Protein AF-0000000084678442 (afdb_homodimer)

Sequence (456 aa):
MLSTGLPQGAVPKLERPGPLRDRVYEALLELITVRALRPGQHLVESELAGHLGVSRQPVREALQRLNTEGWVDLRPAQGAYVHVPTPEEADQLLTVRALLETEAARLAALNAGTAGIHTLQDIVRQGWVAVAEDDVHRAVALNAAFHRKIMEMAGNRVLAGLAAQVERRVRWYYAPVAGQRGGTAWQEHQDLVQALTDHDDQGAARLMREHTELTRQSYHEHSETDGAMLSTGLPQGAVPKLERPGPLRDRVYEALLELITVRALRPGQHLVESELAGHLGVSRQPVREALQRLNTEGWVDLRPAQGAYVHVPTPEEADQLLTVRALLETEAARLAALNAGTAGIHTLQDIVRQGWVAVAEDDVHRAVALNAAFHRKIMEMAGNRVLAGLAAQVERRVRWYYAPVAGQRGGTAWQEHQDLVQALTDHDDQGAARLMREHTELTRQSYHEHSETDGA

Organism: Streptomyces collinus (strain DSM 40733 / Tue 365) (NCBI:txid1214242)

pLDDT: mean 89.52, std 16.56, range [26.98, 98.81]

Radius of gyration: 25.56 Å; Cα contacts (8 Å, |Δi|>4): 552; chains: 2; bounding box: 76×65×95 Å

Solvent-accessible surface area (backbone atoms only — not comparable to full-atom values): 24059 Å² total; per-residue (Å²): 136,84,82,78,70,76,76,81,80,70,65,70,79,69,76,67,79,59,60,67,40,54,53,48,31,51,53,52,49,48,34,42,38,72,48,75,45,40,68,60,36,77,53,54,56,67,61,52,12,60,74,69,71,49,60,51,63,43,45,51,52,22,49,51,50,33,28,75,73,60,52,27,44,76,40,86,99,75,45,36,24,31,38,67,81,49,74,65,56,50,49,37,45,45,52,46,49,28,54,55,47,17,52,20,31,24,37,15,11,75,56,56,47,71,67,59,50,51,53,49,51,50,44,48,55,52,34,53,50,21,50,76,67,67,33,54,69,57,31,49,54,39,52,52,50,49,54,50,49,37,30,58,44,26,70,31,66,56,55,39,53,58,49,59,73,46,44,64,60,47,46,39,59,42,47,83,38,45,67,76,43,36,68,59,52,52,50,52,49,50,54,34,52,50,24,30,75,68,46,31,29,67,56,15,22,50,47,39,35,52,53,41,48,51,51,51,51,48,39,53,54,49,51,55,55,69,76,95,137,84,84,76,70,76,76,82,80,70,64,70,80,69,77,69,79,59,61,67,39,54,52,48,31,51,51,53,50,48,34,42,38,73,49,75,46,41,68,60,37,76,53,53,55,67,59,51,12,62,75,69,71,49,61,50,62,42,45,52,50,23,49,52,52,33,29,77,72,60,52,27,42,75,40,88,98,74,45,38,23,32,39,68,83,47,73,64,58,50,48,36,45,45,52,46,49,29,53,56,49,16,52,21,32,25,37,16,10,74,55,57,45,71,70,60,52,50,51,48,51,50,45,49,54,51,33,54,50,22,50,76,66,67,33,54,68,57,31,50,55,38,50,50,50,49,53,50,50,37,30,58,44,27,69,31,68,55,56,38,52,56,48,59,74,47,44,63,61,50,47,39,60,42,48,83,37,45,66,76,43,36,68,60,51,52,51,52,50,51,54,35,50,51,25,30,74,67,46,32,27,68,56,15,21,50,48,40,35,52,53,41,48,49,50,51,50,49,38,55,54,50,50,54,54,68,76,94

Nearest PDB structures (foldseek):
  7u5q-assembly2_B  TM=9.156E-01  e=1.277E-11  Brucella melitensis ATCC 23457
  4p9f-assembly1_A  TM=8.506E-01  e=1.572E-10  Escherichia coli UMEA 3718-1
  7xp1-assembly1_A-2  TM=7.857E-01  e=6.702E-11  Pseudomonas aeruginosa PA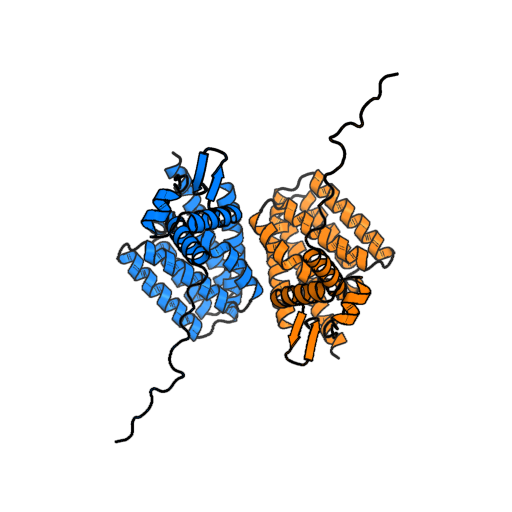O1
  3ihu-assembly2_B  TM=8.641E-01  e=1.936E-09  Cupriavidus pinatubonensis JMP134
  4p9f-assembly1_B  TM=8.529E-01  e=2.572E-09  Escherichia coli UMEA 3718-1

Foldseek 3Di:
DDPPPDDPPPPPPPPPPPDPLVVLLVVVLVCLLLCVQPAFHADDLVVSCVVVVHDSPSSVSSQVVCVVLQQWDQDPPRGIGGHDDDLVNLVVLLVVLLVLLLLLLLLLLQQPDPVLLVVLVVLLVVLLVCLVVVVLVSNLVSVLVNSLSSNVSSVDPVSSVVSVSSSSVVSSLQSVCSNVCRPVLSVLSVQLSVCSVVSVSVSNSVSSSVSSVVSSVSSVVVVVVVVD/DDPPPDDPPPPPPPPPPPDPLVVLLVVVLVCLLLCVQPAFHADDLVVSCVVVVHDSPSSVSSQVVCVVLQQWDQDPPRGIGGHDDDLVNLVVLLVVLLVLLLLLLLLLLQQPDPVLLVVLVVLLVVLLVCLVVVVLVSNLVSVLVNSLSSNVSSVDPVSSVVNVSSSSVVSSLQSVCSNVCRPVLSVLSVQLSVCSVVSVSVSNSVSSSVSSVVSSVSSVVVVVVVVD

InterPro domains:
  IPR000524 Transcription regulator HTH, GntR [PF00392] (21-82)
  IPR000524 Transcription regulator HTH, GntR [PR00035] (42-56)
  IPR000524 Transcription regulator HTH, GntR [PR00035] (56-72)
  IPR000524 Transcription regulator HTH, GntR [PS50949] (18-85)
  IPR000524 Transcription regulator HTH, GntR [SM00345] (24-82)
  IPR000524 Transcription regulator HTH, GntR [cd07377] (19-82)
  IPR008920 Transcription regulator FadR/GntR, C-terminal [G3DSA:1.20.120.530] (85-225)
  IPR008920 Transcription regulator FadR/GntR, C-terminal [SSF48008] (87-221)
  IPR011711 GntR, C-terminal [PF07729] (92-213)
  IPR011711 GntR, C-terminal [SM00895] (92-214)
  IPR036388 Winged helix-like DNA-binding domain superfamily [G3DSA:1.10.10.10] (10-83)
  IPR036390 Winged helix DNA-binding domain superfamily [SSF46785] (14-109)

Structure (mmCIF, N/CA/C/O backbone):
data_AF-0000000084678442-model_v1
#
loop_
_entity.id
_entity.type
_entity.pdbx_description
1 polymer 'GntR family transcriptional regulator'
#
loop_
_atom_site.group_PDB
_atom_site.id
_atom_site.type_symbol
_atom_site.label_atom_id
_atom_site.label_alt_id
_atom_site.label_comp_id
_atom_site.label_asym_id
_atom_site.label_entity_id
_atom_site.label_seq_id
_atom_site.pdbx_PDB_ins_code
_atom_site.Cartn_x
_atom_site.Cartn_y
_atom_site.Cartn_z
_atom_site.occupancy
_atom_site.B_iso_or_equiv
_atom_site.auth_seq_id
_atom_site.auth_comp_id
_atom_site.auth_asym_id
_atom_site.auth_atom_id
_atom_site.pdbx_PDB_model_num
ATOM 1 N N . MET A 1 1 ? 51.344 8.531 34.406 1 26.98 1 MET A N 1
ATOM 2 C CA . MET A 1 1 ? 50.375 9.555 33.969 1 26.98 1 MET A CA 1
ATOM 3 C C . MET A 1 1 ? 49.5 9.023 32.875 1 26.98 1 MET A C 1
ATOM 5 O O . MET A 1 1 ? 49.938 8.844 31.734 1 26.98 1 MET A O 1
ATOM 9 N N . LEU A 1 2 ? 48.438 8.086 33.094 1 30.5 2 LEU A N 1
ATOM 10 C CA . LEU A 1 2 ? 47.75 7.031 32.344 1 30.5 2 LEU A CA 1
ATOM 11 C C . LEU A 1 2 ? 46.75 7.625 31.344 1 30.5 2 LEU A C 1
ATOM 13 O O . LEU A 1 2 ? 45.812 8.328 31.734 1 30.5 2 LEU A O 1
ATOM 17 N N . SER A 1 3 ? 47.156 8.195 30.125 1 34.47 3 SER A N 1
ATOM 18 C CA . SER A 1 3 ? 46.344 8.797 29.062 1 34.47 3 SER A CA 1
ATOM 19 C C . SER A 1 3 ? 45.188 7.887 28.672 1 34.47 3 SER A C 1
ATOM 21 O O . SER A 1 3 ? 45.406 6.801 28.125 1 34.47 3 SER A O 1
ATOM 23 N N . THR A 1 4 ? 44.125 7.719 29.5 1 34.94 4 THR A N 1
ATOM 24 C CA . THR A 1 4 ? 42.938 6.887 29.297 1 34.94 4 THR A CA 1
ATOM 25 C C . THR A 1 4 ? 42.219 7.254 28 1 34.94 4 THR A C 1
ATOM 27 O O . THR A 1 4 ? 41.781 8.383 27.828 1 34.94 4 THR A O 1
ATOM 30 N N . GLY A 1 5 ? 42.656 6.781 26.859 1 34.31 5 GLY A N 1
ATOM 31 C CA . GLY A 1 5 ? 42.188 6.992 25.5 1 34.31 5 GLY A CA 1
ATOM 32 C C . GLY A 1 5 ? 40.688 6.855 25.359 1 34.31 5 GLY A C 1
ATOM 33 O O . GLY A 1 5 ? 40.031 6.25 26.203 1 34.31 5 GLY A O 1
ATOM 34 N N . LEU A 1 6 ? 39.969 7.934 24.828 1 36.69 6 LEU A N 1
ATOM 35 C CA . LEU A 1 6 ? 38.531 8.031 24.594 1 36.69 6 LEU A CA 1
ATOM 36 C C . LEU A 1 6 ? 38 6.77 23.922 1 36.69 6 LEU A C 1
ATOM 38 O O . LEU A 1 6 ? 38.656 6.172 23.078 1 36.69 6 LEU A O 1
ATOM 42 N N . PRO A 1 7 ? 37.219 5.996 24.625 1 36.72 7 PRO A N 1
ATOM 43 C CA . PRO A 1 7 ? 36.75 4.738 24.031 1 36.72 7 PRO A CA 1
ATOM 44 C C . PRO A 1 7 ? 36.094 4.934 22.656 1 36.72 7 PRO A C 1
ATOM 46 O O . PRO A 1 7 ? 35.469 5.957 22.422 1 36.72 7 PRO A O 1
ATOM 49 N N . GLN A 1 8 ? 36.688 4.539 21.5 1 37.66 8 GLN A N 1
ATOM 50 C CA . GLN A 1 8 ? 36.406 4.633 20.078 1 37.66 8 GLN A CA 1
ATOM 51 C C . GLN A 1 8 ? 34.938 4.402 19.781 1 37.66 8 GLN A C 1
ATOM 53 O O . GLN A 1 8 ? 34.438 4.809 18.734 1 37.66 8 GLN A O 1
ATOM 58 N N . GLY A 1 9 ? 34.156 3.574 20.359 1 35.5 9 GLY A N 1
ATOM 59 C CA . GLY A 1 9 ? 32.875 3.045 19.938 1 35.5 9 GLY A CA 1
ATOM 60 C C . GLY A 1 9 ? 31.734 4.039 20.109 1 35.5 9 GLY A C 1
ATOM 61 O O . GLY A 1 9 ? 30.562 3.715 19.844 1 35.5 9 GLY A O 1
ATOM 62 N N . ALA A 1 10 ? 31.781 4.98 20.953 1 36.53 10 ALA A N 1
ATOM 63 C CA . ALA A 1 10 ? 30.594 5.691 21.406 1 36.53 10 ALA A CA 1
ATOM 64 C C . ALA A 1 10 ? 30.109 6.68 20.344 1 36.53 10 ALA A C 1
ATOM 66 O O . ALA A 1 10 ? 29.203 7.477 20.594 1 36.53 10 ALA A O 1
ATOM 67 N N . VAL A 1 11 ? 30.984 7.059 19.422 1 35.34 11 VAL A N 1
ATOM 68 C CA . VAL A 1 11 ? 30.453 8.148 18.609 1 35.34 11 VAL A CA 1
ATOM 69 C C . VAL A 1 11 ? 29.359 7.617 17.688 1 35.34 11 VAL A C 1
ATOM 71 O O . VAL A 1 11 ? 29.578 6.648 16.953 1 35.34 11 VAL A O 1
ATOM 74 N N . PRO A 1 12 ? 28.125 7.836 18.031 1 36.41 12 PRO A N 1
ATOM 75 C CA . PRO A 1 12 ? 27.078 7.387 17.109 1 36.41 12 PRO A CA 1
ATOM 76 C C . PRO A 1 12 ? 27.375 7.75 15.656 1 36.41 12 PRO A C 1
ATOM 78 O O . PRO A 1 12 ? 28.047 8.758 15.391 1 36.41 12 PRO A O 1
ATOM 81 N N . LYS A 1 13 ? 27.688 6.844 14.828 1 35.41 13 LYS A N 1
ATOM 82 C CA . LYS A 1 13 ? 27.844 7.125 13.398 1 35.41 13 LYS A CA 1
ATOM 83 C C . LYS A 1 13 ? 26.859 8.203 12.953 1 35.41 13 LYS A C 1
ATOM 85 O O . LYS A 1 13 ? 25.641 8.062 13.141 1 35.41 13 LYS A O 1
ATOM 90 N N . LEU A 1 14 ? 27.125 9.492 13.07 1 36.88 14 LEU A N 1
ATOM 91 C CA . LEU A 1 14 ? 26.297 10.562 12.516 1 36.88 14 LEU A CA 1
ATOM 92 C C . LEU A 1 14 ? 25.766 10.18 11.133 1 36.88 14 LEU A C 1
ATOM 94 O O . LEU A 1 14 ? 26.469 9.523 10.359 1 36.88 14 LEU A O 1
ATOM 98 N N . GLU A 1 15 ? 24.562 9.953 10.969 1 42.34 15 GLU A N 1
ATOM 99 C CA . GLU A 1 15 ? 23.953 9.75 9.656 1 42.34 15 GLU A CA 1
ATOM 100 C C . GLU A 1 15 ? 24.609 10.656 8.609 1 42.34 15 GLU A C 1
ATOM 102 O O . GLU A 1 15 ? 24.766 11.859 8.836 1 42.34 15 GLU A O 1
ATOM 107 N N . ARG A 1 16 ? 25.578 10.406 7.961 1 45.34 16 ARG A N 1
ATOM 108 C CA . ARG A 1 16 ? 26.188 11.164 6.875 1 45.34 16 ARG A CA 1
ATOM 109 C C . ARG A 1 16 ? 25.141 11.93 6.074 1 45.34 16 ARG A C 1
ATOM 111 O O . ARG A 1 16 ? 24.078 11.391 5.77 1 45.34 16 ARG A O 1
ATOM 118 N N . PRO A 1 17 ? 25.125 13.273 6.238 1 50.22 17 PRO A N 1
ATOM 119 C CA . PRO A 1 17 ? 24.172 14.047 5.43 1 50.22 17 PRO A CA 1
ATOM 120 C C . PRO A 1 17 ? 23.984 13.477 4.027 1 50.22 17 PRO A C 1
ATOM 122 O O . PRO A 1 17 ? 24.953 13.094 3.373 1 50.22 17 PRO A O 1
ATOM 125 N N . GLY A 1 18 ? 23.016 12.711 3.764 1 58.78 18 GLY A N 1
ATOM 126 C CA . GLY A 1 18 ? 22.797 12.305 2.383 1 58.78 18 GLY A CA 1
ATOM 127 C C . GLY A 1 18 ? 23.156 13.375 1.38 1 58.78 18 GLY A C 1
ATOM 128 O O . GLY A 1 18 ? 23.469 14.508 1.759 1 58.78 18 GLY A O 1
ATOM 129 N N . PRO A 1 19 ? 23.25 13.008 0.125 1 75.38 19 PRO A N 1
ATOM 130 C CA . PRO A 1 19 ? 23.516 13.992 -0.923 1 75.38 19 PRO A CA 1
ATOM 131 C C . PRO A 1 19 ? 22.672 15.25 -0.78 1 75.38 19 PRO A C 1
ATOM 133 O O . PRO A 1 19 ? 21.562 15.195 -0.241 1 75.38 19 PRO A O 1
ATOM 136 N N . LEU A 1 20 ? 23.25 16.359 -0.773 1 86 20 LEU A N 1
ATOM 137 C CA . LEU A 1 20 ? 22.625 17.688 -0.681 1 86 20 LEU A CA 1
ATOM 138 C C . LEU A 1 20 ? 21.25 17.672 -1.317 1 86 20 LEU A C 1
ATOM 140 O O . LEU A 1 20 ? 20.312 18.266 -0.785 1 86 20 LEU A O 1
ATOM 144 N N . ARG A 1 21 ? 21.094 16.906 -2.334 1 87.69 21 ARG A N 1
ATOM 145 C CA . ARG A 1 21 ? 19.812 16.812 -3.035 1 87.69 21 ARG A CA 1
ATOM 146 C C . ARG A 1 21 ? 18.75 16.172 -2.145 1 87.69 21 ARG A C 1
ATOM 148 O O . ARG A 1 21 ? 17.578 16.594 -2.172 1 87.69 21 ARG A O 1
ATOM 155 N N . ASP A 1 22 ? 19.141 15.266 -1.312 1 91.62 22 ASP A N 1
ATOM 156 C CA . ASP A 1 22 ? 18.188 14.594 -0.428 1 91.62 22 ASP A CA 1
ATOM 157 C C . ASP A 1 22 ? 17.734 15.523 0.701 1 91.62 22 ASP A C 1
ATOM 159 O O . ASP A 1 22 ? 16.562 15.531 1.066 1 91.62 22 ASP A O 1
ATOM 163 N N . ARG A 1 23 ? 18.656 16.234 1.159 1 93.38 23 ARG A N 1
ATOM 164 C CA . ARG A 1 23 ? 18.328 17.172 2.229 1 93.38 23 ARG A CA 1
ATOM 165 C C . ARG A 1 23 ? 17.406 18.281 1.725 1 93.38 23 ARG A C 1
ATOM 167 O O . ARG A 1 23 ? 16.453 18.672 2.418 1 93.38 23 ARG A O 1
ATOM 174 N N . VAL A 1 24 ? 17.719 18.781 0.54 1 94.81 24 VAL A N 1
ATOM 175 C CA . VAL A 1 24 ? 16.891 19.812 -0.055 1 94.81 24 VAL A CA 1
ATOM 176 C C . VAL A 1 24 ? 15.484 19.266 -0.299 1 94.81 24 VAL A C 1
ATOM 178 O O . VAL A 1 24 ? 14.484 19.922 0.006 1 94.81 24 VAL A O 1
ATOM 181 N N . TYR A 1 25 ? 15.398 18.078 -0.829 1 95.75 25 TYR A N 1
ATOM 182 C CA . TYR A 1 25 ? 14.117 17.422 -1.056 1 95.75 25 TYR A CA 1
ATOM 183 C C . TYR A 1 25 ? 13.312 17.328 0.235 1 95.75 25 TYR A C 1
ATOM 185 O O . TYR A 1 25 ? 12.148 17.719 0.276 1 95.75 25 TYR A O 1
ATOM 193 N N . GLU A 1 26 ? 13.945 16.859 1.283 1 94.5 26 GLU A N 1
ATOM 194 C CA . GLU A 1 26 ? 13.266 16.672 2.559 1 94.5 26 GLU A CA 1
ATOM 195 C C . GLU A 1 26 ? 12.797 18 3.133 1 94.5 26 GLU A C 1
ATOM 197 O O . GLU A 1 26 ? 11.703 18.094 3.701 1 94.5 26 GLU A O 1
ATOM 202 N N . ALA A 1 27 ? 13.617 18.969 3.004 1 94.19 27 ALA A N 1
ATOM 203 C CA . ALA A 1 27 ? 13.258 20.281 3.51 1 94.19 27 ALA A CA 1
ATOM 204 C C . ALA A 1 27 ? 12.039 20.844 2.779 1 94.19 27 ALA A C 1
ATOM 206 O O . ALA A 1 27 ? 11.102 21.344 3.41 1 94.19 27 ALA A O 1
ATOM 207 N N . LEU A 1 28 ? 12.062 20.766 1.47 1 95.44 28 LEU A N 1
ATOM 208 C CA . LEU A 1 28 ? 10.945 21.266 0.678 1 95.44 28 LEU A CA 1
ATOM 209 C C . LEU A 1 28 ? 9.672 20.469 0.961 1 95.44 28 LEU A C 1
ATOM 211 O O . LEU A 1 28 ? 8.586 21.047 1.073 1 95.44 28 LEU A O 1
ATOM 215 N N . LEU A 1 29 ? 9.844 19.188 1.086 1 94 29 LEU A N 1
ATOM 216 C CA . LEU A 1 29 ? 8.703 18.328 1.384 1 94 29 LEU A CA 1
ATOM 217 C C . LEU A 1 29 ? 8.07 18.719 2.719 1 94 29 LEU A C 1
ATOM 219 O O . LEU A 1 29 ? 6.844 18.781 2.834 1 94 29 LEU A O 1
ATOM 223 N N . GLU A 1 30 ? 8.922 18.969 3.645 1 89.75 30 GLU A N 1
ATOM 224 C CA . GLU A 1 30 ? 8.422 19.375 4.953 1 89.75 30 GLU A CA 1
ATOM 225 C C . GLU A 1 30 ? 7.66 20.688 4.859 1 89.75 30 GLU A C 1
ATOM 227 O O . GLU A 1 30 ? 6.574 20.828 5.43 1 89.75 30 GLU A O 1
ATOM 232 N N . LEU A 1 31 ? 8.18 21.641 4.125 1 90.81 31 LEU A N 1
ATOM 233 C CA . LEU A 1 31 ? 7.523 22.938 3.961 1 90.81 31 LEU A CA 1
ATOM 234 C C . LEU A 1 31 ? 6.168 22.781 3.281 1 90.81 31 LEU A C 1
ATOM 236 O O . LEU A 1 31 ? 5.211 23.484 3.617 1 90.81 31 LEU A O 1
ATOM 240 N N . ILE A 1 32 ? 6.066 21.828 2.396 1 92.69 32 ILE A N 1
ATOM 241 C CA . ILE A 1 32 ? 4.812 21.562 1.697 1 92.69 32 ILE A CA 1
ATOM 242 C C . ILE A 1 32 ? 3.828 20.875 2.645 1 92.69 32 ILE A C 1
ATOM 244 O O . ILE A 1 32 ? 2.662 21.281 2.725 1 92.69 32 ILE A O 1
ATOM 248 N N . THR A 1 33 ? 4.262 19.922 3.4 1 88.94 33 THR A N 1
ATOM 249 C CA . THR A 1 33 ? 3.406 19.094 4.246 1 88.94 33 THR A CA 1
ATOM 250 C C . THR A 1 33 ? 2.803 19.922 5.375 1 88.94 33 THR A C 1
ATOM 252 O O . THR A 1 33 ? 1.633 19.75 5.727 1 88.94 33 THR A O 1
ATOM 255 N N . VAL A 1 34 ? 3.621 20.844 5.895 1 82.38 34 VAL A N 1
ATOM 256 C CA . VAL A 1 34 ? 3.115 21.656 7 1 82.38 34 VAL A CA 1
ATOM 257 C C . VAL A 1 34 ? 2.436 22.906 6.453 1 82.38 34 VAL A C 1
ATOM 259 O O . VAL A 1 34 ? 2.057 23.797 7.219 1 82.38 34 VAL A O 1
ATOM 262 N N . ARG A 1 35 ? 2.398 23.094 5.133 1 87.81 35 ARG A N 1
ATOM 263 C CA . ARG A 1 35 ? 1.685 24.125 4.383 1 87.81 35 ARG A CA 1
ATOM 264 C C . ARG A 1 35 ? 2.34 25.484 4.562 1 87.81 35 ARG A C 1
ATOM 266 O O . ARG A 1 35 ? 1.664 26.516 4.523 1 87.81 35 ARG A O 1
ATOM 273 N N . ALA A 1 36 ? 3.625 25.469 4.918 1 87.81 36 ALA A N 1
ATOM 274 C CA . ALA A 1 36 ? 4.391 26.703 4.785 1 87.81 36 ALA A CA 1
ATOM 275 C C . ALA A 1 36 ? 4.512 27.109 3.318 1 87.81 36 ALA A C 1
ATOM 277 O O . ALA A 1 36 ? 4.562 28.312 3.006 1 87.81 36 ALA A O 1
ATOM 278 N N . LEU A 1 37 ? 4.691 26.188 2.447 1 93.62 37 LEU A N 1
ATOM 279 C CA . LEU A 1 37 ? 4.426 26.328 1.021 1 93.62 37 LEU A CA 1
ATOM 280 C C . LEU A 1 37 ? 3.02 25.859 0.679 1 93.62 37 LEU A C 1
ATOM 282 O O . LEU A 1 37 ? 2.727 24.656 0.765 1 93.62 37 LEU A O 1
ATOM 286 N N . ARG A 1 38 ? 2.17 26.734 0.274 1 92.81 38 ARG A N 1
ATOM 287 C CA . ARG A 1 38 ? 0.741 26.469 0.176 1 92.81 38 ARG A CA 1
ATOM 288 C C . ARG A 1 38 ? 0.4 25.797 -1.151 1 92.81 38 ARG A C 1
ATOM 290 O O . ARG A 1 38 ? 1.098 26 -2.148 1 92.81 38 ARG A O 1
ATOM 297 N N . PRO A 1 39 ? -0.726 25.031 -1.162 1 93.19 39 PRO A N 1
ATOM 298 C CA . PRO A 1 39 ? -1.187 24.469 -2.438 1 93.19 39 PRO A CA 1
ATOM 299 C C . PRO A 1 39 ? -1.374 25.547 -3.512 1 93.19 39 PRO A C 1
ATOM 301 O O . PRO A 1 39 ? -1.957 26.594 -3.242 1 93.19 39 PRO A O 1
ATOM 304 N N . GLY A 1 40 ? -0.824 25.312 -4.656 1 95.31 40 GLY A N 1
ATOM 305 C CA . GLY A 1 40 ? -0.961 26.234 -5.777 1 95.31 40 GLY A CA 1
ATOM 306 C C . GLY A 1 40 ? 0.118 27.297 -5.816 1 95.31 40 GLY A C 1
ATOM 307 O O . GLY A 1 40 ? 0.234 28.047 -6.793 1 95.31 40 GLY A O 1
ATOM 308 N N . GLN A 1 41 ? 0.904 27.391 -4.777 1 96.69 41 GLN A N 1
ATOM 309 C CA . GLN A 1 41 ? 1.936 28.406 -4.672 1 96.69 41 GLN A CA 1
ATOM 310 C C . GLN A 1 41 ? 3.033 28.188 -5.707 1 96.69 41 GLN A C 1
ATOM 312 O O . GLN A 1 41 ? 3.479 27.062 -5.922 1 96.69 41 GLN A O 1
ATOM 317 N N . HIS A 1 42 ? 3.43 29.234 -6.344 1 97.81 42 HIS A N 1
ATOM 318 C CA . HIS A 1 42 ? 4.531 29.203 -7.297 1 97.81 42 HIS A CA 1
ATOM 319 C C . HIS A 1 42 ? 5.871 29.047 -6.586 1 97.81 42 HIS A C 1
ATOM 321 O O . HIS A 1 42 ? 6.145 29.734 -5.602 1 97.81 42 HIS A O 1
ATOM 327 N N . LEU A 1 43 ? 6.684 28.125 -7.102 1 97.88 43 LEU A N 1
ATOM 328 C CA . LEU A 1 43 ? 7.996 27.844 -6.527 1 97.88 43 LEU A CA 1
ATOM 329 C C . LEU A 1 43 ? 9.109 28.359 -7.441 1 97.88 43 LEU A C 1
ATOM 331 O O . LEU A 1 43 ? 9.367 27.766 -8.492 1 97.88 43 LEU A O 1
ATOM 335 N N . VAL A 1 44 ? 9.742 29.391 -6.996 1 96.5 44 VAL A N 1
ATOM 336 C CA . VAL A 1 44 ? 10.812 29.969 -7.785 1 96.5 44 VAL A CA 1
ATOM 337 C C . VAL A 1 44 ? 12.156 29.391 -7.336 1 96.5 44 VAL A C 1
ATOM 339 O O . VAL A 1 44 ? 12.562 29.578 -6.188 1 96.5 44 VAL A O 1
ATOM 342 N N . GLU A 1 45 ? 12.844 28.719 -8.25 1 95.31 45 GLU A N 1
ATOM 343 C CA . GLU A 1 45 ? 14.07 27.984 -7.953 1 95.31 45 GLU A CA 1
ATOM 344 C C . GLU A 1 45 ? 15.102 28.891 -7.27 1 95.31 45 GLU A C 1
ATOM 346 O O . GLU A 1 45 ? 15.719 28.484 -6.277 1 95.31 45 GLU A O 1
ATOM 351 N N . SER A 1 46 ? 15.258 30.125 -7.754 1 95.38 46 SER A N 1
ATOM 352 C CA . SER A 1 46 ? 16.266 31.031 -7.223 1 95.38 46 SER A CA 1
ATOM 353 C C . SER A 1 46 ? 15.93 31.453 -5.801 1 95.38 46 SER A C 1
ATOM 355 O O . SER A 1 46 ? 16.812 31.547 -4.945 1 95.38 46 SER A O 1
ATOM 357 N N . GLU A 1 47 ? 14.688 31.703 -5.543 1 96.06 47 GLU A N 1
ATOM 358 C CA . GLU A 1 47 ? 14.242 32.094 -4.207 1 96.06 47 GLU A CA 1
ATOM 359 C C . GLU A 1 47 ? 14.422 30.953 -3.211 1 96.06 47 GLU A C 1
ATOM 361 O O . GLU A 1 47 ? 14.906 31.172 -2.096 1 96.06 47 GLU A O 1
ATOM 366 N N . LEU A 1 48 ? 14.07 29.797 -3.641 1 96.19 48 LEU A N 1
ATOM 367 C CA . LEU A 1 48 ? 14.211 28.625 -2.783 1 96.19 48 LEU A CA 1
ATOM 368 C C . LEU A 1 48 ? 15.68 28.344 -2.484 1 96.19 48 LEU A C 1
ATOM 370 O O . LEU A 1 48 ? 16.031 28.031 -1.348 1 96.19 48 LEU A O 1
ATOM 374 N N . ALA A 1 49 ? 16.516 28.469 -3.473 1 95.19 49 ALA A N 1
ATOM 375 C CA . ALA A 1 49 ? 17.953 28.281 -3.312 1 95.19 49 ALA A CA 1
ATOM 376 C C . ALA A 1 49 ? 18.516 29.266 -2.285 1 95.19 49 ALA A C 1
ATOM 378 O O . ALA A 1 49 ? 19.312 28.875 -1.418 1 95.19 49 ALA A O 1
ATOM 379 N N . GLY A 1 50 ? 18.156 30.484 -2.395 1 94.19 50 GLY A N 1
ATOM 380 C CA . GLY A 1 50 ? 18.594 31.5 -1.443 1 94.19 50 GLY A CA 1
ATOM 381 C C . GLY A 1 50 ? 18.172 31.203 -0.018 1 94.19 50 GLY A C 1
ATOM 382 O O . GLY A 1 50 ? 18.984 31.266 0.905 1 94.19 50 GLY A O 1
ATOM 383 N N . HIS A 1 51 ? 16.922 30.781 0.115 1 93.69 51 HIS A N 1
ATOM 384 C CA . HIS A 1 51 ? 16.375 30.484 1.432 1 93.69 51 HIS A CA 1
ATOM 385 C C . HIS A 1 51 ? 17.062 29.297 2.07 1 93.69 51 HIS A C 1
ATOM 387 O O . HIS A 1 51 ? 17.266 29.266 3.287 1 93.69 51 HIS A O 1
ATOM 393 N N . LEU A 1 52 ? 17.438 28.344 1.246 1 93.56 52 LEU A N 1
ATOM 394 C CA . LEU A 1 52 ? 18 27.094 1.762 1 93.56 52 LEU A CA 1
ATOM 395 C C . LEU A 1 52 ? 19.531 27.172 1.794 1 93.56 52 LEU A C 1
ATOM 397 O O . LEU A 1 52 ? 20.188 26.297 2.348 1 93.56 52 LEU A O 1
ATOM 401 N N . GLY A 1 53 ? 20.094 28.203 1.226 1 94.25 53 GLY A N 1
ATOM 402 C CA . GLY A 1 53 ? 21.531 28.391 1.215 1 94.25 53 GLY A CA 1
ATOM 403 C C . GLY A 1 53 ? 22.266 27.406 0.317 1 94.25 53 GLY A C 1
ATOM 404 O O . GLY A 1 53 ? 23.312 26.891 0.683 1 94.25 53 GLY A O 1
ATOM 405 N N . VAL A 1 54 ? 21.594 27.062 -0.733 1 95.06 54 VAL A N 1
ATOM 406 C CA . VAL A 1 54 ? 22.188 26.125 -1.68 1 95.06 54 VAL A CA 1
ATOM 407 C C . VAL A 1 54 ? 22.141 26.719 -3.09 1 95.06 54 VAL A C 1
ATOM 409 O O . VAL A 1 54 ? 21.562 27.781 -3.303 1 95.06 54 VAL A O 1
ATOM 412 N N . SER A 1 55 ? 22.797 26.016 -3.988 1 93.81 55 SER A N 1
ATOM 413 C CA . SER A 1 55 ? 22.719 26.406 -5.395 1 93.81 55 SER A CA 1
ATOM 414 C C . SER A 1 55 ? 21.391 25.969 -6.008 1 93.81 55 SER A C 1
ATOM 416 O O . SER A 1 55 ? 20.625 25.234 -5.379 1 93.81 55 SER A O 1
ATOM 418 N N . ARG A 1 56 ? 21.141 26.375 -7.238 1 94.62 56 ARG A N 1
ATOM 419 C CA . ARG A 1 56 ? 19.875 26.094 -7.91 1 94.62 56 ARG A CA 1
ATOM 420 C C . ARG A 1 56 ? 19.781 24.641 -8.336 1 94.62 56 ARG A C 1
ATOM 422 O O . ARG A 1 56 ? 18.703 24.062 -8.406 1 94.62 56 ARG A O 1
ATOM 429 N N . GLN A 1 57 ? 20.797 24.078 -8.539 1 94.5 57 GLN A N 1
ATOM 430 C CA . GLN A 1 57 ? 20.797 22.734 -9.117 1 94.5 57 GLN A CA 1
ATOM 431 C C . GLN A 1 57 ? 20.156 21.734 -8.172 1 94.5 57 GLN A C 1
ATOM 433 O O . GLN A 1 57 ? 19.234 21 -8.562 1 94.5 57 GLN A O 1
ATOM 438 N N . PRO A 1 58 ? 20.594 21.656 -6.91 1 95.56 58 PRO A N 1
ATOM 439 C CA . PRO A 1 58 ? 19.938 20.719 -6 1 95.56 58 PRO A CA 1
ATOM 440 C C . PRO A 1 58 ? 18.453 21.016 -5.824 1 95.56 58 PRO A C 1
ATOM 442 O O . PRO A 1 58 ? 17.656 20.094 -5.605 1 95.56 58 PRO A O 1
ATOM 445 N N . VAL A 1 59 ? 18.078 22.266 -5.926 1 96.31 59 VAL A N 1
ATOM 446 C CA . VAL A 1 59 ? 16.672 22.641 -5.836 1 96.31 59 VAL A CA 1
ATOM 447 C C . VAL A 1 59 ? 15.906 22.094 -7.043 1 96.31 59 VAL A C 1
ATOM 449 O O . VAL A 1 59 ? 14.828 21.5 -6.895 1 96.31 59 VAL A O 1
ATOM 452 N N . ARG A 1 60 ? 16.484 22.266 -8.172 1 94.81 60 ARG A N 1
ATOM 453 C CA . ARG A 1 60 ? 15.883 21.75 -9.398 1 94.81 60 ARG A CA 1
ATOM 454 C C . ARG A 1 60 ? 15.688 20.25 -9.336 1 94.81 60 ARG A C 1
ATOM 456 O O . ARG A 1 60 ? 14.633 19.734 -9.711 1 94.81 60 ARG A O 1
ATOM 463 N N . GLU A 1 61 ? 16.578 19.578 -8.828 1 96.12 61 GLU A N 1
ATOM 464 C CA . GLU A 1 61 ? 16.5 18.125 -8.695 1 96.12 61 GLU A CA 1
ATOM 465 C C . GLU A 1 61 ? 15.43 17.734 -7.684 1 96.12 61 GLU A C 1
ATOM 467 O O . GLU A 1 61 ? 14.68 16.766 -7.906 1 96.12 61 GLU A O 1
ATOM 472 N N . ALA A 1 62 ? 15.422 18.422 -6.629 1 96.56 62 ALA A N 1
ATOM 473 C CA . ALA A 1 62 ? 14.414 18.156 -5.609 1 96.56 62 ALA A CA 1
ATOM 474 C C . ALA A 1 62 ? 13.008 18.375 -6.16 1 96.56 62 ALA A C 1
ATOM 476 O O . ALA A 1 62 ? 12.094 17.594 -5.902 1 96.56 62 ALA A O 1
ATOM 477 N N . LEU A 1 63 ? 12.922 19.469 -6.957 1 97.12 63 LEU A N 1
ATOM 478 C CA . LEU A 1 63 ? 11.617 19.781 -7.535 1 97.12 63 LEU A CA 1
ATOM 479 C C . LEU A 1 63 ? 11.195 18.719 -8.539 1 97.12 63 LEU A C 1
ATOM 481 O O . LEU A 1 63 ? 10.016 18.359 -8.625 1 97.12 63 LEU A O 1
ATOM 485 N N . GLN A 1 64 ? 12.086 18.172 -9.219 1 96.31 64 GLN A N 1
ATOM 486 C CA . GLN A 1 64 ? 11.797 17.078 -10.148 1 96.31 64 GLN A CA 1
ATOM 487 C C . GLN A 1 64 ? 11.32 15.836 -9.406 1 96.31 64 GLN A C 1
ATOM 489 O O . GLN A 1 64 ? 10.352 15.195 -9.828 1 96.31 64 GLN A O 1
ATOM 494 N N . ARG A 1 65 ? 11.961 15.562 -8.359 1 95.12 65 ARG A N 1
ATOM 495 C CA . ARG A 1 65 ? 11.547 14.414 -7.555 1 95.12 65 ARG A CA 1
ATOM 496 C C . ARG A 1 65 ? 10.172 14.648 -6.938 1 95.12 65 ARG A C 1
ATOM 498 O O . ARG A 1 65 ? 9.32 13.758 -6.961 1 95.12 65 ARG A O 1
ATOM 505 N N . LEU A 1 66 ? 10 15.789 -6.438 1 96.62 66 LEU A N 1
ATOM 506 C CA . LEU A 1 66 ? 8.719 16.141 -5.84 1 96.62 66 LEU A CA 1
ATOM 507 C C . LEU A 1 66 ? 7.598 16.078 -6.875 1 96.62 66 LEU A C 1
ATOM 509 O O . LEU A 1 66 ? 6.461 15.742 -6.547 1 96.62 66 LEU A O 1
ATOM 513 N N . ASN A 1 67 ? 7.965 16.422 -8.094 1 96.56 67 ASN A N 1
ATOM 514 C CA . ASN A 1 67 ? 7 16.297 -9.18 1 96.56 67 ASN A CA 1
ATOM 515 C C . ASN A 1 67 ? 6.645 14.828 -9.453 1 96.56 67 ASN A C 1
ATOM 517 O O . ASN A 1 67 ? 5.465 14.484 -9.562 1 96.56 67 ASN A O 1
ATOM 521 N N . THR A 1 68 ? 7.617 14.039 -9.508 1 92.94 68 THR A N 1
ATOM 522 C CA . THR A 1 68 ? 7.418 12.617 -9.758 1 92.94 68 THR A CA 1
ATOM 523 C C . THR A 1 68 ? 6.535 12 -8.68 1 92.94 68 THR A C 1
ATOM 525 O O . THR A 1 68 ? 5.711 11.125 -8.969 1 92.94 68 THR A O 1
ATOM 528 N N . GLU A 1 69 ? 6.66 12.57 -7.52 1 90.44 69 GLU A N 1
ATOM 529 C CA . GLU A 1 69 ? 5.938 12 -6.387 1 90.44 69 GLU A CA 1
ATOM 530 C C . GLU A 1 69 ? 4.586 12.68 -6.195 1 90.44 69 GLU A C 1
ATOM 532 O O . GLU A 1 69 ? 3.82 12.312 -5.301 1 90.44 69 GLU A O 1
ATOM 537 N N . GLY A 1 70 ? 4.34 13.711 -6.988 1 92.56 70 GLY A N 1
ATOM 538 C CA . GLY A 1 70 ? 3.006 14.289 -7.043 1 92.56 70 GLY A CA 1
ATOM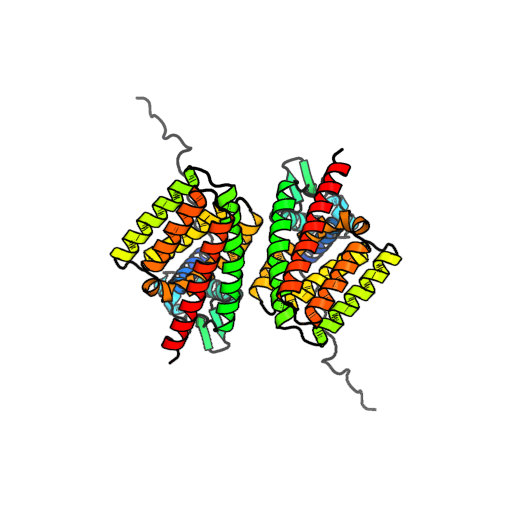 539 C C . GLY A 1 70 ? 2.814 15.453 -6.09 1 92.56 70 GLY A C 1
ATOM 540 O O . GLY A 1 70 ? 1.682 15.852 -5.812 1 92.56 70 GLY A O 1
ATOM 541 N N . TRP A 1 71 ? 3.885 16.031 -5.559 1 95.69 71 TRP A N 1
ATOM 542 C CA . TRP A 1 71 ? 3.816 17.125 -4.602 1 95.69 71 TRP A CA 1
ATOM 543 C C . TRP A 1 71 ? 3.885 18.469 -5.312 1 95.69 71 TRP A C 1
ATOM 545 O O . TRP A 1 71 ? 3.426 19.484 -4.785 1 95.69 71 TRP A O 1
ATOM 555 N N . VAL A 1 72 ? 4.594 18.422 -6.512 1 97.44 72 VAL A N 1
ATOM 556 C CA . VAL A 1 72 ? 4.844 19.641 -7.285 1 97.44 72 VAL A CA 1
ATOM 557 C C . VAL A 1 72 ? 4.418 19.422 -8.734 1 97.44 72 VAL A C 1
ATOM 559 O O . VAL A 1 72 ? 4.641 18.359 -9.305 1 97.44 72 VAL A O 1
ATOM 562 N N . ASP A 1 73 ? 3.777 20.344 -9.297 1 97.56 73 ASP A N 1
ATOM 563 C CA . ASP A 1 73 ? 3.445 20.359 -10.719 1 97.56 73 ASP A CA 1
ATOM 564 C C . ASP A 1 73 ? 4.449 21.203 -11.508 1 97.56 73 ASP A C 1
ATOM 566 O O . ASP A 1 73 ? 4.586 22.406 -11.266 1 97.56 73 ASP A O 1
ATOM 570 N N . LEU A 1 74 ? 5.117 20.562 -12.391 1 97.38 74 LEU A N 1
ATOM 571 C CA . LEU A 1 74 ? 5.98 21.281 -13.312 1 97.38 74 LEU A CA 1
ATOM 572 C C . LEU A 1 74 ? 5.234 21.641 -14.594 1 97.38 74 LEU A C 1
ATOM 574 O O . LEU A 1 74 ? 4.773 20.75 -15.312 1 97.38 74 LEU A O 1
ATOM 578 N N . ARG A 1 75 ? 5.062 22.844 -14.844 1 95.69 75 ARG A N 1
ATOM 579 C CA . ARG A 1 75 ? 4.344 23.312 -16.031 1 95.69 75 ARG A CA 1
ATOM 580 C C . ARG A 1 75 ? 5.301 23.953 -17.031 1 95.69 75 ARG A C 1
ATOM 582 O O . ARG A 1 75 ? 6.066 24.859 -16.672 1 95.69 75 ARG A O 1
ATOM 589 N N . PRO A 1 76 ? 5.199 23.5 -18.219 1 92.19 76 PRO A N 1
ATOM 590 C CA . PRO A 1 76 ? 6.082 24.078 -19.234 1 92.19 76 PRO A CA 1
ATOM 591 C C . PRO A 1 76 ? 5.973 25.594 -19.312 1 92.19 76 PRO A C 1
ATOM 593 O O . PRO A 1 76 ? 4.863 26.141 -19.344 1 92.19 76 PRO A O 1
ATOM 596 N N . ALA A 1 77 ? 7.066 26.234 -19.359 1 92.5 77 ALA A N 1
ATOM 597 C CA . ALA A 1 77 ? 7.223 27.672 -19.547 1 92.5 77 ALA A CA 1
ATOM 598 C C . ALA A 1 77 ? 6.699 28.453 -18.344 1 92.5 77 ALA A C 1
ATOM 600 O O . ALA A 1 77 ? 6.816 29.672 -18.281 1 92.5 77 ALA A O 1
ATOM 601 N N . GLN A 1 78 ? 5.988 27.812 -17.406 1 93.94 78 GLN A N 1
ATOM 602 C CA . GLN A 1 78 ? 5.402 28.516 -16.266 1 93.94 78 GLN A CA 1
ATOM 603 C C . GLN A 1 78 ? 6.168 28.219 -14.977 1 93.94 78 GLN A C 1
ATOM 605 O O . GLN A 1 78 ? 6.078 28.984 -14.008 1 93.94 78 GLN A O 1
ATOM 610 N N . GLY A 1 79 ? 6.824 27.047 -14.938 1 95.44 79 GLY A N 1
ATOM 611 C CA . GLY A 1 79 ? 7.621 26.719 -13.766 1 95.44 79 GLY A CA 1
ATOM 612 C C . GLY A 1 79 ? 6.957 25.703 -12.852 1 95.44 79 GLY A C 1
ATOM 613 O O . GLY A 1 79 ? 6.211 24.844 -13.32 1 95.44 79 GLY A O 1
ATOM 614 N N . ALA A 1 80 ? 7.367 25.734 -11.539 1 97.88 80 ALA A N 1
ATOM 615 C CA . ALA A 1 80 ? 6.945 24.75 -10.555 1 97.88 80 ALA A CA 1
ATOM 616 C C . ALA A 1 80 ? 5.902 25.328 -9.602 1 97.88 80 ALA A C 1
ATOM 618 O O . ALA A 1 80 ? 6.016 26.484 -9.172 1 97.88 80 ALA A O 1
ATOM 619 N N . TYR A 1 81 ? 4.859 24.562 -9.305 1 98.38 81 TYR A N 1
ATOM 620 C CA . TYR A 1 81 ? 3.818 24.938 -8.352 1 98.38 81 TYR A CA 1
ATOM 621 C C . TYR A 1 81 ? 3.57 23.812 -7.348 1 98.38 81 TYR A C 1
ATOM 623 O O . TYR A 1 81 ? 3.65 22.625 -7.695 1 98.38 81 TYR A O 1
ATOM 631 N N . VAL A 1 82 ? 3.299 24.172 -6.152 1 97.62 82 VAL A N 1
ATOM 632 C CA . VAL A 1 82 ? 2.826 23.156 -5.223 1 97.62 82 VAL A CA 1
ATOM 633 C C . VAL A 1 82 ? 1.522 22.547 -5.742 1 97.62 82 VAL A C 1
ATOM 635 O O . VAL A 1 82 ? 0.619 23.266 -6.16 1 97.62 82 VAL A O 1
ATOM 638 N N . HIS A 1 83 ? 1.427 21.25 -5.715 1 96.44 83 HIS A N 1
ATOM 639 C CA . HIS A 1 83 ? 0.24 20.547 -6.195 1 96.44 83 HIS A CA 1
ATOM 640 C C . HIS A 1 83 ? -0.992 20.938 -5.379 1 96.44 83 HIS A C 1
ATOM 642 O O . HIS A 1 83 ? -0.903 21.125 -4.164 1 96.44 83 HIS A O 1
ATOM 648 N N . VAL A 1 84 ? -2.166 21.094 -6.086 1 93.12 84 VAL A N 1
ATOM 649 C CA . VAL A 1 84 ? -3.455 21.281 -5.43 1 93.12 84 VAL A CA 1
ATOM 650 C C . VAL A 1 84 ? -4.281 20 -5.52 1 93.12 84 VAL A C 1
ATOM 652 O O . VAL A 1 84 ? -4.816 19.688 -6.582 1 93.12 84 VAL A O 1
ATOM 655 N N . PRO A 1 85 ? -4.402 19.344 -4.422 1 89.75 85 PRO A N 1
ATOM 656 C CA . PRO A 1 85 ? -5.164 18.094 -4.473 1 89.75 85 PRO A CA 1
ATOM 657 C C . PRO A 1 85 ? -6.637 18.312 -4.812 1 89.75 85 PRO A C 1
ATOM 659 O O . PRO A 1 85 ? -7.25 19.266 -4.324 1 89.75 85 PRO A O 1
ATOM 662 N N . THR A 1 86 ? -7.168 17.484 -5.66 1 91.12 86 THR A N 1
ATOM 663 C CA . THR A 1 86 ? -8.602 17.484 -5.918 1 91.12 86 THR A CA 1
ATOM 664 C C . THR A 1 86 ? -9.344 16.734 -4.809 1 91.12 86 THR A C 1
ATOM 666 O O . THR A 1 86 ? -8.758 15.93 -4.09 1 91.12 86 THR A O 1
ATOM 669 N N . PRO A 1 87 ? -10.625 17.016 -4.688 1 90.94 87 PRO A N 1
ATOM 670 C CA . PRO A 1 87 ? -11.414 16.25 -3.723 1 90.94 87 PRO A CA 1
ATOM 671 C C . PRO A 1 87 ? -11.352 14.742 -3.969 1 90.94 87 PRO A C 1
ATOM 673 O O . PRO A 1 87 ? -11.312 13.953 -3.016 1 90.94 87 PRO A O 1
ATOM 676 N N . GLU A 1 88 ? -11.281 14.398 -5.164 1 93.44 88 GLU A N 1
ATOM 677 C CA . GLU A 1 88 ? -11.219 12.984 -5.52 1 93.44 88 GLU A CA 1
ATOM 678 C C . GLU A 1 88 ? -9.898 12.359 -5.082 1 93.44 88 GLU A C 1
ATOM 680 O O . GLU A 1 88 ? -9.875 11.234 -4.578 1 93.44 88 GLU A O 1
ATOM 685 N N . GLU A 1 89 ? -8.836 13.047 -5.281 1 93.19 89 GLU A N 1
ATOM 686 C CA . GLU A 1 89 ? -7.523 12.562 -4.855 1 93.19 89 GLU A CA 1
ATOM 687 C C . GLU A 1 89 ? -7.477 12.359 -3.344 1 93.19 89 GLU A C 1
ATOM 689 O O . GLU A 1 89 ? -6.969 11.344 -2.861 1 93.19 89 GLU A O 1
ATOM 694 N N . ALA A 1 90 ? -8.023 13.297 -2.67 1 93.38 90 ALA A N 1
ATOM 695 C CA . ALA A 1 90 ? -8.055 13.211 -1.213 1 93.38 90 ALA A CA 1
ATOM 696 C C . ALA A 1 90 ? -8.914 12.031 -0.757 1 93.38 90 ALA A C 1
ATOM 698 O O . ALA A 1 90 ? -8.516 11.273 0.126 1 93.38 90 ALA A O 1
ATOM 699 N N . ASP A 1 91 ? -10.031 11.891 -1.406 1 94.31 91 ASP A N 1
ATOM 700 C CA . ASP A 1 91 ? -10.953 10.805 -1.062 1 94.31 91 ASP A CA 1
ATOM 701 C C . ASP A 1 91 ? -10.297 9.445 -1.275 1 94.31 91 ASP A C 1
ATOM 703 O O . ASP A 1 91 ? -10.391 8.562 -0.419 1 94.31 91 ASP A O 1
ATOM 707 N N . GLN A 1 92 ? -9.688 9.312 -2.363 1 95.81 92 GLN A N 1
ATOM 708 C CA . GLN A 1 92 ? -9.031 8.047 -2.68 1 95.81 92 GLN A CA 1
ATOM 709 C C . GLN A 1 92 ? -7.961 7.711 -1.648 1 95.81 92 GLN A C 1
ATOM 711 O O . GLN A 1 92 ? -7.902 6.582 -1.15 1 95.81 92 GLN A O 1
ATOM 716 N N . LEU A 1 93 ? -7.18 8.672 -1.322 1 96.62 93 LEU A N 1
ATOM 717 C CA . LEU A 1 93 ? -6.09 8.445 -0.379 1 96.62 93 LEU A CA 1
ATOM 718 C C . LEU A 1 93 ? -6.633 8.156 1.017 1 96.62 93 LEU A C 1
ATOM 720 O O . LEU A 1 93 ? -6.18 7.219 1.68 1 96.62 93 LEU A O 1
ATOM 724 N N . LEU A 1 94 ? -7.566 8.953 1.433 1 95.75 94 LEU A N 1
ATOM 725 C CA . LEU A 1 94 ? -8.055 8.836 2.803 1 95.75 94 LEU A CA 1
ATOM 726 C C . LEU A 1 94 ? -8.867 7.562 2.988 1 95.75 94 LEU A C 1
ATOM 728 O O . LEU A 1 94 ? -8.859 6.969 4.066 1 95.75 94 LEU A O 1
ATOM 732 N N . THR A 1 95 ? -9.492 7.07 1.929 1 94.94 95 THR A N 1
ATOM 733 C CA . THR A 1 95 ? -10.148 5.77 1.949 1 94.94 95 THR A CA 1
ATOM 734 C C . THR A 1 95 ? -9.133 4.656 2.189 1 94.94 95 THR A C 1
ATOM 736 O O . THR A 1 95 ? -9.352 3.777 3.025 1 94.94 95 THR A O 1
ATOM 739 N N . VAL A 1 96 ? -8.047 4.68 1.54 1 97.38 96 VAL A N 1
ATOM 740 C CA . VAL A 1 96 ? -7.008 3.664 1.668 1 97.38 96 VAL A CA 1
ATOM 741 C C . VAL A 1 96 ? -6.348 3.77 3.041 1 97.38 96 VAL A C 1
ATOM 743 O O . VAL A 1 96 ? -6.066 2.754 3.68 1 97.38 96 VAL A O 1
ATOM 746 N N . ARG A 1 97 ? -6.105 4.98 3.477 1 97.69 97 ARG A N 1
ATOM 747 C CA . ARG A 1 97 ? -5.613 5.16 4.84 1 97.69 97 ARG A CA 1
ATOM 748 C C . ARG A 1 97 ? -6.496 4.43 5.84 1 97.69 97 ARG A C 1
ATOM 750 O O . ARG A 1 97 ? -6 3.686 6.688 1 97.69 97 ARG A O 1
ATOM 757 N N . ALA A 1 98 ? -7.789 4.73 5.73 1 97 98 ALA A N 1
ATOM 758 C CA . ALA A 1 98 ? -8.734 4.125 6.664 1 97 98 ALA A CA 1
ATOM 759 C C . ALA A 1 98 ? -8.648 2.604 6.621 1 97 98 ALA A C 1
ATOM 761 O O . ALA A 1 98 ? -8.641 1.944 7.664 1 97 98 ALA A O 1
ATOM 762 N N . LEU A 1 99 ? -8.555 2.121 5.461 1 97.62 99 LEU A N 1
ATOM 763 C CA . LEU A 1 99 ? -8.461 0.681 5.254 1 97.62 99 LEU A CA 1
ATOM 764 C C . LEU A 1 99 ? -7.238 0.106 5.961 1 97.62 99 LEU A C 1
ATOM 766 O O . LEU A 1 99 ? -7.355 -0.834 6.75 1 97.62 99 LEU A O 1
ATOM 770 N N . LEU A 1 100 ? -6.074 0.621 5.695 1 98.31 100 LEU A N 1
ATOM 771 C CA . LEU A 1 100 ? -4.812 0.137 6.242 1 98.31 100 LEU A CA 1
ATOM 772 C C . LEU A 1 100 ? -4.777 0.297 7.758 1 98.31 100 LEU A C 1
ATOM 774 O O . LEU A 1 100 ? -4.41 -0.634 8.477 1 98.31 100 LEU A O 1
ATOM 778 N N . GLU A 1 101 ? -5.188 1.43 8.242 1 98.38 101 GLU A N 1
ATOM 779 C CA . GLU A 1 101 ? -5.074 1.73 9.664 1 98.38 101 GLU A CA 1
ATOM 780 C C . GLU A 1 101 ? -6.09 0.938 10.477 1 98.38 101 GLU A C 1
ATOM 782 O O . GLU A 1 101 ? -5.82 0.557 11.617 1 98.38 101 GLU A O 1
ATOM 787 N N . THR A 1 102 ? -7.27 0.709 9.906 1 98.5 102 THR A N 1
ATOM 788 C CA . THR A 1 102 ? -8.25 -0.146 10.562 1 98.5 102 THR A CA 1
ATOM 789 C C . THR A 1 102 ? -7.68 -1.54 10.805 1 98.5 102 THR A C 1
ATOM 791 O O . THR A 1 102 ? -7.77 -2.07 11.914 1 98.5 102 THR A O 1
ATOM 794 N N . GLU A 1 103 ? -7.059 -2.078 9.766 1 98.06 103 GLU A N 1
ATOM 795 C CA . GLU A 1 103 ? -6.453 -3.398 9.914 1 98.06 103 GLU A CA 1
ATOM 796 C C . GLU A 1 103 ? -5.301 -3.367 10.914 1 98.06 103 GLU A C 1
ATOM 798 O O . GLU A 1 103 ? -5.133 -4.301 11.703 1 98.06 103 GLU A O 1
ATOM 803 N N . ALA A 1 104 ? -4.52 -2.34 10.867 1 98.5 104 ALA A N 1
ATOM 804 C CA . ALA A 1 104 ? -3.408 -2.199 11.805 1 98.5 104 ALA A CA 1
ATOM 805 C C . ALA A 1 104 ? -3.904 -2.178 13.242 1 98.5 104 ALA A C 1
ATOM 807 O O . ALA A 1 104 ? -3.312 -2.812 14.125 1 98.5 104 ALA A O 1
ATOM 808 N N . ALA A 1 105 ? -4.965 -1.447 13.477 1 98.75 105 ALA A N 1
ATOM 809 C CA . ALA A 1 105 ? -5.52 -1.365 14.82 1 98.75 105 ALA A CA 1
ATOM 810 C C . ALA A 1 105 ? -6.008 -2.73 15.297 1 98.75 105 ALA A C 1
ATOM 812 O O . ALA A 1 105 ? -5.789 -3.109 16.453 1 98.75 105 ALA A O 1
ATOM 813 N N . ARG A 1 106 ? -6.672 -3.467 14.422 1 98.38 106 ARG A N 1
ATOM 814 C CA . ARG A 1 106 ? -7.125 -4.812 14.758 1 98.38 106 ARG A CA 1
ATOM 815 C C . ARG A 1 106 ? -5.953 -5.695 15.18 1 98.38 106 ARG A C 1
ATOM 817 O O . ARG A 1 106 ? -5.984 -6.309 16.25 1 98.38 106 ARG A O 1
ATOM 824 N N . LEU A 1 107 ? -4.949 -5.719 14.352 1 97.88 107 LEU A N 1
ATOM 825 C CA . LEU A 1 107 ? -3.787 -6.562 14.602 1 97.88 107 LEU A CA 1
ATOM 826 C C . LEU A 1 107 ? -3.045 -6.105 15.859 1 97.88 107 LEU A C 1
ATOM 828 O O . LEU A 1 107 ? -2.566 -6.934 16.641 1 97.88 107 LEU A O 1
ATOM 832 N N . ALA A 1 108 ? -2.93 -4.82 16.016 1 98.5 108 ALA A N 1
ATOM 833 C CA . ALA A 1 108 ? -2.23 -4.27 17.188 1 98.5 108 ALA A CA 1
ATOM 834 C C . ALA A 1 108 ? -2.902 -4.707 18.484 1 98.5 108 ALA A C 1
ATOM 836 O O . ALA A 1 108 ? -2.225 -4.984 19.469 1 98.5 108 ALA A O 1
ATOM 837 N N . ALA A 1 109 ? -4.188 -4.758 18.469 1 98.38 109 ALA A N 1
ATOM 838 C CA . ALA A 1 109 ? -4.922 -5.184 19.656 1 98.38 109 ALA A CA 1
ATOM 839 C C . ALA A 1 109 ? -4.59 -6.629 20.016 1 98.38 109 ALA A C 1
ATOM 841 O O . ALA A 1 109 ? -4.512 -6.98 21.188 1 98.38 109 ALA A O 1
ATOM 842 N N . LEU A 1 110 ? -4.391 -7.434 19.016 1 96.06 110 LEU A N 1
ATOM 843 C CA . LEU A 1 110 ? -4.074 -8.844 19.219 1 96.06 110 LEU A CA 1
ATOM 844 C C . LEU A 1 110 ? -2.652 -9.008 19.75 1 96.06 110 LEU A C 1
ATOM 846 O O . LEU A 1 110 ? -2.357 -9.969 20.469 1 96.06 110 LEU A O 1
ATOM 850 N N . ASN A 1 111 ? -1.796 -8.055 19.422 1 92.56 111 ASN A N 1
ATOM 851 C CA . ASN A 1 111 ? -0.372 -8.18 19.703 1 92.56 111 ASN A CA 1
ATOM 852 C C . ASN A 1 111 ? 0.059 -7.242 20.828 1 92.56 111 ASN A C 1
ATOM 854 O O . ASN A 1 111 ? 1.235 -7.199 21.188 1 92.56 111 ASN A O 1
ATOM 858 N N . ALA A 1 112 ? -0.804 -6.504 21.359 1 88.62 112 ALA A N 1
ATOM 859 C CA . ALA A 1 112 ? -0.469 -5.379 22.219 1 88.62 112 ALA A CA 1
ATOM 860 C C . ALA A 1 112 ? 0.305 -5.844 23.453 1 88.62 112 ALA A C 1
ATOM 862 O O . ALA A 1 112 ? -0.154 -6.719 24.188 1 88.62 112 ALA A O 1
ATOM 863 N N . GLY A 1 113 ? 1.468 -5.309 23.578 1 92.19 113 GLY A N 1
ATOM 864 C CA . GLY A 1 113 ? 2.23 -5.457 24.812 1 92.19 113 GLY A CA 1
ATOM 865 C C . GLY A 1 113 ? 2.277 -4.191 25.641 1 92.19 113 GLY A C 1
ATOM 866 O O . GLY A 1 113 ? 1.887 -3.119 25.172 1 92.19 113 GLY A O 1
ATOM 867 N N . THR A 1 114 ? 2.758 -4.297 26.812 1 94.69 114 THR A N 1
ATOM 868 C CA . THR A 1 114 ? 2.742 -3.197 27.766 1 94.69 114 THR A CA 1
ATOM 869 C C . THR A 1 114 ? 3.598 -2.035 27.266 1 94.69 114 THR A C 1
ATOM 871 O O . THR A 1 114 ? 3.217 -0.872 27.406 1 94.69 114 THR A O 1
ATOM 874 N N . ALA A 1 115 ? 4.668 -2.309 26.641 1 96.5 115 ALA A N 1
ATOM 875 C CA . ALA A 1 115 ? 5.578 -1.256 26.188 1 96.5 115 ALA A CA 1
ATOM 876 C C . ALA A 1 115 ? 4.938 -0.415 25.094 1 96.5 115 ALA A C 1
ATOM 878 O O . ALA A 1 115 ? 5.027 0.815 25.109 1 96.5 115 ALA A O 1
ATOM 879 N N . GLY A 1 116 ? 4.289 -1.077 24.219 1 97.38 116 GLY A N 1
ATOM 880 C CA . GLY A 1 116 ? 3.605 -0.361 23.156 1 97.38 116 GLY A CA 1
ATOM 881 C C . GLY A 1 116 ? 2.465 0.505 23.656 1 97.38 116 GLY A C 1
ATOM 882 O O . GLY A 1 116 ? 2.307 1.646 23.219 1 97.38 116 GLY A O 1
ATOM 883 N N . ILE A 1 117 ? 1.769 -0 24.578 1 98.19 117 ILE A N 1
ATOM 884 C CA . ILE A 1 117 ? 0.636 0.718 25.156 1 98.19 117 ILE A CA 1
ATOM 885 C C . ILE A 1 117 ? 1.133 1.964 25.891 1 98.19 117 ILE A C 1
ATOM 887 O O . ILE A 1 117 ? 0.557 3.045 25.75 1 98.19 117 ILE A O 1
ATOM 891 N N . HIS A 1 118 ? 2.18 1.802 26.594 1 98.25 118 HIS A N 1
ATOM 892 C CA . HIS A 1 118 ? 2.742 2.936 27.312 1 98.25 118 HIS A CA 1
ATOM 893 C C . HIS A 1 118 ? 3.193 4.035 26.359 1 98.25 118 HIS A C 1
ATOM 895 O O . HIS A 1 118 ? 2.984 5.219 26.625 1 98.25 118 HIS A O 1
ATOM 901 N N . THR A 1 119 ? 3.799 3.637 25.281 1 98.5 119 THR A N 1
ATOM 902 C CA . THR A 1 119 ? 4.23 4.605 24.281 1 98.5 119 THR A CA 1
ATOM 903 C C . THR A 1 119 ? 3.033 5.355 23.703 1 98.5 119 THR A C 1
ATOM 905 O O . THR A 1 119 ? 3.074 6.578 23.562 1 98.5 119 THR A O 1
ATOM 908 N N . LEU A 1 120 ? 1.967 4.648 23.438 1 98.75 120 LEU A N 1
ATOM 909 C CA . LEU A 1 120 ? 0.764 5.27 22.906 1 98.75 120 LEU A CA 1
ATOM 910 C C . LEU A 1 120 ? 0.15 6.238 23.906 1 98.75 120 LEU A C 1
ATOM 912 O O . LEU A 1 120 ? -0.281 7.332 23.531 1 98.75 120 LEU A O 1
ATOM 916 N N . GLN A 1 121 ? 0.142 5.836 25.141 1 98.56 121 GLN A N 1
ATOM 917 C CA . GLN A 1 121 ? -0.393 6.695 26.188 1 98.56 121 GLN A CA 1
ATOM 918 C C . GLN A 1 121 ? 0.419 7.98 26.312 1 98.56 121 GLN A C 1
ATOM 920 O O . GLN A 1 121 ? -0.144 9.062 26.516 1 98.56 121 GLN A O 1
ATOM 925 N N . ASP A 1 122 ? 1.652 7.809 26.203 1 98.75 122 ASP A N 1
ATOM 926 C CA . ASP A 1 122 ? 2.521 8.984 26.25 1 98.75 122 ASP A CA 1
ATOM 927 C C . ASP A 1 122 ? 2.256 9.922 25.078 1 98.75 122 ASP A C 1
ATOM 929 O O . ASP A 1 122 ? 2.197 11.141 25.25 1 98.75 122 ASP A O 1
ATOM 933 N N . ILE A 1 123 ? 2.08 9.414 23.938 1 98.75 123 ILE A N 1
ATOM 934 C CA . ILE A 1 123 ? 1.79 10.211 22.75 1 98.75 123 ILE A CA 1
ATOM 935 C C . ILE A 1 123 ? 0.462 10.945 22.938 1 98.75 123 ILE A C 1
ATOM 937 O O . ILE A 1 123 ? 0.356 12.141 22.641 1 98.75 123 ILE A O 1
ATOM 941 N N . VAL A 1 124 ? -0.536 10.227 23.469 1 98.56 124 VAL A N 1
ATOM 942 C CA . VAL A 1 124 ? -1.854 10.812 23.672 1 98.56 124 VAL A CA 1
ATOM 943 C C . VAL A 1 124 ? -1.753 11.953 24.688 1 98.56 124 VAL A C 1
ATOM 945 O O . VAL A 1 124 ? -2.326 13.031 24.484 1 98.56 124 VAL A O 1
ATOM 948 N N . ARG A 1 125 ? -0.99 11.719 25.75 1 98.31 125 ARG A N 1
ATOM 949 C CA . ARG A 1 125 ? -0.785 12.766 26.75 1 98.31 125 ARG A CA 1
ATOM 950 C C . ARG A 1 125 ? -0.156 14.008 26.109 1 98.31 125 ARG A C 1
ATOM 952 O O . ARG A 1 125 ? -0.614 15.125 26.344 1 98.31 125 ARG A O 1
ATOM 959 N N . GLN A 1 126 ? 0.849 13.812 25.328 1 98.5 126 GLN A N 1
ATOM 960 C CA . GLN A 1 126 ? 1.521 14.914 24.641 1 98.5 126 GLN A CA 1
ATOM 961 C C . GLN A 1 126 ? 0.59 15.594 23.641 1 98.5 126 GLN A C 1
ATOM 963 O O . GLN A 1 126 ? 0.658 16.812 23.438 1 98.5 126 GLN A O 1
ATOM 968 N N . GLY A 1 127 ? -0.259 14.766 23.047 1 97.5 127 GLY A N 1
ATOM 969 C CA . GLY A 1 127 ? -1.238 15.32 22.125 1 97.5 127 GLY A CA 1
ATOM 970 C C . GLY A 1 127 ? -2.213 16.281 22.797 1 97.5 127 GLY A C 1
ATOM 971 O O . GLY A 1 127 ? -2.482 17.359 22.281 1 97.5 127 GLY A O 1
ATOM 972 N N . TRP A 1 128 ? -2.666 15.922 23.938 1 97.19 128 TRP A N 1
ATOM 973 C CA . TRP A 1 128 ? -3.564 16.781 24.703 1 97.19 128 TRP A CA 1
ATOM 974 C C . TRP A 1 128 ? -2.879 18.094 25.094 1 97.19 128 TRP A C 1
ATOM 976 O O . TRP A 1 128 ? -3.494 19.156 25.047 1 97.19 128 TRP A O 1
ATOM 986 N N . VAL A 1 129 ? -1.643 18 25.422 1 97.94 129 VAL A N 1
ATOM 987 C CA . VAL A 1 129 ? -0.872 19.188 25.766 1 97.94 129 VAL A CA 1
ATOM 988 C C . VAL A 1 129 ? -0.751 20.094 24.547 1 97.94 129 VAL A C 1
ATOM 990 O O . VAL A 1 129 ? -0.938 21.312 24.656 1 97.94 129 VAL A O 1
ATOM 993 N N . ALA A 1 130 ? -0.428 19.5 23.422 1 96.94 130 ALA A N 1
ATOM 994 C CA . ALA A 1 130 ? -0.288 20.266 22.188 1 96.94 130 ALA A CA 1
ATOM 995 C C . ALA A 1 130 ? -1.587 21 21.844 1 96.94 130 ALA A C 1
ATOM 997 O O . ALA A 1 130 ? -1.566 22.156 21.422 1 96.94 130 ALA A O 1
ATOM 998 N N . VAL A 1 131 ? -2.689 20.328 22.031 1 95.31 131 VAL A N 1
ATOM 999 C CA . VAL A 1 131 ? -3.99 20.922 21.75 1 95.31 131 VAL A CA 1
ATOM 1000 C C . VAL A 1 131 ? -4.25 22.078 22.719 1 95.31 131 VAL A C 1
ATOM 1002 O O . VAL A 1 131 ? -4.684 23.156 22.312 1 95.31 131 VAL A O 1
ATOM 1005 N N . ALA A 1 132 ? -3.949 21.891 23.953 1 95.94 132 ALA A N 1
ATOM 1006 C CA . ALA A 1 132 ? -4.156 22.906 24.984 1 95.94 132 ALA A CA 1
ATOM 1007 C C . ALA A 1 132 ? -3.309 24.141 24.703 1 95.94 132 ALA A C 1
ATOM 1009 O O . ALA A 1 132 ? -3.723 25.266 24.984 1 95.94 132 ALA A O 1
ATOM 1010 N N . GLU A 1 133 ? -2.154 23.938 24.094 1 96.62 133 GLU A N 1
ATOM 1011 C CA . GLU A 1 133 ? -1.228 25.031 23.797 1 96.62 133 GLU A CA 1
ATOM 1012 C C . GLU A 1 133 ? -1.461 25.578 22.391 1 96.62 133 GLU A C 1
ATOM 1014 O O . GLU A 1 133 ? -0.71 26.453 21.922 1 96.62 133 GLU A O 1
ATOM 1019 N N . ASP A 1 134 ? -2.42 25.047 21.703 1 93.81 134 ASP A N 1
ATOM 1020 C CA . ASP A 1 134 ? -2.744 25.438 20.344 1 93.81 134 ASP A CA 1
ATOM 1021 C C . ASP A 1 134 ? -1.531 25.281 19.422 1 93.81 134 ASP A C 1
ATOM 1023 O O . ASP A 1 134 ? -1.281 26.125 18.562 1 93.81 134 ASP A O 1
ATOM 1027 N N . ASP A 1 135 ? -0.779 24.312 19.75 1 93.69 135 ASP A N 1
ATOM 1028 C CA . ASP A 1 135 ? 0.375 23.969 18.938 1 93.69 135 ASP A CA 1
ATOM 1029 C C . ASP A 1 135 ? -0.005 22.953 17.859 1 93.69 135 ASP A C 1
ATOM 1031 O O . ASP A 1 135 ? 0.259 21.766 18 1 93.69 135 ASP A O 1
ATOM 1035 N N . VAL A 1 136 ? -0.518 23.453 16.781 1 90 136 VAL A N 1
ATOM 1036 C CA . VAL A 1 136 ? -1.077 22.609 15.711 1 90 136 VAL A CA 1
ATOM 1037 C C . VAL A 1 136 ? 0.03 21.781 15.07 1 90 136 VAL A C 1
ATOM 1039 O O . VAL A 1 136 ? -0.172 20.609 14.766 1 90 136 VAL A O 1
ATOM 1042 N N . HIS A 1 137 ? 1.149 22.375 14.867 1 88.69 137 HIS A N 1
ATOM 1043 C CA . HIS A 1 137 ? 2.273 21.656 14.266 1 88.69 137 HIS A CA 1
ATOM 1044 C C . HIS A 1 137 ? 2.658 20.438 15.086 1 88.69 137 HIS A C 1
ATOM 1046 O O . HIS A 1 137 ? 2.855 19.359 14.539 1 88.69 137 HIS A O 1
ATOM 1052 N N . ARG A 1 138 ? 2.75 20.656 16.312 1 93.06 138 ARG A N 1
ATOM 1053 C CA . ARG A 1 138 ? 3.086 19.562 17.203 1 93.06 138 ARG A CA 1
ATOM 1054 C C . ARG A 1 138 ? 1.979 18.5 17.219 1 93.06 138 ARG A C 1
ATOM 1056 O O . ARG A 1 138 ? 2.256 17.312 17.234 1 93.06 138 ARG A O 1
ATOM 1063 N N . ALA A 1 139 ? 0.722 18.906 17.219 1 94.19 139 ALA A N 1
ATOM 1064 C CA . ALA A 1 139 ? -0.41 17.984 17.188 1 94.19 139 ALA A CA 1
ATOM 1065 C C . ALA A 1 139 ? -0.383 17.109 15.945 1 94.19 139 ALA A C 1
ATOM 1067 O O . ALA A 1 139 ? -0.638 15.898 16.016 1 94.19 139 ALA A O 1
ATOM 1068 N N . VAL A 1 140 ? -0.039 17.688 14.836 1 92.94 140 VAL A N 1
ATOM 1069 C CA . VAL A 1 140 ? 0.023 16.969 13.57 1 92.94 140 VAL A CA 1
ATOM 1070 C C . VAL A 1 140 ? 1.137 15.922 13.625 1 92.94 140 VAL A C 1
ATOM 1072 O O . VAL A 1 140 ? 0.938 14.773 13.219 1 92.94 140 VAL A O 1
ATOM 1075 N N . ALA A 1 141 ? 2.301 16.312 14.109 1 93.19 141 ALA A N 1
ATOM 1076 C CA . ALA A 1 141 ? 3.428 15.383 14.227 1 93.19 141 ALA A CA 1
ATOM 1077 C C . ALA A 1 141 ? 3.096 14.234 15.172 1 93.19 141 ALA A C 1
ATOM 1079 O O . ALA A 1 141 ? 3.443 13.078 14.898 1 93.19 141 ALA A O 1
ATOM 1080 N N . LEU A 1 142 ? 2.426 14.516 16.25 1 96.56 142 LEU A N 1
ATOM 1081 C CA . LEU A 1 142 ? 2.057 13.508 17.234 1 96.56 142 LEU A CA 1
ATOM 1082 C C . LEU A 1 142 ? 0.998 12.562 16.688 1 96.56 142 LEU A C 1
ATOM 1084 O O . LEU A 1 142 ? 1.022 11.359 16.953 1 96.56 142 LEU A O 1
ATOM 1088 N N . ASN A 1 143 ? 0.056 13.125 15.969 1 96.62 143 ASN A N 1
ATOM 1089 C CA . ASN A 1 143 ? -0.922 12.273 15.289 1 96.62 143 ASN A CA 1
ATOM 1090 C C . ASN A 1 143 ? -0.246 11.258 14.383 1 96.62 143 ASN A C 1
ATOM 1092 O O . ASN A 1 143 ? -0.594 10.07 14.398 1 96.62 143 ASN A O 1
ATOM 1096 N N . ALA A 1 144 ? 0.687 11.703 13.656 1 95.56 144 ALA A N 1
ATOM 1097 C CA . ALA A 1 144 ? 1.437 10.797 12.781 1 95.56 144 ALA A CA 1
ATOM 1098 C C . ALA A 1 144 ? 2.172 9.734 13.602 1 95.56 144 ALA A C 1
ATOM 1100 O O . ALA A 1 144 ? 2.176 8.555 13.234 1 95.56 144 ALA A O 1
ATOM 1101 N N . ALA A 1 145 ? 2.797 10.148 14.633 1 97.31 145 ALA A N 1
ATOM 1102 C CA . ALA A 1 145 ? 3.529 9.227 15.5 1 97.31 145 ALA A CA 1
ATOM 1103 C C . ALA A 1 145 ? 2.596 8.172 16.094 1 97.31 145 ALA A C 1
ATOM 1105 O O . ALA A 1 145 ? 2.971 7 16.219 1 97.31 145 ALA A O 1
ATOM 1106 N N . PHE A 1 146 ? 1.365 8.617 16.5 1 98.56 146 PHE A N 1
ATOM 1107 C CA . PHE A 1 146 ? 0.364 7.727 17.078 1 98.56 146 PHE A CA 1
ATOM 1108 C C . PHE A 1 146 ? 0.009 6.609 16.109 1 98.56 146 PHE A C 1
ATOM 1110 O O . PHE A 1 146 ? 0.078 5.43 16.453 1 98.56 146 PHE A O 1
ATOM 1117 N N . HIS A 1 147 ? -0.292 6.938 14.883 1 98.38 147 HIS A N 1
ATOM 1118 C CA . HIS A 1 147 ? -0.693 5.957 13.883 1 98.38 147 HIS A CA 1
ATOM 1119 C C . HIS A 1 147 ? 0.483 5.082 13.461 1 98.38 147 HIS A C 1
ATOM 1121 O O . HIS A 1 147 ? 0.315 3.885 13.219 1 98.38 147 HIS A O 1
ATOM 1127 N N . ARG A 1 148 ? 1.655 5.68 13.406 1 97.75 148 ARG A N 1
ATOM 1128 C CA . ARG A 1 148 ? 2.854 4.898 13.109 1 97.75 148 ARG A CA 1
ATOM 1129 C C . ARG A 1 148 ? 3.098 3.844 14.188 1 97.75 148 ARG A C 1
ATOM 1131 O O . ARG A 1 148 ? 3.48 2.713 13.875 1 97.75 148 ARG A O 1
ATOM 1138 N N . LYS A 1 149 ? 2.922 4.25 15.391 1 98.19 149 LYS A N 1
ATOM 1139 C CA . LYS A 1 149 ? 3.131 3.312 16.484 1 98.19 149 LYS A CA 1
ATOM 1140 C C . LYS A 1 149 ? 2.137 2.156 16.422 1 98.19 149 LYS A C 1
ATOM 1142 O O . LYS A 1 149 ? 2.498 1.004 16.672 1 98.19 149 LYS A O 1
ATOM 1147 N N . ILE A 1 150 ? 0.911 2.445 16.094 1 98.56 150 ILE A N 1
ATOM 1148 C CA . ILE A 1 150 ? -0.095 1.402 15.938 1 98.56 150 ILE A CA 1
ATOM 1149 C C . ILE A 1 150 ? 0.318 0.46 14.805 1 98.56 150 ILE A C 1
ATOM 1151 O O . ILE A 1 150 ? 0.2 -0.761 14.938 1 98.56 150 ILE A O 1
ATOM 1155 N N . MET A 1 151 ? 0.774 1.035 13.742 1 97.94 151 MET A N 1
ATOM 1156 C CA . MET A 1 151 ? 1.247 0.246 12.609 1 97.94 151 MET A CA 1
ATOM 1157 C C . MET A 1 151 ? 2.381 -0.685 13.031 1 97.94 151 MET A C 1
ATOM 1159 O O . MET A 1 151 ? 2.4 -1.856 12.648 1 97.94 151 MET A O 1
ATOM 1163 N N . GLU A 1 152 ? 3.268 -0.184 13.797 1 97.31 152 GLU A N 1
ATOM 1164 C CA . GLU A 1 152 ? 4.371 -0.985 14.32 1 97.31 152 GLU A CA 1
ATOM 1165 C C . GLU A 1 152 ? 3.861 -2.121 15.203 1 97.31 152 GLU A C 1
ATOM 1167 O O . GLU A 1 152 ? 4.305 -3.264 15.07 1 97.31 152 GLU A O 1
ATOM 1172 N N . MET A 1 153 ? 2.955 -1.811 16.031 1 97.81 153 MET A N 1
ATOM 1173 C CA . MET A 1 153 ? 2.406 -2.777 16.984 1 97.81 153 MET A CA 1
ATOM 1174 C C . MET A 1 153 ? 1.618 -3.863 16.25 1 97.81 153 MET A C 1
ATOM 1176 O O . MET A 1 153 ? 1.413 -4.953 16.797 1 97.81 153 MET A O 1
ATOM 1180 N N . ALA A 1 154 ? 1.103 -3.549 15.109 1 97.81 154 ALA A N 1
ATOM 1181 C CA . ALA A 1 154 ? 0.355 -4.52 14.312 1 97.81 154 ALA A CA 1
ATOM 1182 C C . ALA A 1 154 ? 1.221 -5.727 13.961 1 97.81 154 ALA A C 1
ATOM 1184 O O . ALA A 1 154 ? 0.703 -6.816 13.711 1 97.81 154 ALA A O 1
ATOM 1185 N N . GLY A 1 155 ? 2.537 -5.488 13.812 1 96.94 155 GLY A N 1
ATOM 1186 C CA . GLY A 1 155 ? 3.469 -6.586 13.609 1 96.94 155 GLY A CA 1
ATOM 1187 C C . GLY A 1 155 ? 3.43 -7.145 12.195 1 96.94 155 GLY A C 1
ATOM 1188 O O . GLY A 1 155 ? 3.842 -8.281 11.961 1 96.94 155 GLY A O 1
ATOM 1189 N N . ASN A 1 156 ? 2.896 -6.473 11.289 1 97.62 156 ASN A N 1
ATOM 1190 C CA . ASN A 1 156 ? 2.889 -6.832 9.875 1 97.62 156 ASN A CA 1
ATOM 1191 C C . ASN A 1 156 ? 3.762 -5.891 9.055 1 97.62 156 ASN A C 1
ATOM 1193 O O . ASN A 1 156 ? 3.367 -4.758 8.773 1 97.62 156 ASN A O 1
ATOM 1197 N N . ARG A 1 157 ? 4.844 -6.367 8.586 1 95.44 157 ARG A N 1
ATOM 1198 C CA . ARG A 1 157 ? 5.84 -5.52 7.938 1 95.44 157 ARG A CA 1
ATOM 1199 C C . ARG A 1 157 ? 5.363 -5.059 6.566 1 95.44 157 ARG A C 1
ATOM 1201 O O . ARG A 1 157 ? 5.727 -3.977 6.105 1 95.44 157 ARG A O 1
ATOM 1208 N N . VAL A 1 158 ? 4.578 -5.867 5.922 1 96.38 158 VAL A N 1
ATOM 1209 C CA . VAL A 1 158 ? 4.031 -5.488 4.621 1 96.38 158 VAL A CA 1
ATOM 1210 C C . VAL A 1 158 ? 3.053 -4.328 4.789 1 96.38 158 VAL A C 1
ATOM 1212 O O . VAL A 1 158 ? 3.137 -3.33 4.066 1 96.38 158 VAL A O 1
ATOM 1215 N N . LEU A 1 159 ? 2.191 -4.461 5.758 1 97.69 159 LEU A N 1
ATOM 1216 C CA . LEU A 1 159 ? 1.222 -3.418 6.078 1 97.69 159 LEU A CA 1
ATOM 1217 C C . LEU A 1 159 ? 1.925 -2.111 6.43 1 97.69 159 LEU A C 1
ATOM 1219 O O . LEU A 1 159 ? 1.57 -1.051 5.91 1 97.69 159 LEU A O 1
ATOM 1223 N N . ALA A 1 160 ? 2.943 -2.213 7.262 1 96.94 160 ALA A N 1
ATOM 1224 C CA . ALA A 1 160 ? 3.699 -1.04 7.691 1 96.94 160 ALA A CA 1
ATOM 1225 C C . ALA A 1 160 ? 4.391 -0.369 6.508 1 96.94 160 ALA A C 1
ATOM 1227 O O . ALA A 1 160 ? 4.406 0.86 6.406 1 96.94 160 ALA A O 1
ATOM 1228 N N . GLY A 1 161 ? 4.906 -1.177 5.652 1 95.25 161 GLY A N 1
ATOM 1229 C CA . GLY A 1 161 ? 5.566 -0.649 4.469 1 95.25 161 GLY A CA 1
ATOM 1230 C C . GLY A 1 161 ? 4.629 0.107 3.547 1 95.25 161 GLY A C 1
ATOM 1231 O O . GLY A 1 161 ? 4.961 1.195 3.072 1 95.25 161 GLY A O 1
ATOM 1232 N N . LEU A 1 162 ? 3.471 -0.425 3.293 1 96.56 162 LEU A N 1
ATOM 1233 C CA . LEU A 1 162 ? 2.496 0.237 2.434 1 96.56 162 LEU A CA 1
ATOM 1234 C C . LEU A 1 162 ? 1.969 1.51 3.088 1 96.56 162 LEU A C 1
ATOM 1236 O O . LEU A 1 162 ? 1.836 2.543 2.43 1 96.56 162 LEU A O 1
ATOM 1240 N N . ALA A 1 163 ? 1.736 1.434 4.383 1 96.5 163 ALA A N 1
ATOM 1241 C CA . ALA A 1 163 ? 1.244 2.596 5.121 1 96.5 163 ALA A CA 1
ATOM 1242 C C . ALA A 1 163 ? 2.252 3.74 5.078 1 96.5 163 ALA A C 1
ATOM 1244 O O . ALA A 1 163 ? 1.871 4.91 4.996 1 96.5 163 ALA A O 1
ATOM 1245 N N . ALA A 1 164 ? 3.518 3.414 5.141 1 94.19 164 ALA A N 1
ATOM 1246 C CA . ALA A 1 164 ? 4.582 4.418 5.117 1 94.19 164 ALA A CA 1
ATOM 1247 C C . ALA A 1 164 ? 4.582 5.184 3.799 1 94.19 164 ALA A C 1
ATOM 1249 O O . ALA A 1 164 ? 4.949 6.359 3.76 1 94.19 164 ALA A O 1
ATOM 1250 N N . GLN A 1 165 ? 4.109 4.57 2.805 1 92.81 165 GLN A N 1
ATOM 1251 C CA . GLN A 1 165 ? 4.109 5.203 1.491 1 92.81 165 GLN A CA 1
ATOM 1252 C C . GLN A 1 165 ? 3.039 6.289 1.408 1 92.81 165 GLN A C 1
ATOM 1254 O O . GLN A 1 165 ? 3.154 7.223 0.607 1 92.81 165 GLN A O 1
ATOM 1259 N N . VAL A 1 166 ? 2.021 6.191 2.24 1 93.56 166 VAL A N 1
ATOM 1260 C CA . VAL A 1 166 ? 0.941 7.164 2.119 1 93.56 166 VAL A CA 1
ATOM 1261 C C . VAL A 1 166 ? 0.995 8.141 3.289 1 93.56 166 VAL A C 1
ATOM 1263 O O . VAL A 1 166 ? 0.296 9.164 3.287 1 93.56 166 VAL A O 1
ATOM 1266 N N . GLU A 1 167 ? 1.849 7.898 4.215 1 93.25 167 GLU A N 1
ATOM 1267 C CA . GLU A 1 167 ? 1.854 8.602 5.492 1 93.25 167 GLU A CA 1
ATOM 1268 C C . GLU A 1 167 ? 2.049 10.102 5.297 1 93.25 167 GLU A C 1
ATOM 1270 O O . GLU A 1 167 ? 1.351 10.914 5.914 1 93.25 167 GLU A O 1
ATOM 1275 N N . ARG A 1 168 ? 2.959 10.523 4.477 1 90.06 168 ARG A N 1
ATOM 1276 C CA . ARG A 1 168 ? 3.254 11.938 4.301 1 90.06 168 ARG A CA 1
ATOM 1277 C C . ARG A 1 168 ? 2.08 12.664 3.648 1 90.06 168 ARG A C 1
ATOM 1279 O O . ARG A 1 168 ? 1.758 13.797 4.023 1 90.06 168 ARG A O 1
ATOM 1286 N N . ARG A 1 169 ? 1.457 12.039 2.734 1 92.56 169 ARG A N 1
ATOM 1287 C CA . ARG A 1 169 ? 0.298 12.656 2.098 1 92.56 169 ARG A CA 1
ATOM 1288 C C . ARG A 1 169 ? -0.879 12.734 3.062 1 92.56 169 ARG A C 1
ATOM 1290 O O . ARG A 1 169 ? -1.656 13.695 3.025 1 92.56 169 ARG A O 1
ATOM 1297 N N . VAL A 1 170 ? -0.964 11.773 3.869 1 93.12 170 VAL A N 1
ATOM 1298 C CA . VAL A 1 170 ? -2 11.805 4.898 1 93.12 170 VAL A CA 1
ATOM 1299 C C . VAL A 1 170 ? -1.778 13 5.816 1 93.12 170 VAL A C 1
ATOM 1301 O O . VAL A 1 170 ? -2.723 13.727 6.145 1 93.12 170 VAL A O 1
ATOM 1304 N N . ARG A 1 171 ? -0.563 13.227 6.199 1 91.69 171 ARG A N 1
ATOM 1305 C CA . ARG A 1 171 ? -0.248 14.367 7.047 1 91.69 171 ARG A CA 1
ATOM 1306 C C . ARG A 1 171 ? -0.628 15.68 6.359 1 91.69 171 ARG A C 1
ATOM 1308 O O . ARG A 1 171 ? -1.156 16.594 7 1 91.69 171 ARG A O 1
ATOM 1315 N N . TRP A 1 172 ? -0.397 15.734 5.09 1 90.44 172 TRP A N 1
ATOM 1316 C CA . TRP A 1 172 ? -0.724 16.922 4.297 1 90.44 172 TRP A CA 1
ATOM 1317 C C . TRP A 1 172 ? -2.223 17.203 4.328 1 90.44 172 TRP A C 1
ATOM 1319 O O . TRP A 1 172 ? -2.641 18.344 4.48 1 90.44 172 TRP A O 1
ATOM 1329 N N . TYR A 1 173 ? -3.012 16.188 4.293 1 89.88 173 TYR A N 1
ATOM 1330 C CA . TYR A 1 173 ? -4.461 16.344 4.254 1 89.88 173 TYR A CA 1
ATOM 1331 C C . TYR A 1 173 ? -5.02 16.578 5.652 1 89.88 173 TYR A C 1
ATOM 1333 O O . TYR A 1 173 ? -6.086 17.188 5.809 1 89.88 173 TYR A O 1
ATOM 1341 N N . TYR A 1 174 ? -4.332 16.141 6.633 1 90.44 174 TYR A N 1
ATOM 1342 C CA . TYR A 1 174 ? -4.785 16.266 8.016 1 90.44 174 TYR A CA 1
ATOM 1343 C C . TYR A 1 174 ? -4.488 17.656 8.562 1 90.44 174 TYR A C 1
ATOM 1345 O O . TYR A 1 174 ? -5.273 18.203 9.344 1 90.44 174 TYR A O 1
ATOM 1353 N N . ALA A 1 175 ? -3.471 18.25 8.164 1 88.31 175 ALA A N 1
ATOM 1354 C CA . ALA A 1 175 ? -2.947 19.469 8.758 1 88.31 175 ALA A CA 1
ATOM 1355 C C . ALA A 1 175 ? -4.004 20.578 8.758 1 88.31 175 ALA A C 1
ATOM 1357 O O . ALA A 1 175 ? -4.234 21.219 9.789 1 88.31 175 ALA A O 1
ATOM 1358 N N . PRO A 1 176 ? -4.688 20.766 7.723 1 87.94 176 PRO A N 1
ATOM 1359 C CA . PRO A 1 176 ? -5.637 21.891 7.711 1 87.94 176 PRO A CA 1
ATOM 1360 C C . PRO A 1 176 ? -6.82 21.656 8.648 1 87.94 176 PRO A C 1
ATOM 1362 O O . PRO A 1 176 ? -7.516 22.609 9.008 1 87.94 176 PRO A O 1
ATOM 1365 N N . VAL A 1 177 ? -7.043 20.438 9.047 1 90.75 177 VAL A N 1
ATOM 1366 C CA . VAL A 1 177 ? -8.227 20.172 9.867 1 90.75 177 VAL A CA 1
ATOM 1367 C C . VAL A 1 177 ? -7.805 19.797 11.281 1 90.75 177 VAL A C 1
ATOM 1369 O O . VAL A 1 177 ? -8.648 19.547 12.141 1 90.75 177 VAL A O 1
ATOM 1372 N N . ALA A 1 178 ? -6.57 19.781 11.516 1 90.25 178 ALA A N 1
ATOM 1373 C CA . ALA A 1 178 ? -6.059 19.328 12.805 1 90.25 178 ALA A CA 1
ATOM 1374 C C . ALA A 1 178 ? -6.59 20.203 13.938 1 90.25 178 ALA A C 1
ATOM 1376 O O . ALA A 1 178 ? -6.953 19.703 15.008 1 90.25 178 ALA A O 1
ATOM 1377 N N . GLY A 1 179 ? -6.578 21.469 13.656 1 86.62 179 GLY A N 1
ATOM 1378 C CA . GLY A 1 179 ? -7.094 22.391 14.656 1 86.62 179 GLY A CA 1
ATOM 1379 C C . GLY A 1 179 ? -8.57 22.188 14.953 1 86.62 179 GLY A C 1
ATOM 1380 O O . GLY A 1 179 ? -8.984 22.219 16.109 1 86.62 179 GLY A O 1
ATOM 1381 N N . GLN A 1 180 ? -9.281 21.938 13.945 1 86.31 180 GLN A N 1
ATOM 1382 C CA . GLN A 1 180 ? -10.719 21.719 14.086 1 86.31 180 GLN A CA 1
ATOM 1383 C C . GLN A 1 180 ? -11.008 20.406 14.812 1 86.31 180 GLN A C 1
ATOM 1385 O O . GLN A 1 180 ? -11.906 20.344 15.648 1 86.31 180 GLN A O 1
ATOM 1390 N N . ARG A 1 181 ? -10.344 19.422 14.469 1 90.12 181 ARG A N 1
ATOM 1391 C CA . ARG A 1 181 ? -10.523 18.109 15.102 1 90.12 181 ARG A CA 1
ATOM 1392 C C . ARG A 1 181 ? -10.109 18.156 16.562 1 90.12 181 ARG A C 1
ATOM 1394 O O . ARG A 1 181 ? -10.812 17.641 17.438 1 90.12 181 ARG A O 1
ATOM 1401 N N . GLY A 1 182 ? -8.977 18.859 16.875 1 88.62 182 GLY A N 1
ATOM 1402 C CA . GLY A 1 182 ? -8.523 19.203 18.219 1 88.62 182 GLY A CA 1
ATOM 1403 C C . GLY A 1 182 ? -8.734 18.094 19.234 1 88.62 182 GLY A C 1
ATOM 1404 O O . GLY A 1 182 ? -8.359 16.953 18.984 1 88.62 182 GLY A O 1
ATOM 1405 N N . GLY A 1 183 ? -9.406 18.484 20.281 1 90.81 183 GLY A N 1
ATOM 1406 C CA . GLY A 1 183 ? -9.617 17.609 21.422 1 90.81 183 GLY A CA 1
ATOM 1407 C C . GLY A 1 183 ? -10.43 16.375 21.078 1 90.81 183 GLY A C 1
ATOM 1408 O O . GLY A 1 183 ? -10.203 15.297 21.625 1 90.81 183 GLY A O 1
ATOM 1409 N N . THR A 1 184 ? -11.312 16.453 20.125 1 95.12 184 THR A N 1
ATOM 1410 C CA . THR A 1 184 ? -12.156 15.32 19.734 1 95.12 184 THR A CA 1
ATOM 1411 C C . THR A 1 184 ? -11.305 14.195 19.172 1 95.12 184 THR A C 1
ATOM 1413 O O . THR A 1 184 ? -11.492 13.023 19.516 1 95.12 184 THR A O 1
ATOM 1416 N N . ALA A 1 185 ? -10.422 14.531 18.328 1 96.62 185 ALA A N 1
ATOM 1417 C CA . ALA A 1 185 ? -9.555 13.516 17.734 1 96.62 185 ALA A CA 1
ATOM 1418 C C . ALA A 1 185 ? -8.711 12.828 18.812 1 96.62 185 ALA A C 1
ATOM 1420 O O . ALA A 1 185 ? -8.508 11.617 18.766 1 96.62 185 ALA A O 1
ATOM 1421 N N . TRP A 1 186 ? -8.227 13.547 19.781 1 97.5 186 TRP A N 1
ATOM 1422 C CA . TRP A 1 186 ? -7.348 12.961 20.781 1 97.5 186 TRP A CA 1
ATOM 1423 C C . TRP A 1 186 ? -8.148 12.156 21.797 1 97.5 186 TRP A C 1
ATOM 1425 O O . TRP A 1 186 ? -7.648 11.18 22.375 1 97.5 186 TRP A O 1
ATOM 1435 N N . GLN A 1 187 ? -9.414 12.562 22.016 1 97.94 187 GLN A N 1
ATOM 1436 C CA . GLN A 1 187 ? -10.289 11.68 22.781 1 97.94 187 GLN A CA 1
ATOM 1437 C C . GLN A 1 187 ? -10.5 10.352 22.062 1 97.94 187 GLN A C 1
ATOM 1439 O O . GLN A 1 187 ? -10.469 9.289 22.688 1 97.94 187 GLN A O 1
ATOM 1444 N N . GLU A 1 188 ? -10.734 10.414 20.797 1 98.19 188 GLU A N 1
ATOM 1445 C CA . GLU A 1 188 ? -10.859 9.203 19.984 1 98.19 188 GLU A CA 1
ATOM 1446 C C . GLU A 1 188 ? -9.609 8.328 20.109 1 98.19 188 GLU A C 1
ATOM 1448 O O . GLU A 1 188 ? -9.711 7.105 20.234 1 98.19 188 GLU A O 1
ATOM 1453 N N . HIS A 1 189 ? -8.43 8.969 20.062 1 98.62 189 HIS A N 1
ATOM 1454 C CA . HIS A 1 189 ? -7.184 8.227 20.25 1 98.62 189 HIS A CA 1
ATOM 1455 C C . HIS A 1 189 ? -7.129 7.559 21.609 1 98.62 189 HIS A C 1
ATOM 1457 O O . HIS A 1 189 ? -6.703 6.406 21.734 1 98.62 189 HIS A O 1
ATOM 1463 N N . GLN A 1 190 ? -7.551 8.297 22.578 1 98.38 190 GLN A N 1
ATOM 1464 C CA . GLN A 1 190 ? -7.566 7.746 23.922 1 98.38 190 GLN A CA 1
ATOM 1465 C C . GLN A 1 190 ? -8.477 6.523 24.016 1 98.38 190 GLN A C 1
ATOM 1467 O O . GLN A 1 190 ? -8.117 5.52 24.625 1 98.38 190 GLN A O 1
ATOM 1472 N N . ASP A 1 191 ? -9.641 6.602 23.406 1 98.69 191 ASP A N 1
ATOM 1473 C CA . ASP A 1 191 ? -10.562 5.477 23.359 1 98.69 191 ASP A CA 1
ATOM 1474 C C . ASP A 1 191 ? -9.945 4.285 22.641 1 98.69 191 ASP A C 1
ATOM 1476 O O . ASP A 1 191 ? -10.141 3.135 23.047 1 98.69 191 ASP A O 1
ATOM 1480 N N . LEU A 1 192 ? -9.234 4.562 21.609 1 98.69 192 LEU A N 1
ATOM 1481 C CA . LEU A 1 192 ? -8.562 3.516 20.859 1 98.69 192 LEU A CA 1
ATOM 1482 C C . LEU A 1 192 ? -7.504 2.824 21.719 1 98.69 192 LEU A C 1
ATOM 1484 O O . LEU A 1 192 ? -7.398 1.597 21.719 1 98.69 192 LEU A O 1
ATOM 1488 N N . VAL A 1 193 ? -6.742 3.6 22.469 1 98.69 193 VAL A N 1
ATOM 1489 C CA . VAL A 1 193 ? -5.719 3.031 23.344 1 98.69 193 VAL A CA 1
ATOM 1490 C C . VAL A 1 193 ? -6.367 2.102 24.375 1 98.69 193 VAL A C 1
ATOM 1492 O O . VAL A 1 193 ? -5.828 1.037 24.672 1 98.69 193 VAL A O 1
ATOM 1495 N N . GLN A 1 194 ? -7.48 2.506 24.844 1 98.5 194 GLN A N 1
ATOM 1496 C CA . GLN A 1 194 ? -8.195 1.654 25.781 1 98.5 194 GLN A CA 1
ATOM 1497 C C . GLN A 1 194 ? -8.602 0.333 25.141 1 98.5 194 GLN A C 1
ATOM 1499 O O . GLN A 1 194 ? -8.445 -0.732 25.734 1 98.5 194 GLN A O 1
ATOM 1504 N N . ALA A 1 195 ? -9.125 0.396 23.938 1 98.69 195 ALA A N 1
ATOM 1505 C CA . ALA A 1 195 ? -9.492 -0.82 23.203 1 98.69 195 ALA A CA 1
ATOM 1506 C C . ALA A 1 195 ? -8.273 -1.721 23 1 98.69 195 ALA A C 1
ATOM 1508 O O . ALA A 1 195 ? -8.383 -2.945 23.094 1 98.69 195 ALA A O 1
ATOM 1509 N N . LEU A 1 196 ? -7.129 -1.161 22.719 1 98.69 196 LEU A N 1
ATOM 1510 C CA . LEU A 1 196 ? -5.891 -1.916 22.562 1 98.69 196 LEU A CA 1
ATOM 1511 C C . LEU A 1 196 ? -5.469 -2.559 23.875 1 98.69 196 LEU A C 1
ATOM 1513 O O . LEU A 1 196 ? -5.07 -3.725 23.906 1 98.69 196 LEU A O 1
ATOM 1517 N N . THR A 1 197 ? -5.566 -1.839 24.906 1 97.94 197 THR A N 1
ATOM 1518 C CA . THR A 1 197 ? -5.219 -2.332 26.25 1 97.94 197 THR A CA 1
ATOM 1519 C C . THR A 1 197 ? -6.082 -3.531 26.609 1 97.94 197 THR A C 1
ATOM 1521 O O . THR A 1 197 ? -5.598 -4.488 27.234 1 97.94 197 THR A O 1
ATOM 1524 N N . ASP A 1 198 ? -7.328 -3.479 26.188 1 97.88 198 ASP A N 1
ATOM 1525 C CA . ASP A 1 198 ? -8.305 -4.516 26.516 1 97.88 198 ASP A CA 1
ATOM 1526 C C . ASP A 1 198 ? -8.211 -5.684 25.531 1 97.88 198 ASP A C 1
ATOM 1528 O O . ASP A 1 198 ? -8.984 -6.637 25.625 1 97.88 198 ASP A O 1
ATOM 1532 N N . HIS A 1 199 ? -7.422 -5.566 24.562 1 98.06 199 HIS A N 1
ATOM 1533 C CA . HIS A 1 199 ? -7.273 -6.566 23.5 1 98.06 199 HIS A CA 1
ATOM 1534 C C . HIS A 1 199 ? -8.594 -6.801 22.781 1 98.06 199 HIS A C 1
ATOM 1536 O O . HIS A 1 199 ? -8.938 -7.941 22.469 1 98.06 199 HIS A O 1
ATOM 1542 N N . ASP A 1 200 ? -9.305 -5.75 22.703 1 98.38 200 ASP A N 1
ATOM 1543 C CA . ASP A 1 200 ? -10.547 -5.762 21.938 1 98.38 200 ASP A CA 1
ATOM 1544 C C . ASP A 1 200 ? -10.297 -5.453 20.469 1 98.38 200 ASP A C 1
ATOM 1546 O O . ASP A 1 200 ? -10.453 -4.312 20.031 1 98.38 200 ASP A O 1
ATOM 1550 N N . ASP A 1 201 ? -10 -6.496 19.719 1 98.06 201 ASP A N 1
ATOM 1551 C CA . ASP A 1 201 ? -9.57 -6.297 18.344 1 98.06 201 ASP A CA 1
ATOM 1552 C C . ASP A 1 201 ? -10.703 -5.75 17.484 1 98.06 201 ASP A C 1
ATOM 1554 O O . ASP A 1 201 ? -10.492 -4.852 16.656 1 98.06 201 ASP A O 1
ATOM 1558 N N . GLN A 1 202 ? -11.898 -6.172 17.672 1 98.06 202 GLN A N 1
ATOM 1559 C CA . GLN A 1 202 ? -13.031 -5.668 16.906 1 98.06 202 GLN A CA 1
ATOM 1560 C C . GLN A 1 202 ? -13.344 -4.219 17.266 1 98.06 202 GLN A C 1
ATOM 1562 O O . GLN A 1 202 ? -13.625 -3.4 16.391 1 98.06 202 GLN A O 1
ATOM 1567 N N . GLY A 1 203 ? -13.297 -3.98 18.531 1 98.56 203 GLY A N 1
ATOM 1568 C CA . GLY A 1 203 ? -13.508 -2.615 18.984 1 98.56 203 GLY A CA 1
ATOM 1569 C C . GLY A 1 203 ? -12.453 -1.65 18.469 1 98.56 203 GLY A C 1
ATOM 1570 O O . GLY A 1 203 ? -12.773 -0.533 18.062 1 98.56 203 GLY A O 1
ATOM 1571 N N . ALA A 1 204 ? -11.188 -2.076 18.484 1 98.81 204 ALA A N 1
ATOM 1572 C CA . ALA A 1 204 ? -10.094 -1.243 17.984 1 98.81 204 ALA A CA 1
ATOM 1573 C C . ALA A 1 204 ? -10.266 -0.937 16.5 1 98.81 204 ALA A C 1
ATOM 1575 O O . ALA A 1 204 ? -10.094 0.207 16.078 1 98.81 204 ALA A O 1
ATOM 1576 N N . ALA A 1 205 ? -10.648 -1.941 15.766 1 98.56 205 ALA A N 1
ATOM 1577 C CA . ALA A 1 205 ? -10.891 -1.761 14.336 1 98.56 205 ALA A CA 1
ATOM 1578 C C . ALA A 1 205 ? -12.023 -0.776 14.086 1 98.56 205 ALA A C 1
ATOM 1580 O O . ALA A 1 205 ? -11.898 0.135 13.266 1 98.56 205 ALA A O 1
ATOM 1581 N N . ARG A 1 206 ? -13.062 -0.947 14.789 1 98.5 206 ARG A N 1
ATOM 1582 C CA . ARG A 1 206 ? -14.227 -0.077 14.633 1 98.5 206 ARG A CA 1
ATOM 1583 C C . ARG A 1 206 ? -13.875 1.367 14.984 1 98.5 206 ARG A C 1
ATOM 1585 O O . ARG A 1 206 ? -14.195 2.285 14.227 1 98.5 206 ARG A O 1
ATOM 1592 N N . LEU A 1 207 ? -13.242 1.563 16.094 1 98.69 207 LEU A N 1
ATOM 1593 C CA . LEU A 1 207 ? -12.883 2.902 16.547 1 98.69 207 LEU A CA 1
ATOM 1594 C C . LEU A 1 207 ? -11.938 3.576 15.555 1 98.69 207 LEU A C 1
ATOM 1596 O O . LEU A 1 207 ? -12.094 4.762 15.25 1 98.69 207 LEU A O 1
ATOM 1600 N N . MET A 1 208 ? -10.984 2.836 15.031 1 98.75 208 MET A N 1
ATOM 1601 C CA . MET A 1 208 ? -10.047 3.408 14.07 1 98.75 208 MET A CA 1
ATOM 1602 C C . MET A 1 208 ? -10.758 3.777 12.766 1 98.75 208 MET A C 1
ATOM 1604 O O . MET A 1 208 ? -10.5 4.84 12.195 1 98.75 208 MET A O 1
ATOM 1608 N N . ARG A 1 209 ? -11.602 2.904 12.344 1 98 209 ARG A N 1
ATOM 1609 C CA . ARG A 1 209 ? -12.367 3.184 11.133 1 98 209 ARG A CA 1
ATOM 1610 C C . ARG A 1 209 ? -13.188 4.461 11.289 1 98 209 ARG A C 1
ATOM 1612 O O . ARG A 1 209 ? -13.172 5.324 10.406 1 98 209 ARG A O 1
ATOM 1619 N N . GLU A 1 210 ? -13.883 4.582 12.367 1 98 210 GLU A N 1
ATOM 1620 C CA . GLU A 1 210 ? -14.695 5.766 12.633 1 98 210 GLU A CA 1
ATOM 1621 C C . GLU A 1 210 ? -13.828 7.016 12.734 1 98 210 GLU A C 1
ATOM 1623 O O . GLU A 1 210 ? -14.164 8.062 12.172 1 98 210 GLU A O 1
ATOM 1628 N N . HIS A 1 211 ? -12.719 6.895 13.406 1 97.81 211 HIS A N 1
ATOM 1629 C CA . HIS A 1 211 ? -11.781 8 13.594 1 97.81 211 HIS A CA 1
ATOM 1630 C C . HIS A 1 211 ? -11.266 8.516 12.258 1 97.81 211 HIS A C 1
ATOM 1632 O O . HIS A 1 211 ? -11.281 9.719 12.008 1 97.81 211 HIS A O 1
ATOM 1638 N N . THR A 1 212 ? -10.805 7.602 11.383 1 96.94 212 THR A N 1
ATOM 1639 C CA . THR A 1 212 ? -10.234 7.984 10.094 1 96.94 212 THR A CA 1
ATOM 1640 C C . THR A 1 212 ? -11.312 8.492 9.148 1 96.94 212 THR A C 1
ATOM 1642 O O . THR A 1 212 ? -11.07 9.398 8.344 1 96.94 212 THR A O 1
ATOM 1645 N N . GLU A 1 213 ? -12.5 7.945 9.289 1 94.5 213 GLU A N 1
ATOM 1646 C CA . GLU A 1 213 ? -13.609 8.422 8.461 1 94.5 213 GLU A CA 1
ATOM 1647 C C . GLU A 1 213 ? -14.016 9.836 8.852 1 94.5 213 GLU A C 1
ATOM 1649 O O . GLU A 1 213 ? -14.352 10.656 7.992 1 94.5 213 GLU A O 1
ATOM 1654 N N . LEU A 1 214 ? -14.008 10.141 10.07 1 93.94 214 LEU A N 1
ATOM 1655 C CA . LEU A 1 214 ? -14.328 11.484 10.539 1 93.94 214 LEU A CA 1
ATOM 1656 C C . LEU A 1 214 ? -13.297 12.492 10.031 1 93.94 214 LEU A C 1
ATOM 1658 O O . LEU A 1 214 ? -13.648 13.617 9.68 1 93.94 214 LEU A O 1
ATOM 1662 N N . THR A 1 215 ? -12.07 12.055 10.047 1 92.12 215 THR A N 1
ATOM 1663 C CA . THR A 1 215 ? -11.039 12.914 9.484 1 92.12 215 THR A CA 1
ATOM 1664 C C . THR A 1 215 ? -11.305 13.188 8.008 1 92.12 215 THR A C 1
ATOM 1666 O O . THR A 1 215 ? -11.203 14.328 7.551 1 92.12 215 THR A O 1
ATOM 1669 N N . ARG A 1 216 ? -11.648 12.148 7.254 1 92.31 216 ARG A N 1
ATOM 1670 C CA . ARG A 1 216 ? -11.969 12.289 5.836 1 92.31 216 ARG A CA 1
ATOM 1671 C C . ARG A 1 216 ? -13.117 13.266 5.629 1 92.31 216 ARG A C 1
ATOM 1673 O O . ARG A 1 216 ? -13.039 14.156 4.781 1 92.31 216 ARG A O 1
ATOM 1680 N N . GLN A 1 217 ? -14.094 13.188 6.41 1 92.38 217 GLN A N 1
ATOM 1681 C CA . GLN A 1 217 ? -15.258 14.07 6.316 1 92.38 217 GLN A CA 1
ATOM 1682 C C . GLN A 1 217 ? -14.883 15.516 6.652 1 92.38 217 GLN A C 1
ATOM 1684 O O . GLN A 1 217 ? -15.312 16.453 5.973 1 92.38 217 GLN A O 1
ATOM 1689 N N . SER A 1 218 ? -14.133 15.641 7.688 1 92.19 218 SER A N 1
ATOM 1690 C CA . SER A 1 218 ? -13.695 16.969 8.102 1 92.19 218 SER A CA 1
ATOM 1691 C C . SER A 1 218 ? -12.898 17.656 6.992 1 92.19 218 SER A C 1
ATOM 1693 O O . SER A 1 218 ? -13.039 18.875 6.781 1 92.19 218 SER A O 1
ATOM 1695 N N . TYR A 1 219 ? -12.094 16.922 6.379 1 90.94 219 TYR A N 1
ATOM 1696 C CA . TYR A 1 219 ? -11.312 17.5 5.289 1 90.94 219 TYR A CA 1
ATOM 1697 C C . TYR A 1 219 ? -12.219 18.016 4.176 1 90.94 219 TYR A C 1
ATOM 1699 O O . TYR A 1 219 ? -12.008 19.109 3.646 1 90.94 219 TYR A O 1
ATOM 1707 N N . HIS A 1 220 ? -13.211 17.266 3.814 1 88.94 220 HIS A N 1
ATOM 1708 C CA . HIS A 1 220 ? -14.133 17.672 2.756 1 88.94 220 HIS A CA 1
ATOM 1709 C C . HIS A 1 220 ? -14.906 18.938 3.146 1 88.94 220 HIS A C 1
ATOM 1711 O O . HIS A 1 220 ? -15.133 19.812 2.312 1 88.94 220 HIS A O 1
ATOM 1717 N N . GLU A 1 221 ? -15.234 18.969 4.305 1 87.62 221 GLU A N 1
ATOM 1718 C CA . GLU A 1 221 ? -15.953 20.141 4.793 1 87.62 221 GLU A CA 1
ATOM 1719 C C . GLU A 1 221 ? -15.062 21.375 4.766 1 87.62 221 GLU A C 1
ATOM 1721 O O . GLU A 1 221 ? -15.523 22.469 4.426 1 87.62 221 GLU A O 1
ATOM 1726 N N . HIS A 1 222 ? -13.914 21.156 5.164 1 82.88 222 HIS A N 1
ATOM 1727 C CA . HIS A 1 222 ? -12.961 22.266 5.176 1 82.88 222 HIS A CA 1
ATOM 1728 C C . HIS A 1 222 ? -12.68 22.781 3.768 1 82.88 222 HIS A C 1
ATOM 1730 O O . HIS A 1 222 ? -12.594 23.984 3.545 1 82.88 222 HIS A O 1
ATOM 1736 N N . SER A 1 223 ? -12.484 21.906 2.826 1 78.5 223 SER A N 1
ATOM 1737 C CA . SER A 1 223 ? -12.18 22.266 1.442 1 78.5 223 SER A CA 1
ATOM 1738 C C . SER A 1 223 ? -13.352 22.984 0.783 1 78.5 223 SER A C 1
ATOM 1740 O O . SER A 1 223 ? -13.156 23.844 -0.083 1 78.5 223 SER A O 1
ATOM 1742 N N . GLU A 1 224 ? -14.438 22.609 1.118 1 71.25 224 GLU A N 1
ATOM 1743 C CA . GLU A 1 224 ? -15.617 23.297 0.587 1 71.25 224 GLU A CA 1
ATOM 1744 C C . GLU A 1 224 ? -15.703 24.734 1.106 1 71.25 224 GLU A C 1
ATOM 1746 O O . GLU A 1 224 ? -16.172 25.625 0.397 1 71.25 224 GLU A O 1
ATOM 1751 N N . THR A 1 225 ? -15.242 24.891 2.252 1 66.81 225 THR A N 1
ATOM 1752 C CA . THR A 1 225 ? -15.289 26.219 2.846 1 66.81 225 THR A CA 1
ATOM 1753 C C . THR A 1 225 ? -14.188 27.109 2.271 1 66.81 225 THR A C 1
ATOM 1755 O O . THR A 1 225 ? -14.391 28.297 2.062 1 66.81 225 THR A O 1
ATOM 1758 N N . ASP A 1 226 ? -13.062 26.516 2.051 1 62.84 226 ASP A N 1
ATOM 1759 C CA . ASP A 1 226 ? -11.969 27.312 1.495 1 62.84 226 ASP A CA 1
ATOM 1760 C C . ASP A 1 226 ? -12.203 27.609 0.013 1 62.84 226 ASP A C 1
ATOM 1762 O O . ASP A 1 226 ? -11.703 28.594 -0.517 1 62.84 226 ASP A O 1
ATOM 1766 N N . GLY A 1 227 ? -12.773 26.625 -0.797 1 49.44 227 GLY A N 1
ATOM 1767 C CA . GLY A 1 227 ? -13.109 26.891 -2.188 1 49.44 227 GLY A CA 1
ATOM 1768 C C . GLY A 1 227 ? -14.305 27.812 -2.348 1 49.44 227 GLY A C 1
ATOM 1769 O O . GLY A 1 227 ? -14.633 28.219 -3.463 1 49.44 227 GLY A O 1
ATOM 1770 N N . ALA A 1 228 ? -15.133 28.125 -1.359 1 40.31 228 ALA A N 1
ATOM 1771 C CA . ALA A 1 228 ? -16.188 29.141 -1.431 1 40.31 228 ALA A CA 1
ATOM 1772 C C . ALA A 1 228 ? -15.656 30.516 -1.03 1 40.31 228 ALA A C 1
ATOM 1774 O O . ALA A 1 228 ? -14.719 30.609 -0.236 1 40.31 228 ALA A O 1
ATOM 1775 N N . MET B 1 1 ? 4.809 8.891 -61.5 1 28 1 MET B N 1
ATOM 1776 C CA . MET B 1 1 ? 4.91 7.645 -60.719 1 28 1 MET B CA 1
ATOM 1777 C C . MET B 1 1 ? 5.129 7.926 -59.25 1 28 1 MET B C 1
ATOM 1779 O O . MET B 1 1 ? 6.203 8.375 -58.844 1 28 1 MET B O 1
ATOM 1783 N N . LEU B 1 2 ? 4.07 8.289 -58.344 1 30.8 2 LEU B N 1
ATOM 1784 C CA . LEU B 1 2 ? 3.936 9.039 -57.125 1 30.8 2 LEU B CA 1
ATOM 1785 C C . LEU B 1 2 ? 4.453 8.234 -55.938 1 30.8 2 LEU B C 1
ATOM 1787 O O . LEU B 1 2 ? 4 7.105 -55.688 1 30.8 2 LEU B O 1
ATOM 1791 N N . SER B 1 3 ? 5.812 8.242 -55.562 1 34.88 3 SER B N 1
ATOM 1792 C CA . SER B 1 3 ? 6.492 7.629 -54.438 1 34.88 3 SER B CA 1
ATOM 1793 C C . SER B 1 3 ? 5.734 7.883 -53.125 1 34.88 3 SER B C 1
ATOM 1795 O O . SER B 1 3 ? 5.652 9.023 -52.656 1 34.88 3 SER B O 1
ATOM 1797 N N . THR B 1 4 ? 4.531 7.281 -52.906 1 35.44 4 THR B N 1
ATOM 1798 C CA . THR B 1 4 ? 3.68 7.41 -51.719 1 35.44 4 THR B CA 1
ATOM 1799 C C . THR B 1 4 ? 4.453 7.066 -50.469 1 35.44 4 THR B C 1
ATOM 1801 O O . THR B 1 4 ? 4.934 5.941 -50.312 1 35.44 4 THR B O 1
ATOM 1804 N N . GLY B 1 5 ? 5.211 7.965 -49.906 1 34.88 5 GLY B N 1
ATOM 1805 C CA . GLY B 1 5 ? 6.035 7.898 -48.719 1 34.88 5 GLY B CA 1
ATOM 1806 C C . GLY B 1 5 ? 5.324 7.262 -47.531 1 34.88 5 GLY B C 1
ATOM 1807 O O . GLY B 1 5 ? 4.094 7.184 -47.531 1 34.88 5 GLY B O 1
ATOM 1808 N N . LEU B 1 6 ? 5.945 6.184 -46.938 1 37.47 6 LEU B N 1
ATOM 1809 C CA . LEU B 1 6 ? 5.465 5.418 -45.781 1 37.47 6 LEU B CA 1
ATOM 1810 C C . LEU B 1 6 ? 4.941 6.344 -44.688 1 37.47 6 LEU B C 1
ATOM 1812 O O . LEU B 1 6 ? 5.504 7.418 -44.469 1 37.47 6 LEU B O 1
ATOM 1816 N N . PRO B 1 7 ? 3.67 6.383 -44.469 1 37.28 7 PRO B N 1
ATOM 1817 C CA . PRO B 1 7 ? 3.158 7.309 -43.469 1 37.28 7 PRO B CA 1
ATOM 1818 C C . PRO B 1 7 ? 3.893 7.188 -42.125 1 37.28 7 PRO B C 1
ATOM 1820 O O . PRO B 1 7 ? 4.312 6.094 -41.75 1 37.28 7 PRO B O 1
ATOM 1823 N N . GLN B 1 8 ? 4.742 8.133 -41.688 1 38.47 8 GLN B N 1
ATOM 1824 C CA . GLN B 1 8 ? 5.633 8.305 -40.531 1 38.47 8 GLN B CA 1
ATOM 1825 C C . GLN B 1 8 ? 4.984 7.801 -39.25 1 38.47 8 GLN B C 1
ATOM 1827 O O . GLN B 1 8 ? 5.68 7.473 -38.281 1 38.47 8 GLN B O 1
ATOM 1832 N N . GLY B 1 9 ? 3.758 7.91 -38.938 1 35.69 9 GLY B N 1
ATOM 1833 C CA . GLY B 1 9 ? 3.129 7.773 -37.625 1 35.69 9 GLY B CA 1
ATOM 1834 C C . GLY B 1 9 ? 2.969 6.332 -37.188 1 35.69 9 GLY B C 1
ATOM 1835 O O . GLY B 1 9 ? 2.4 6.055 -36.156 1 35.69 9 GLY B O 1
ATOM 1836 N N . ALA B 1 10 ? 2.896 5.395 -38.062 1 38.38 10 ALA B N 1
ATOM 1837 C CA . ALA B 1 10 ? 2.375 4.078 -37.719 1 38.38 10 ALA B CA 1
ATOM 1838 C C . ALA B 1 10 ? 3.398 3.279 -36.906 1 38.38 10 ALA B C 1
ATOM 1840 O O . ALA B 1 10 ? 3.223 2.078 -36.688 1 38.38 10 ALA B O 1
ATOM 1841 N N . VAL B 1 11 ? 4.672 3.65 -37 1 35.59 11 VAL B N 1
ATOM 1842 C CA . VAL B 1 11 ? 5.543 2.684 -36.344 1 35.59 11 VAL B CA 1
ATOM 1843 C C . VAL B 1 11 ? 5.402 2.814 -34.844 1 35.59 11 VAL B C 1
ATOM 1845 O O . VAL B 1 11 ? 5.523 3.912 -34.281 1 35.59 11 VAL B O 1
ATOM 1848 N N . PRO B 1 12 ? 4.672 1.957 -34.219 1 36.62 12 PRO B N 1
ATOM 1849 C CA . PRO B 1 12 ? 4.59 2.037 -32.75 1 36.62 12 PRO B CA 1
ATOM 1850 C C . PRO B 1 12 ? 5.953 2.252 -32.094 1 36.62 12 PRO B C 1
ATOM 1852 O O . PRO B 1 12 ? 6.973 1.809 -32.625 1 36.62 12 PRO B O 1
ATOM 1855 N N . LYS B 1 13 ? 6.207 3.355 -31.578 1 35.66 13 LYS B N 1
ATOM 1856 C CA . LYS B 1 13 ? 7.43 3.551 -30.797 1 35.66 13 LYS B CA 1
ATOM 1857 C C . LYS B 1 13 ? 7.809 2.283 -30.047 1 35.66 13 LYS B C 1
ATOM 1859 O O . LYS B 1 13 ? 7.012 1.759 -29.266 1 35.66 13 LYS B O 1
ATOM 1864 N N . LEU B 1 14 ? 8.5 1.304 -30.625 1 36.81 14 LEU B N 1
ATOM 1865 C CA . LEU B 1 14 ? 9.016 0.146 -29.906 1 36.81 14 LEU B CA 1
ATOM 1866 C C . LEU B 1 14 ? 9.523 0.55 -28.531 1 36.81 14 LEU B C 1
ATOM 1868 O O . LEU B 1 14 ? 10.094 1.631 -28.359 1 36.81 14 LEU B O 1
ATOM 1872 N N . GLU B 1 15 ? 8.914 0.186 -27.5 1 42.12 15 GLU B N 1
ATOM 1873 C CA . GLU B 1 15 ? 9.445 0.4 -26.156 1 42.12 15 GLU B CA 1
ATOM 1874 C C . GLU B 1 15 ? 10.961 0.231 -26.125 1 42.12 15 GLU B C 1
ATOM 1876 O O . GLU B 1 15 ? 11.492 -0.755 -26.641 1 42.12 15 GLU B O 1
ATOM 1881 N N . ARG B 1 16 ? 11.758 1.087 -26.312 1 45.41 16 ARG B N 1
ATOM 1882 C CA . ARG B 1 16 ? 13.211 1.04 -26.203 1 45.41 16 ARG B CA 1
ATOM 1883 C C . ARG B 1 16 ? 13.648 0.09 -25.094 1 45.41 16 ARG B C 1
ATOM 1885 O O . ARG B 1 16 ? 13.086 0.109 -24 1 45.41 16 ARG B O 1
ATOM 1892 N N . PRO B 1 17 ? 14.172 -1.105 -25.484 1 50.19 17 PRO B N 1
ATOM 1893 C CA . PRO B 1 17 ? 14.672 -2.012 -24.453 1 50.19 17 PRO B CA 1
ATOM 1894 C C . PRO B 1 17 ? 15.312 -1.272 -23.281 1 50.19 17 PRO B C 1
ATOM 1896 O O . PRO B 1 17 ? 16.078 -0.327 -23.484 1 50.19 17 PRO B O 1
ATOM 1899 N N . GLY B 1 18 ? 14.656 -1.054 -22.219 1 58.72 18 GLY B N 1
ATOM 1900 C CA . GLY B 1 18 ? 15.352 -0.476 -21.078 1 58.72 18 GLY B CA 1
ATOM 1901 C C . GLY B 1 18 ? 16.781 -0.941 -20.969 1 58.72 18 GLY B C 1
ATOM 1902 O O . GLY B 1 18 ? 17.219 -1.833 -21.688 1 58.72 18 GLY B O 1
ATOM 1903 N N . PRO B 1 19 ? 17.562 -0.272 -20.141 1 75.5 19 PRO B N 1
ATOM 1904 C CA . PRO B 1 19 ? 18.938 -0.706 -19.906 1 75.5 19 PRO B CA 1
ATOM 1905 C C . PRO B 1 19 ? 19.047 -2.211 -19.672 1 75.5 19 PRO B C 1
ATOM 1907 O O . PRO B 1 19 ? 18.094 -2.836 -19.188 1 75.5 19 PRO B O 1
ATOM 1910 N N . LEU B 1 20 ? 19.859 -2.865 -20.359 1 85.62 20 LEU B N 1
ATOM 1911 C CA . LEU B 1 20 ? 20.141 -4.293 -20.281 1 85.62 20 LEU B CA 1
ATOM 1912 C C . LEU B 1 20 ? 19.938 -4.805 -18.859 1 85.62 20 LEU B C 1
ATOM 1914 O O . LEU B 1 20 ? 19.406 -5.895 -18.656 1 85.62 20 LEU B O 1
ATOM 1918 N N . ARG B 1 21 ? 20.234 -3.979 -17.906 1 87.62 21 ARG B N 1
ATOM 1919 C CA . ARG B 1 21 ? 20.078 -4.352 -16.5 1 87.62 21 ARG B CA 1
ATOM 1920 C C . ARG B 1 21 ? 18.609 -4.566 -16.141 1 87.62 21 ARG B C 1
ATOM 1922 O O . ARG B 1 21 ? 18.281 -5.477 -15.383 1 87.62 21 ARG B O 1
ATOM 1929 N N . ASP B 1 22 ? 17.766 -3.816 -16.75 1 91.38 22 ASP B N 1
ATOM 1930 C CA . ASP B 1 22 ? 16.328 -3.932 -16.469 1 91.38 22 ASP B CA 1
ATOM 1931 C C . ASP B 1 22 ? 15.758 -5.203 -17.094 1 91.38 22 ASP B C 1
ATOM 1933 O O . ASP B 1 22 ? 14.93 -5.879 -16.469 1 91.38 22 ASP B O 1
ATOM 1937 N N . ARG B 1 23 ? 16.219 -5.465 -18.219 1 93.12 23 ARG B N 1
ATOM 1938 C CA . ARG B 1 23 ? 15.742 -6.676 -18.891 1 93.12 23 ARG B CA 1
ATOM 1939 C C . ARG B 1 23 ? 16.203 -7.926 -18.141 1 93.12 23 ARG B C 1
ATOM 1941 O O . ARG B 1 23 ? 15.438 -8.883 -18 1 93.12 23 ARG B O 1
ATOM 1948 N N . VAL B 1 24 ? 17.469 -7.895 -17.75 1 94.62 24 VAL B N 1
ATOM 1949 C CA . VAL B 1 24 ? 18 -9.031 -17 1 94.62 24 VAL B CA 1
ATOM 1950 C C . VAL B 1 24 ? 17.234 -9.188 -15.688 1 94.62 24 VAL B C 1
ATOM 1952 O O . VAL B 1 24 ? 16.859 -10.305 -15.312 1 94.62 24 VAL B O 1
ATOM 1955 N N . TYR B 1 25 ? 17 -8.109 -15.008 1 95.56 25 TYR B N 1
ATOM 1956 C CA . TYR B 1 25 ? 16.234 -8.117 -13.766 1 95.56 25 TYR B CA 1
ATOM 1957 C C . TYR B 1 25 ? 14.859 -8.75 -13.984 1 95.56 25 TYR B C 1
ATOM 1959 O O . TYR B 1 25 ? 14.461 -9.656 -13.258 1 95.56 25 TYR B O 1
ATOM 1967 N N . GLU B 1 26 ? 14.172 -8.32 -15.008 1 94.19 26 GLU B N 1
ATOM 1968 C CA . GLU B 1 26 ? 12.828 -8.812 -15.281 1 94.19 26 GLU B CA 1
ATOM 1969 C C . GLU B 1 26 ? 12.836 -10.297 -15.625 1 94.19 26 GLU B C 1
ATOM 1971 O O . GLU B 1 26 ? 11.945 -11.039 -15.211 1 94.19 26 GLU B O 1
ATOM 1976 N N . ALA B 1 27 ? 13.797 -10.664 -16.359 1 93.94 27 ALA B N 1
ATOM 1977 C CA . ALA B 1 27 ? 13.914 -12.07 -16.75 1 93.94 27 ALA B CA 1
ATOM 1978 C C . ALA B 1 27 ? 14.125 -12.953 -15.516 1 93.94 27 ALA B C 1
ATOM 1980 O O . ALA B 1 27 ? 13.461 -13.977 -15.352 1 93.94 27 ALA B O 1
ATOM 1981 N N . LEU B 1 28 ? 15.047 -12.547 -14.672 1 95.31 28 LEU B N 1
ATOM 1982 C CA . LEU B 1 28 ? 15.328 -13.32 -13.469 1 95.31 28 LEU B CA 1
ATOM 1983 C C . LEU B 1 28 ? 14.125 -13.336 -12.531 1 95.31 28 LEU B C 1
ATOM 1985 O O . LEU B 1 28 ? 13.805 -14.375 -11.945 1 95.31 28 LEU B O 1
ATOM 1989 N N . LEU B 1 29 ? 13.492 -12.211 -12.445 1 93.75 29 LEU B N 1
ATOM 1990 C CA . LEU B 1 29 ? 12.305 -12.125 -11.602 1 93.75 29 LEU B CA 1
ATOM 1991 C C . LEU B 1 29 ? 11.219 -13.078 -12.094 1 93.75 29 LEU B C 1
ATOM 1993 O O . LEU B 1 29 ? 10.578 -13.758 -11.289 1 93.75 29 LEU B O 1
ATOM 1997 N N . GLU B 1 30 ? 11.078 -13.109 -13.359 1 89.25 30 GLU B N 1
ATOM 1998 C CA . GLU B 1 30 ? 10.094 -14.023 -13.938 1 89.25 30 GLU B CA 1
ATOM 1999 C C . GLU B 1 30 ? 10.438 -15.477 -13.625 1 89.25 30 GLU B C 1
ATOM 2001 O O . GLU B 1 30 ? 9.57 -16.25 -13.227 1 89.25 30 GLU B O 1
ATOM 2006 N N . LEU B 1 31 ? 11.688 -15.836 -13.758 1 90.5 31 LEU B N 1
ATOM 2007 C CA . LEU B 1 31 ? 12.125 -17.203 -13.477 1 90.5 31 LEU B CA 1
ATOM 2008 C C . LEU B 1 31 ? 11.891 -17.562 -12.016 1 90.5 31 LEU B C 1
ATOM 2010 O O . LEU B 1 31 ? 11.531 -18.703 -11.703 1 90.5 31 LEU B O 1
ATOM 2014 N N . ILE B 1 32 ? 12.016 -16.594 -11.148 1 92.31 32 ILE B N 1
ATOM 2015 C CA . ILE B 1 32 ? 11.789 -16.812 -9.719 1 92.31 32 ILE B CA 1
ATOM 2016 C C . ILE B 1 32 ? 10.297 -16.953 -9.445 1 92.31 32 ILE B C 1
ATOM 2018 O O . ILE B 1 32 ? 9.867 -17.875 -8.742 1 92.31 32 ILE B O 1
ATOM 2022 N N . THR B 1 33 ? 9.484 -16.125 -10.023 1 88.38 33 THR B N 1
ATOM 2023 C CA . THR B 1 33 ? 8.055 -16.047 -9.75 1 88.38 33 THR B CA 1
ATOM 2024 C C . THR B 1 33 ? 7.34 -17.312 -10.234 1 88.38 33 THR B C 1
ATOM 2026 O O . THR B 1 33 ? 6.434 -17.812 -9.57 1 88.38 33 THR B O 1
ATOM 2029 N N . VAL B 1 34 ? 7.82 -17.812 -11.375 1 81.75 34 VAL B N 1
ATOM 2030 C CA . VAL B 1 34 ? 7.172 -19 -11.906 1 81.75 34 VAL B CA 1
ATOM 2031 C C . VAL B 1 34 ? 7.855 -20.25 -11.352 1 81.75 34 VAL B C 1
ATOM 2033 O O . VAL B 1 34 ? 7.559 -21.375 -11.781 1 81.75 34 VAL B O 1
ATOM 2036 N N . ARG B 1 35 ? 8.891 -20.125 -10.516 1 87.31 35 ARG B N 1
ATOM 2037 C CA . ARG B 1 35 ? 9.602 -21.141 -9.758 1 87.31 35 ARG B CA 1
ATOM 2038 C C . ARG B 1 35 ? 10.453 -22.016 -10.672 1 87.31 35 ARG B C 1
ATOM 2040 O O . ARG B 1 35 ? 10.656 -23.203 -10.398 1 87.31 35 ARG B O 1
ATOM 2047 N N . ALA B 1 36 ? 10.797 -21.453 -11.836 1 87.5 36 ALA B N 1
ATOM 2048 C CA . ALA B 1 36 ? 11.867 -22.078 -12.594 1 87.5 36 ALA B CA 1
ATOM 2049 C C . ALA B 1 36 ? 13.195 -22.016 -11.844 1 87.5 36 ALA B C 1
ATOM 2051 O O . ALA B 1 36 ? 14.023 -22.906 -11.953 1 87.5 36 ALA B O 1
ATOM 2052 N N . LEU B 1 37 ? 13.453 -20.922 -11.203 1 93.38 37 LEU B N 1
ATOM 2053 C CA . LEU B 1 37 ? 14.43 -20.828 -10.125 1 93.38 37 LEU B CA 1
ATOM 2054 C C . LEU B 1 37 ? 13.766 -21.031 -8.766 1 93.38 37 LEU B C 1
ATOM 2056 O O . LEU B 1 37 ? 12.977 -20.188 -8.336 1 93.38 37 LEU B O 1
ATOM 2060 N N . ARG B 1 38 ? 14.094 -22.094 -8.102 1 92.44 38 ARG B N 1
ATOM 2061 C CA . ARG B 1 38 ? 13.344 -22.531 -6.93 1 92.44 38 ARG B CA 1
ATOM 2062 C C . ARG B 1 38 ? 13.82 -21.812 -5.668 1 92.44 38 ARG B C 1
ATOM 2064 O O . ARG B 1 38 ? 14.977 -21.391 -5.586 1 92.44 38 ARG B O 1
ATOM 2071 N N . PRO B 1 39 ? 12.906 -21.719 -4.66 1 92.81 39 PRO B N 1
ATOM 2072 C CA . PRO B 1 39 ? 13.344 -21.172 -3.373 1 92.81 39 PRO B CA 1
ATOM 2073 C C . PRO B 1 39 ? 14.562 -21.891 -2.803 1 92.81 39 PRO B C 1
ATOM 2075 O O . PRO B 1 39 ? 14.602 -23.125 -2.805 1 92.81 39 PRO B O 1
ATOM 2078 N N . GLY B 1 40 ? 15.555 -21.156 -2.41 1 95.19 40 GLY B N 1
ATOM 2079 C CA . GLY B 1 40 ? 16.75 -21.719 -1.81 1 95.19 40 GLY B CA 1
ATOM 2080 C C . GLY B 1 40 ? 17.812 -22.078 -2.828 1 95.19 40 GLY B C 1
ATOM 2081 O O . GLY B 1 40 ? 18.953 -22.406 -2.461 1 95.19 40 GLY B O 1
ATOM 2082 N N . GLN B 1 41 ? 17.484 -22.031 -4.09 1 96.56 41 GLN B N 1
ATOM 2083 C CA . GLN B 1 41 ? 18.406 -22.406 -5.156 1 96.56 41 GLN B CA 1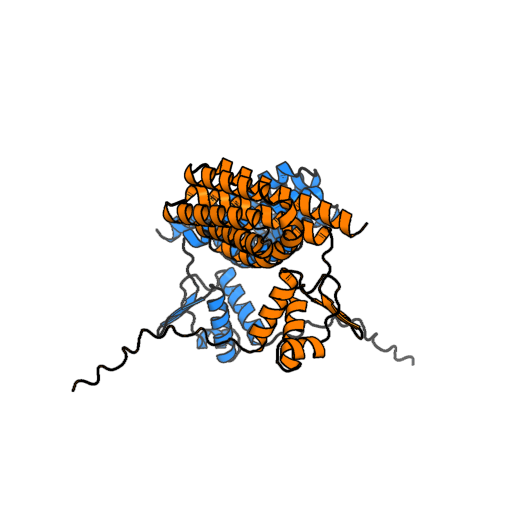
ATOM 2084 C C . GLN B 1 41 ? 19.578 -21.438 -5.242 1 96.56 41 GLN B C 1
ATOM 2086 O O . GLN B 1 41 ? 19.391 -20.219 -5.16 1 96.56 41 GLN B O 1
ATOM 2091 N N . HIS B 1 42 ? 20.734 -21.953 -5.371 1 97.75 42 HIS B N 1
ATOM 2092 C CA . HIS B 1 42 ? 21.938 -21.156 -5.555 1 97.75 42 HIS B CA 1
ATOM 2093 C C . HIS B 1 42 ? 21.984 -20.531 -6.953 1 97.75 42 HIS B C 1
ATOM 2095 O O . HIS B 1 42 ? 21.75 -21.219 -7.945 1 97.75 42 HIS B O 1
ATOM 2101 N N . LEU B 1 43 ? 22.297 -19.25 -6.996 1 97.81 43 LEU B N 1
ATOM 2102 C CA . LEU B 1 43 ? 22.375 -18.531 -8.258 1 97.81 43 LEU B CA 1
ATOM 2103 C C . LEU B 1 43 ? 23.812 -18.188 -8.602 1 97.81 43 LEU B C 1
ATOM 2105 O O . LEU B 1 43 ? 24.406 -17.297 -7.984 1 97.81 43 LEU B O 1
ATOM 2109 N N . VAL B 1 44 ? 24.312 -18.844 -9.586 1 96.44 44 VAL B N 1
ATOM 2110 C CA . VAL B 1 44 ? 25.688 -18.625 -10 1 96.44 44 VAL B CA 1
ATOM 2111 C C . VAL B 1 44 ? 25.734 -17.594 -11.133 1 96.44 44 VAL B C 1
ATOM 2113 O O . VAL B 1 44 ? 25.172 -17.828 -12.211 1 96.44 44 VAL B O 1
ATOM 2116 N N . GLU B 1 45 ? 26.406 -16.484 -10.891 1 95.25 45 GLU B N 1
ATOM 2117 C CA . GLU B 1 45 ? 26.406 -15.344 -11.805 1 95.25 45 GLU B CA 1
ATOM 2118 C C . GLU B 1 45 ? 26.844 -15.758 -13.203 1 95.25 45 GLU B C 1
ATOM 2120 O O . GLU B 1 45 ? 26.234 -15.367 -14.195 1 95.25 45 GLU B O 1
ATOM 2125 N N . SER B 1 46 ? 27.875 -16.594 -13.305 1 95.31 46 SER B N 1
ATOM 2126 C CA . SER B 1 46 ? 28.422 -17 -14.602 1 95.31 46 SER B CA 1
ATOM 2127 C C . SER B 1 46 ? 27.422 -17.875 -15.367 1 95.31 46 SER B C 1
ATOM 2129 O O . SER B 1 46 ? 27.281 -17.734 -16.578 1 95.31 46 SER B O 1
ATOM 2131 N N . GLU B 1 47 ? 26.781 -18.75 -14.68 1 96 47 GLU B N 1
ATOM 2132 C CA . GLU B 1 47 ? 25.781 -19.609 -15.305 1 96 47 GLU B CA 1
ATOM 2133 C C . GLU B 1 47 ? 24.578 -18.812 -15.805 1 96 47 GLU B C 1
ATOM 2135 O O . GLU B 1 47 ? 24.109 -19.031 -16.922 1 96 47 GLU B O 1
ATOM 2140 N N . LEU B 1 48 ? 24.156 -17.906 -14.984 1 96.06 48 LEU B N 1
ATOM 2141 C CA . LEU B 1 48 ? 23.016 -17.062 -15.359 1 96.06 48 LEU B CA 1
ATOM 2142 C C . LEU B 1 48 ? 23.375 -16.188 -16.562 1 96.06 48 LEU B C 1
ATOM 2144 O O . LEU B 1 48 ? 22.562 -16.016 -17.469 1 96.06 48 LEU B O 1
ATOM 2148 N N . ALA B 1 49 ? 24.547 -15.641 -16.562 1 95.12 49 ALA B N 1
ATOM 2149 C CA . ALA B 1 49 ? 25.031 -14.828 -17.672 1 95.12 49 ALA B CA 1
ATOM 2150 C C . ALA B 1 49 ? 25.047 -15.617 -18.984 1 95.12 49 ALA B C 1
ATOM 2152 O O . ALA B 1 49 ? 24.594 -15.117 -20.016 1 95.12 49 ALA B O 1
ATOM 2153 N N . GLY B 1 50 ? 25.547 -16.797 -18.922 1 94.19 50 GLY B N 1
ATOM 2154 C CA . GLY B 1 50 ? 25.562 -17.672 -20.094 1 94.19 50 GLY B CA 1
ATOM 2155 C C . GLY B 1 50 ? 24.172 -17.969 -20.625 1 94.19 50 GLY B C 1
ATOM 2156 O O . GLY B 1 50 ? 23.922 -17.859 -21.828 1 94.19 50 GLY B O 1
ATOM 2157 N N . HIS B 1 51 ? 23.281 -18.25 -19.719 1 93.56 51 HIS B N 1
ATOM 2158 C CA . HIS B 1 51 ? 21.906 -18.594 -20.078 1 93.56 51 HIS B CA 1
ATOM 2159 C C . HIS B 1 51 ? 21.188 -17.422 -20.719 1 93.56 51 HIS B C 1
ATOM 2161 O O . HIS B 1 51 ? 20.391 -17.594 -21.641 1 93.56 51 HIS B O 1
ATOM 2167 N N . LEU B 1 52 ? 21.5 -16.234 -20.219 1 93.44 52 LEU B N 1
ATOM 2168 C CA . LEU B 1 52 ? 20.797 -15.047 -20.672 1 93.44 52 LEU B CA 1
ATOM 2169 C C . LEU B 1 52 ? 21.547 -14.375 -21.828 1 93.44 52 LEU B C 1
ATOM 2171 O O . LEU B 1 52 ? 21.016 -13.445 -22.453 1 93.44 52 LEU B O 1
ATOM 2175 N N . GLY B 1 53 ? 22.734 -14.828 -22.125 1 94.12 53 GLY B N 1
ATOM 2176 C CA . GLY B 1 53 ? 23.516 -14.281 -23.203 1 94.12 53 GLY B CA 1
ATOM 2177 C C . GLY B 1 53 ? 24.031 -12.883 -22.938 1 94.12 53 GLY B C 1
ATOM 2178 O O . GLY B 1 53 ? 24.031 -12.023 -23.812 1 94.12 53 GLY B O 1
ATOM 2179 N N . VAL B 1 54 ? 24.312 -12.664 -21.688 1 94.94 54 VAL B N 1
ATOM 2180 C CA . VAL B 1 54 ? 24.828 -11.352 -21.297 1 94.94 54 VAL B CA 1
ATOM 2181 C C . VAL B 1 54 ? 26.109 -11.523 -20.484 1 94.94 54 VAL B C 1
ATOM 2183 O O . VAL B 1 54 ? 26.531 -12.648 -20.188 1 94.94 54 VAL B O 1
ATOM 2186 N N . SER B 1 55 ? 26.734 -10.391 -20.234 1 93.69 55 SER B N 1
ATOM 2187 C CA . SER B 1 55 ? 27.906 -10.414 -19.359 1 93.69 55 SER B CA 1
ATOM 2188 C C . SER B 1 55 ? 27.5 -10.539 -17.891 1 93.69 55 SER B C 1
ATOM 2190 O O . SER B 1 55 ? 26.328 -10.453 -17.562 1 93.69 55 SER B O 1
ATOM 2192 N N . ARG B 1 56 ? 28.484 -10.734 -17.031 1 94.5 56 ARG B N 1
ATOM 2193 C CA . ARG B 1 56 ? 28.234 -10.945 -15.602 1 94.5 56 ARG B CA 1
ATOM 2194 C C . ARG B 1 56 ? 27.781 -9.656 -14.93 1 94.5 56 ARG B C 1
ATOM 2196 O O . ARG B 1 56 ? 27.031 -9.688 -13.945 1 94.5 56 ARG B O 1
ATOM 2203 N N . GLN B 1 57 ? 28.156 -8.641 -15.406 1 94.44 57 GLN B N 1
ATOM 2204 C CA . GLN B 1 57 ? 27.922 -7.375 -14.719 1 94.44 57 GLN B CA 1
ATOM 2205 C C . GLN B 1 57 ? 26.422 -7.074 -14.617 1 94.44 57 GLN B C 1
ATOM 2207 O O . GLN B 1 57 ? 25.922 -6.812 -13.523 1 94.44 57 GLN B O 1
ATOM 2212 N N . PRO B 1 58 ? 25.672 -7.102 -15.719 1 95.5 58 PRO B N 1
ATOM 2213 C CA . PRO B 1 58 ? 24.234 -6.859 -15.602 1 95.5 58 PRO B CA 1
ATOM 2214 C C . PRO B 1 58 ? 23.547 -7.875 -14.703 1 95.5 58 PRO B C 1
ATOM 2216 O O . PRO B 1 58 ? 22.547 -7.551 -14.047 1 95.5 58 PRO B O 1
ATOM 2219 N N . VAL B 1 59 ? 24.047 -9.078 -14.656 1 96.19 59 VAL B N 1
ATOM 2220 C CA . VAL B 1 59 ? 23.484 -10.102 -13.781 1 96.19 59 VAL B CA 1
ATOM 2221 C C . VAL B 1 59 ? 23.734 -9.719 -12.32 1 96.19 59 VAL B C 1
ATOM 2223 O O . VAL B 1 59 ? 22.812 -9.789 -11.492 1 96.19 59 VAL B O 1
ATOM 2226 N N . ARG B 1 60 ? 24.922 -9.305 -12.062 1 94.69 60 ARG B N 1
ATOM 2227 C CA . ARG B 1 60 ? 25.266 -8.875 -10.711 1 94.69 60 ARG B CA 1
ATOM 2228 C C . ARG B 1 60 ? 24.391 -7.719 -10.258 1 94.69 60 ARG B C 1
ATOM 2230 O O . ARG B 1 60 ? 23.906 -7.711 -9.125 1 94.69 60 ARG B O 1
ATOM 2237 N N . GLU B 1 61 ? 24.125 -6.848 -11.078 1 96.06 61 GLU B N 1
ATOM 2238 C CA . GLU B 1 61 ? 23.266 -5.703 -10.758 1 96.06 61 GLU B CA 1
ATOM 2239 C C . GLU B 1 61 ? 21.828 -6.133 -10.531 1 96.06 61 GLU B C 1
ATOM 2241 O O . GLU B 1 61 ? 21.156 -5.645 -9.617 1 96.06 61 GLU B O 1
ATOM 2246 N N . ALA B 1 62 ? 21.391 -6.969 -11.367 1 96.44 62 ALA B N 1
ATOM 2247 C CA . ALA B 1 62 ? 20.047 -7.488 -11.219 1 96.44 62 ALA B CA 1
ATOM 2248 C C . ALA B 1 62 ? 19.875 -8.227 -9.898 1 96.44 62 ALA B C 1
ATOM 2250 O O . ALA B 1 62 ? 18.859 -8.07 -9.211 1 96.44 62 ALA B O 1
ATOM 2251 N N . LEU B 1 63 ? 20.953 -8.992 -9.586 1 97.06 63 LEU B N 1
ATOM 2252 C CA . LEU B 1 63 ? 20.906 -9.75 -8.336 1 97.06 63 LEU B CA 1
ATOM 2253 C C . LEU B 1 63 ? 20.906 -8.812 -7.133 1 97.06 63 LEU B C 1
ATOM 2255 O O . LEU B 1 63 ? 20.219 -9.078 -6.133 1 97.06 63 LEU B O 1
ATOM 2259 N N . GLN B 1 64 ? 21.562 -7.758 -7.211 1 96.19 64 GLN B N 1
ATOM 2260 C CA . GLN B 1 64 ? 21.562 -6.758 -6.148 1 96.19 64 GLN B CA 1
ATOM 2261 C C . GLN B 1 64 ? 20.188 -6.133 -5.977 1 96.19 64 GLN B C 1
ATOM 2263 O O . GLN B 1 64 ? 19.703 -5.961 -4.852 1 96.19 64 GLN B O 1
ATOM 2268 N N . ARG B 1 65 ? 19.594 -5.84 -7.055 1 94.94 65 ARG B N 1
ATOM 2269 C CA . ARG B 1 65 ? 18.25 -5.273 -7.004 1 94.94 65 ARG B CA 1
ATOM 2270 C C . ARG B 1 65 ? 17.25 -6.285 -6.449 1 94.94 65 ARG B C 1
ATOM 2272 O O . ARG B 1 65 ? 16.422 -5.949 -5.605 1 94.94 65 ARG B O 1
ATOM 2279 N N . LEU B 1 66 ? 17.359 -7.457 -6.918 1 96.5 66 LEU B N 1
ATOM 2280 C CA . LEU B 1 66 ? 16.484 -8.531 -6.449 1 96.5 66 LEU B CA 1
ATOM 2281 C C . LEU B 1 66 ? 16.672 -8.766 -4.953 1 96.5 66 LEU B C 1
ATOM 2283 O O . LEU B 1 66 ? 15.719 -9.117 -4.254 1 96.5 66 LEU B O 1
ATOM 2287 N N . ASN B 1 67 ? 17.891 -8.562 -4.516 1 96.38 67 ASN B N 1
ATOM 2288 C CA . ASN B 1 6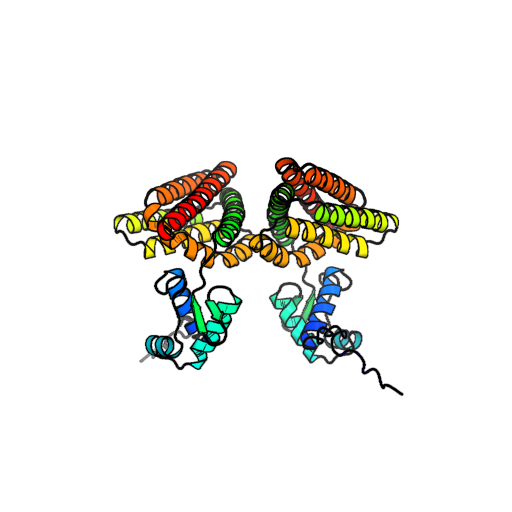7 ? 18.156 -8.664 -3.084 1 96.38 67 ASN B CA 1
ATOM 2289 C C . ASN B 1 67 ? 17.469 -7.551 -2.303 1 96.38 67 ASN B C 1
ATOM 2291 O O . ASN B 1 67 ? 16.812 -7.812 -1.295 1 96.38 67 ASN B O 1
ATOM 2295 N N . THR B 1 68 ? 17.578 -6.402 -2.787 1 92.62 68 THR B N 1
ATOM 2296 C CA . THR B 1 68 ? 16.969 -5.246 -2.148 1 92.62 68 THR B CA 1
ATOM 2297 C C . THR B 1 68 ? 15.453 -5.422 -2.051 1 92.62 68 THR B C 1
ATOM 2299 O O . THR B 1 68 ? 14.836 -5.016 -1.062 1 92.62 68 THR B O 1
ATOM 2302 N N . GLU B 1 69 ? 14.969 -6.125 -3.025 1 90 69 GLU B N 1
ATOM 2303 C CA . GLU B 1 69 ? 13.516 -6.273 -3.09 1 90 69 GLU B CA 1
ATOM 2304 C C . GLU B 1 69 ? 13.055 -7.551 -2.387 1 90 69 GLU B C 1
ATOM 2306 O O . GLU B 1 69 ? 11.859 -7.832 -2.316 1 90 69 GLU B O 1
ATOM 2311 N N . GLY B 1 70 ? 14.031 -8.344 -1.943 1 92.19 70 GLY B N 1
ATOM 2312 C CA . GLY B 1 70 ? 13.711 -9.461 -1.067 1 92.19 70 GLY B CA 1
ATOM 2313 C C . GLY B 1 70 ? 13.508 -10.766 -1.814 1 92.19 70 GLY B C 1
ATOM 2314 O O . GLY B 1 70 ? 12.969 -11.719 -1.26 1 92.19 70 GLY B O 1
ATOM 2315 N N . TRP B 1 71 ? 13.906 -10.852 -3.072 1 95.44 71 TRP B N 1
ATOM 2316 C CA . TRP B 1 71 ? 13.719 -12.039 -3.895 1 95.44 71 TRP B CA 1
ATOM 2317 C C . TRP B 1 71 ? 14.938 -12.961 -3.807 1 95.44 71 TRP B C 1
ATOM 2319 O O . TRP B 1 71 ? 14.828 -14.164 -4.051 1 95.44 71 TRP B O 1
ATOM 2329 N N . VAL B 1 72 ? 16.125 -12.281 -3.545 1 97.31 72 VAL B N 1
ATOM 2330 C CA . VAL B 1 72 ? 17.406 -12.992 -3.521 1 97.31 72 VAL B CA 1
ATOM 2331 C C . VAL B 1 72 ? 18.141 -12.664 -2.227 1 97.31 72 VAL B C 1
ATOM 2333 O O . VAL B 1 72 ? 18.141 -11.523 -1.77 1 97.31 72 VAL B O 1
ATOM 2336 N N . ASP B 1 73 ? 18.703 -13.625 -1.62 1 97.56 73 ASP B N 1
ATOM 2337 C CA . ASP B 1 73 ? 19.594 -13.453 -0.47 1 97.56 73 ASP B CA 1
ATOM 2338 C C . ASP B 1 73 ? 21.047 -13.469 -0.896 1 97.56 73 ASP B C 1
ATOM 2340 O O . ASP B 1 73 ? 21.531 -14.469 -1.442 1 97.56 73 ASP B O 1
ATOM 2344 N N . LEU B 1 74 ? 21.703 -12.398 -0.659 1 97.31 74 LEU B N 1
ATOM 2345 C CA . LEU B 1 74 ? 23.141 -12.352 -0.87 1 97.31 74 LEU B CA 1
ATOM 2346 C C . LEU B 1 74 ? 23.891 -12.703 0.413 1 97.31 74 LEU B C 1
ATOM 2348 O O . LEU B 1 74 ? 23.75 -12.008 1.422 1 97.31 74 LEU B O 1
ATOM 2352 N N . ARG B 1 75 ? 24.578 -13.727 0.412 1 95.56 75 ARG B N 1
ATOM 2353 C CA . ARG B 1 75 ? 25.328 -14.18 1.576 1 95.56 75 ARG B CA 1
ATOM 2354 C C . ARG B 1 75 ? 26.828 -14.008 1.362 1 95.56 75 ARG B C 1
ATOM 2356 O O . ARG B 1 75 ? 27.375 -14.477 0.361 1 95.56 75 ARG B O 1
ATOM 2363 N N . PRO B 1 76 ? 27.422 -13.391 2.32 1 92.12 76 PRO B N 1
ATOM 2364 C CA . PRO B 1 76 ? 28.875 -13.195 2.186 1 92.12 76 PRO B CA 1
ATOM 2365 C C . PRO B 1 76 ? 29.625 -14.5 1.951 1 92.12 76 PRO B C 1
ATOM 2367 O O . PRO B 1 76 ? 29.375 -15.492 2.648 1 92.12 76 PRO B O 1
ATOM 2370 N N . ALA B 1 77 ? 30.484 -14.5 1.024 1 92.44 77 ALA B N 1
ATOM 2371 C CA . ALA B 1 77 ? 31.406 -15.578 0.692 1 92.44 77 ALA B CA 1
ATOM 2372 C C . ALA B 1 77 ? 30.656 -16.781 0.117 1 92.44 77 ALA B C 1
ATOM 2374 O O . ALA B 1 77 ? 31.281 -17.766 -0.29 1 92.44 77 ALA B O 1
ATOM 2375 N N . GLN B 1 78 ? 29.328 -16.828 0.184 1 93.81 78 GLN B N 1
ATOM 2376 C CA . GLN B 1 78 ? 28.562 -17.984 -0.284 1 93.81 78 GLN B CA 1
ATOM 2377 C C . GLN B 1 78 ? 27.844 -17.672 -1.598 1 93.81 78 GLN B C 1
ATOM 2379 O O . GLN B 1 78 ? 27.484 -18.578 -2.338 1 93.81 78 GLN B O 1
ATOM 2384 N N . GLY B 1 79 ? 27.562 -16.375 -1.821 1 95.44 79 GLY B N 1
ATOM 2385 C CA . GLY B 1 79 ? 26.938 -16 -3.08 1 95.44 79 GLY B CA 1
ATOM 2386 C C . GLY B 1 79 ? 25.453 -15.695 -2.939 1 95.44 79 GLY B C 1
ATOM 2387 O O . GLY B 1 79 ? 25 -15.219 -1.893 1 95.44 79 GLY B O 1
ATOM 2388 N N . ALA B 1 80 ? 24.703 -15.844 -4.09 1 97.88 80 ALA B N 1
ATOM 2389 C CA . ALA B 1 80 ? 23.297 -15.453 -4.176 1 97.88 80 ALA B CA 1
ATOM 2390 C C . ALA B 1 80 ? 22.375 -16.688 -4.164 1 97.88 80 ALA B C 1
ATOM 2392 O O . ALA B 1 80 ? 22.688 -17.688 -4.801 1 97.88 80 ALA B O 1
ATOM 2393 N N . TYR B 1 81 ? 21.281 -16.625 -3.412 1 98.31 81 TYR B N 1
ATOM 2394 C CA . TYR B 1 81 ? 20.281 -17.672 -3.352 1 98.31 81 TYR B CA 1
ATOM 2395 C C . TYR B 1 81 ? 18.875 -17.094 -3.545 1 98.31 81 TYR B C 1
ATOM 2397 O O . TYR B 1 81 ? 18.594 -15.984 -3.1 1 98.31 81 TYR B O 1
ATOM 2405 N N . VAL B 1 82 ? 18.047 -17.828 -4.191 1 97.5 82 VAL B N 1
ATOM 2406 C CA . VAL B 1 82 ? 16.641 -17.422 -4.203 1 97.5 82 VAL B C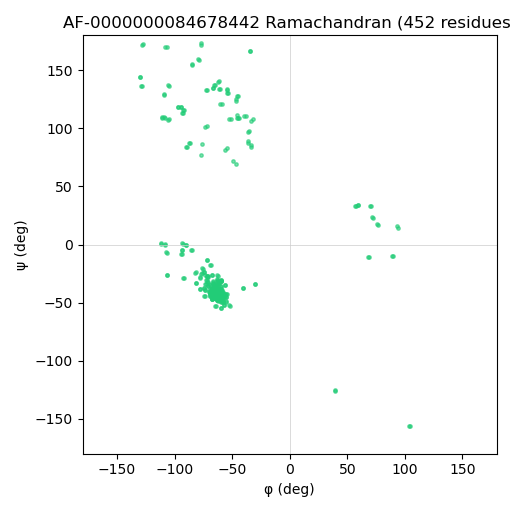A 1
ATOM 2407 C C . VAL B 1 82 ? 16.094 -17.422 -2.775 1 97.5 82 VAL B C 1
ATOM 2409 O O . VAL B 1 82 ? 16.328 -18.375 -2.02 1 97.5 82 VAL B O 1
ATOM 2412 N N . HIS B 1 83 ? 15.391 -16.391 -2.416 1 96.31 83 HIS B N 1
ATOM 2413 C CA . HIS B 1 83 ? 14.828 -16.266 -1.076 1 96.31 83 HIS B CA 1
ATOM 2414 C C . HIS B 1 83 ? 13.836 -17.375 -0.791 1 96.31 83 HIS B C 1
ATOM 2416 O O . HIS B 1 83 ? 13.094 -17.797 -1.682 1 96.31 83 HIS B O 1
ATOM 2422 N N . VAL B 1 84 ? 13.867 -17.922 0.484 1 92.81 84 VAL B N 1
ATOM 2423 C CA . VAL B 1 84 ? 12.867 -18.875 0.958 1 92.81 84 VAL B CA 1
ATOM 2424 C C . VAL B 1 84 ? 11.906 -18.172 1.925 1 92.81 84 VAL B C 1
ATOM 2426 O O . VAL B 1 84 ? 12.266 -17.906 3.076 1 92.81 84 VAL B O 1
ATOM 2429 N N . PRO B 1 85 ? 10.727 -17.953 1.468 1 89.31 85 PRO B N 1
ATOM 2430 C CA . PRO B 1 85 ? 9.789 -17.25 2.355 1 89.31 85 PRO B CA 1
ATOM 2431 C C . PRO B 1 85 ? 9.43 -18.078 3.594 1 89.31 85 PRO B C 1
ATOM 2433 O O . PRO B 1 85 ? 9.258 -19.297 3.502 1 89.31 85 PRO B O 1
ATOM 2436 N N . THR B 1 86 ? 9.391 -17.422 4.723 1 90.81 86 THR B N 1
ATOM 2437 C CA . THR B 1 86 ? 8.883 -18.047 5.938 1 90.81 86 THR B CA 1
ATOM 2438 C C . THR B 1 86 ? 7.355 -18.062 5.945 1 90.81 86 THR B C 1
ATOM 2440 O O . THR B 1 86 ? 6.723 -17.266 5.25 1 90.81 86 THR B O 1
ATOM 2443 N N . PRO B 1 87 ? 6.793 -18.953 6.738 1 90.75 87 PRO B N 1
ATOM 2444 C CA . PRO B 1 87 ? 5.336 -18.922 6.883 1 90.75 87 PRO B CA 1
ATOM 2445 C C . PRO B 1 87 ? 4.812 -17.562 7.355 1 90.75 87 PRO B C 1
ATOM 2447 O O . PRO B 1 87 ? 3.756 -17.125 6.91 1 90.75 87 PRO B O 1
ATOM 2450 N N . GLU B 1 88 ? 5.555 -16.953 8.156 1 93.31 88 GLU B N 1
ATOM 2451 C CA . GLU B 1 88 ? 5.156 -15.656 8.68 1 93.31 88 GLU B CA 1
ATOM 2452 C C . GLU B 1 88 ? 5.168 -14.594 7.582 1 93.31 88 GLU B C 1
ATOM 2454 O O . GLU B 1 88 ? 4.266 -13.758 7.512 1 93.31 88 GLU B O 1
ATOM 2459 N N . GLU B 1 89 ? 6.16 -14.602 6.766 1 93.06 89 GLU B N 1
ATOM 2460 C CA . GLU B 1 89 ? 6.242 -13.664 5.652 1 93.06 89 GLU B CA 1
ATOM 2461 C C . GLU B 1 89 ? 5.062 -13.836 4.699 1 93.06 89 GLU B C 1
ATOM 2463 O O . GLU B 1 89 ? 4.461 -12.852 4.266 1 93.06 89 GLU B O 1
ATOM 2468 N N . ALA B 1 90 ? 4.766 -15.047 4.441 1 93.25 90 ALA B N 1
ATOM 2469 C CA . ALA B 1 90 ? 3.645 -15.336 3.555 1 93.25 90 ALA B CA 1
ATOM 2470 C C . ALA B 1 90 ? 2.326 -14.875 4.168 1 93.25 90 ALA B C 1
ATOM 2472 O O . ALA B 1 90 ? 1.502 -14.258 3.492 1 93.25 90 ALA B O 1
ATOM 2473 N N . ASP B 1 91 ? 2.191 -15.148 5.434 1 94.25 91 ASP B N 1
ATOM 2474 C CA . ASP B 1 91 ? 0.972 -14.766 6.141 1 94.25 91 ASP B CA 1
ATOM 2475 C C . ASP B 1 91 ? 0.781 -13.25 6.125 1 94.25 91 ASP B C 1
ATOM 2477 O O . ASP B 1 91 ? -0.317 -12.758 5.852 1 94.25 91 ASP B O 1
ATOM 2481 N N . GLN B 1 92 ? 1.806 -12.578 6.41 1 95.75 92 GLN B N 1
ATOM 2482 C CA . GLN B 1 92 ? 1.741 -11.125 6.438 1 95.75 92 GLN B CA 1
ATOM 2483 C C . GLN B 1 92 ? 1.342 -10.562 5.074 1 95.75 92 GLN B C 1
ATOM 2485 O O . GLN B 1 92 ? 0.458 -9.711 4.984 1 95.75 92 GLN B O 1
ATOM 2490 N N . LEU B 1 93 ? 1.943 -11.07 4.066 1 96.56 93 LEU B N 1
ATOM 2491 C CA . LEU B 1 93 ? 1.671 -10.578 2.721 1 96.56 93 LEU B CA 1
ATOM 2492 C C . LEU B 1 93 ? 0.251 -10.93 2.287 1 96.56 93 LEU B C 1
ATOM 2494 O O . LEU B 1 93 ? -0.469 -10.078 1.758 1 96.56 93 LEU B O 1
ATOM 2498 N N . LEU B 1 94 ? -0.11 -12.148 2.51 1 95.69 94 LEU B N 1
ATOM 2499 C CA . LEU B 1 94 ? -1.397 -12.617 2.012 1 95.69 94 LEU B CA 1
ATOM 2500 C C . LEU B 1 94 ? -2.547 -11.992 2.793 1 95.69 94 LEU B C 1
ATOM 2502 O O . LEU B 1 94 ? -3.621 -11.75 2.236 1 95.69 94 LEU B O 1
ATOM 2506 N N . THR B 1 95 ? -2.314 -11.625 4.043 1 95 95 THR B N 1
ATOM 2507 C CA . THR B 1 95 ? -3.279 -10.852 4.82 1 95 95 THR B CA 1
ATOM 2508 C C . THR B 1 95 ? -3.502 -9.477 4.195 1 95 95 THR B C 1
ATOM 2510 O O . THR B 1 95 ? -4.645 -9.047 4.027 1 95 95 THR B O 1
ATOM 2513 N N . VAL B 1 96 ? -2.5 -8.82 3.814 1 97.38 96 VAL B N 1
ATOM 2514 C CA . VAL B 1 96 ? -2.582 -7.492 3.215 1 97.38 96 VAL B CA 1
ATOM 2515 C C . VAL B 1 96 ? -3.213 -7.59 1.828 1 97.38 96 VAL B C 1
ATOM 2517 O O . VAL B 1 96 ? -4.035 -6.75 1.453 1 97.38 96 VAL B O 1
ATOM 2520 N N . ARG B 1 97 ? -2.832 -8.594 1.092 1 97.69 97 ARG B N 1
ATOM 2521 C CA . ARG B 1 97 ? -3.498 -8.828 -0.185 1 97.69 97 ARG B CA 1
ATOM 2522 C C . ARG B 1 97 ? -5.012 -8.891 -0.01 1 97.69 97 ARG B C 1
ATOM 2524 O O . ARG B 1 97 ? -5.754 -8.227 -0.74 1 97.69 97 ARG B O 1
ATOM 2531 N N . ALA B 1 98 ? -5.398 -9.742 0.927 1 97 98 ALA B N 1
ATOM 2532 C CA . ALA B 1 98 ? -6.828 -9.922 1.161 1 97 98 ALA B CA 1
ATOM 2533 C C . ALA B 1 98 ? -7.496 -8.586 1.492 1 97 98 ALA B C 1
ATOM 2535 O O . ALA B 1 98 ? -8.578 -8.281 0.978 1 97 98 ALA B O 1
ATOM 2536 N N . LEU B 1 99 ? -6.848 -7.852 2.279 1 97.69 99 LEU B N 1
ATOM 2537 C CA . LEU B 1 99 ? -7.352 -6.547 2.691 1 97.69 99 LEU B CA 1
ATOM 2538 C C . LEU B 1 99 ? -7.555 -5.641 1.484 1 97.69 99 LEU B C 1
ATOM 2540 O O . LEU B 1 99 ? -8.648 -5.098 1.289 1 97.69 99 LEU B O 1
ATOM 2544 N N . LEU B 1 100 ? -6.555 -5.449 0.679 1 98.31 100 LEU B N 1
ATOM 2545 C CA . LEU B 1 100 ? -6.578 -4.559 -0.478 1 98.31 100 LEU B CA 1
ATOM 2546 C C . LEU B 1 100 ? -7.594 -5.043 -1.511 1 98.31 100 LEU B C 1
ATOM 2548 O O . LEU B 1 100 ? -8.391 -4.25 -2.02 1 98.31 100 LEU B O 1
ATOM 2552 N N . GLU B 1 101 ? -7.598 -6.297 -1.786 1 98.38 101 GLU B N 1
ATOM 2553 C CA . GLU B 1 101 ? -8.438 -6.84 -2.852 1 98.38 101 GLU B CA 1
ATOM 2554 C C . GLU B 1 101 ? -9.906 -6.863 -2.441 1 98.38 101 GLU B C 1
ATOM 2556 O O . GLU B 1 101 ? -10.789 -6.684 -3.277 1 98.38 101 GLU B O 1
ATOM 2561 N N . THR B 1 102 ? -10.156 -7.105 -1.153 1 98.5 102 THR B N 1
ATOM 2562 C CA . THR B 1 102 ? -11.523 -7.023 -0.655 1 98.5 102 THR B CA 1
ATOM 2563 C C . THR B 1 102 ? -1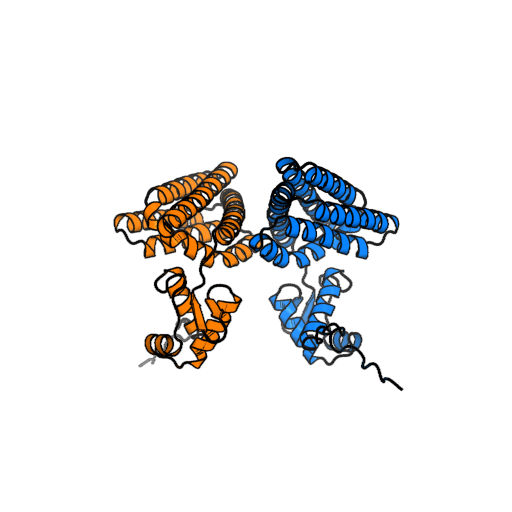2.102 -5.629 -0.893 1 98.5 102 THR B C 1
ATOM 2565 O O . THR B 1 102 ? -13.219 -5.492 -1.411 1 98.5 102 THR B O 1
ATOM 2568 N N . GLU B 1 103 ? -11.305 -4.629 -0.563 1 98.06 103 GLU B N 1
ATOM 2569 C CA . GLU B 1 103 ? -11.766 -3.26 -0.784 1 98.06 103 GLU B CA 1
ATOM 2570 C C . GLU B 1 103 ? -11.922 -2.965 -2.273 1 98.06 103 GLU B C 1
ATOM 2572 O O . GLU B 1 103 ? -12.875 -2.287 -2.68 1 98.06 103 GLU B O 1
ATOM 2577 N N . ALA B 1 104 ? -11.016 -3.434 -3.053 1 98.5 104 ALA B N 1
ATOM 2578 C CA . ALA B 1 104 ? -11.094 -3.236 -4.5 1 98.5 104 ALA B CA 1
ATOM 2579 C C . ALA B 1 104 ? -12.375 -3.84 -5.066 1 98.5 104 ALA B C 1
ATOM 2581 O O . ALA B 1 104 ? -13.031 -3.23 -5.91 1 98.5 104 ALA B O 1
ATOM 2582 N N . ALA B 1 105 ? -12.703 -5.02 -4.609 1 98.75 105 ALA B N 1
ATOM 2583 C CA . ALA B 1 105 ? -13.914 -5.68 -5.086 1 98.75 105 ALA B CA 1
ATOM 2584 C C . ALA B 1 105 ? -15.156 -4.883 -4.707 1 98.75 105 ALA B C 1
ATOM 2586 O O . ALA B 1 105 ? -16.078 -4.734 -5.52 1 98.75 105 ALA B O 1
ATOM 2587 N N . ARG B 1 106 ? -15.195 -4.379 -3.494 1 98.38 106 ARG B N 1
ATOM 2588 C CA . ARG B 1 106 ? -16.312 -3.543 -3.053 1 98.38 106 ARG B CA 1
ATOM 2589 C C . ARG B 1 106 ? -16.484 -2.334 -3.965 1 98.38 106 ARG B C 1
ATOM 2591 O O . ARG B 1 106 ? -17.562 -2.088 -4.48 1 98.38 106 ARG B O 1
ATOM 2598 N N . LEU B 1 107 ? -15.406 -1.63 -4.168 1 97.88 107 LEU B N 1
ATOM 2599 C CA . LEU B 1 107 ? -15.445 -0.415 -4.977 1 97.88 107 LEU B CA 1
ATOM 2600 C C . LEU B 1 107 ? -15.773 -0.736 -6.426 1 97.88 107 LEU B C 1
ATOM 2602 O O . LEU B 1 107 ? -16.516 0.005 -7.078 1 97.88 107 LEU B O 1
ATOM 2606 N N . ALA B 1 108 ? -15.219 -1.807 -6.922 1 98.5 108 ALA B N 1
ATOM 2607 C CA . ALA B 1 108 ? -15.469 -2.205 -8.305 1 98.5 108 ALA B CA 1
ATOM 2608 C C . ALA B 1 108 ? -16.953 -2.477 -8.539 1 98.5 108 ALA B C 1
ATOM 2610 O O . ALA B 1 108 ? -17.484 -2.158 -9.609 1 98.5 108 ALA B O 1
ATOM 2611 N N . ALA B 1 109 ? -17.578 -3.051 -7.59 1 98.38 109 ALA B N 1
ATOM 2612 C CA . ALA B 1 109 ? -19.016 -3.334 -7.711 1 98.38 109 ALA B CA 1
ATOM 2613 C C . ALA B 1 109 ? -19.812 -2.045 -7.84 1 98.38 109 ALA B C 1
ATOM 2615 O O . ALA B 1 109 ? -20.812 -1.994 -8.57 1 98.38 109 ALA B O 1
ATOM 2616 N N . LEU B 1 110 ? -19.375 -1.031 -7.148 1 96.12 110 LEU B N 1
ATOM 2617 C CA . LEU B 1 110 ? -20.062 0.259 -7.172 1 96.12 110 LEU B CA 1
ATOM 2618 C C . LEU B 1 110 ? -19.844 0.961 -8.508 1 96.12 110 LEU B C 1
ATOM 2620 O O . LEU B 1 110 ? -20.688 1.738 -8.953 1 96.12 110 LEU B O 1
ATOM 2624 N N . ASN B 1 111 ? -18.719 0.656 -9.148 1 92.56 111 ASN B N 1
ATOM 2625 C CA . ASN B 1 111 ? -18.312 1.386 -10.344 1 92.56 111 ASN B CA 1
ATOM 2626 C C . ASN B 1 111 ? -18.469 0.534 -11.602 1 92.56 111 ASN B C 1
ATOM 2628 O O . ASN B 1 111 ? -18.141 0.977 -12.703 1 92.56 111 ASN B O 1
ATOM 2632 N N . ALA B 1 112 ? -18.906 -0.631 -11.477 1 88.69 112 ALA B N 1
ATOM 2633 C CA . ALA B 1 112 ? -18.844 -1.626 -12.547 1 88.69 112 ALA B CA 1
ATOM 2634 C C . ALA B 1 112 ? -19.578 -1.151 -13.789 1 88.69 112 ALA B C 1
ATOM 2636 O O . ALA B 1 112 ? -20.766 -0.807 -13.719 1 88.69 112 ALA B O 1
ATOM 2637 N N . GLY B 1 113 ? -18.859 -1.078 -14.852 1 92.12 113 GLY B N 1
ATOM 2638 C CA . GLY B 1 113 ? -19.469 -0.871 -16.156 1 92.12 113 GLY B CA 1
ATOM 2639 C C . GLY B 1 113 ? -19.422 -2.111 -17.031 1 92.12 113 GLY B C 1
ATOM 2640 O O . GLY B 1 113 ? -18.75 -3.09 -16.703 1 92.12 113 GLY B O 1
ATOM 2641 N N . THR B 1 114 ? -20.109 -2.059 -18.094 1 94.62 114 THR B N 1
ATOM 2642 C CA . THR B 1 114 ? -20.281 -3.219 -18.969 1 94.62 114 THR B CA 1
ATOM 2643 C C . THR B 1 114 ? -18.938 -3.66 -19.547 1 94.62 114 THR B C 1
ATOM 2645 O O . THR B 1 114 ? -18.656 -4.859 -19.641 1 94.62 114 THR B O 1
ATOM 2648 N N . ALA B 1 115 ? -18.109 -2.758 -19.875 1 96.5 115 ALA B N 1
ATOM 2649 C CA . ALA B 1 115 ? -16.828 -3.092 -20.5 1 96.5 115 ALA B CA 1
ATOM 2650 C C . ALA B 1 115 ? -15.922 -3.85 -19.531 1 96.5 115 ALA B C 1
ATOM 2652 O O . ALA B 1 115 ? -15.297 -4.844 -19.906 1 96.5 115 ALA B O 1
ATOM 2653 N N . GLY B 1 116 ? -15.914 -3.398 -18.328 1 97.38 116 GLY B N 1
ATOM 2654 C CA . GLY B 1 116 ? -15.117 -4.078 -17.328 1 97.38 116 GLY B CA 1
ATOM 2655 C C . GLY B 1 116 ? -15.609 -5.48 -17.016 1 97.38 116 GLY B C 1
ATOM 2656 O O . GLY B 1 116 ? -14.812 -6.41 -16.906 1 97.38 116 GLY B O 1
ATOM 2657 N N . ILE B 1 117 ? -16.875 -5.617 -16.984 1 98.19 117 ILE B N 1
ATOM 2658 C CA . ILE B 1 117 ? -17.484 -6.906 -16.703 1 98.19 117 ILE B CA 1
ATOM 2659 C C . ILE B 1 117 ? -17.172 -7.891 -17.828 1 98.19 117 ILE B C 1
ATOM 2661 O O . ILE B 1 117 ? -16.828 -9.047 -17.578 1 98.19 117 ILE B O 1
ATOM 2665 N N . HIS B 1 118 ? -17.266 -7.406 -19 1 98.25 118 HIS B N 1
ATOM 2666 C CA . HIS B 1 118 ? -16.984 -8.258 -20.156 1 98.25 118 HIS B CA 1
ATOM 2667 C C . HIS B 1 118 ? -15.531 -8.734 -20.141 1 98.25 118 HIS B C 1
ATOM 2669 O O . HIS B 1 118 ? -15.25 -9.898 -20.438 1 98.25 118 HIS B O 1
ATOM 2675 N N . THR B 1 119 ? -14.648 -7.852 -19.797 1 98.5 119 THR B N 1
ATOM 2676 C CA . THR B 1 119 ? -13.242 -8.219 -19.703 1 98.5 119 THR B CA 1
ATOM 2677 C C . THR B 1 119 ? -13.031 -9.297 -18.641 1 98.5 119 THR B C 1
ATOM 2679 O O . THR B 1 119 ? -12.305 -10.266 -18.859 1 98.5 119 THR B O 1
ATOM 2682 N N . LEU B 1 120 ? -13.695 -9.164 -17.516 1 98.69 120 LEU B N 1
ATOM 2683 C CA . LEU B 1 120 ? -13.57 -10.141 -16.438 1 98.69 120 LEU B CA 1
ATOM 2684 C C . LEU B 1 120 ? -14.133 -11.492 -16.859 1 98.69 120 LEU B C 1
ATOM 2686 O O . LEU B 1 120 ? -13.539 -12.531 -16.578 1 98.69 120 LEU B O 1
ATOM 2690 N N . GLN B 1 121 ? -15.227 -11.461 -17.562 1 98.56 121 GLN B N 1
ATOM 2691 C CA . GLN B 1 121 ? -15.836 -12.695 -18.047 1 98.56 121 GLN B CA 1
ATOM 2692 C C . GLN B 1 121 ? -14.914 -13.406 -19.031 1 98.56 121 GLN B C 1
ATOM 2694 O O . GLN B 1 121 ? -14.797 -14.633 -19 1 98.56 121 GLN B O 1
ATOM 2699 N N . ASP B 1 122 ? -14.32 -12.633 -19.812 1 98.75 122 ASP B N 1
ATOM 2700 C CA . ASP B 1 122 ? -13.375 -13.211 -20.766 1 98.75 122 ASP B CA 1
ATOM 2701 C C . ASP B 1 122 ? -12.188 -13.844 -20.031 1 98.75 122 ASP B C 1
ATOM 2703 O O . ASP B 1 122 ? -11.758 -14.945 -20.391 1 98.75 122 ASP B O 1
ATOM 2707 N N . ILE B 1 123 ? -11.68 -13.234 -19.047 1 98.75 123 ILE B N 1
ATOM 2708 C CA . ILE B 1 123 ? -10.562 -13.766 -18.281 1 98.75 123 ILE B CA 1
ATOM 2709 C C . ILE B 1 123 ? -10.984 -15.062 -17.594 1 98.75 123 ILE B C 1
ATOM 2711 O O . ILE B 1 123 ? -10.242 -16.047 -17.609 1 98.75 123 ILE B O 1
ATOM 2715 N N . VAL B 1 124 ? -12.203 -15.078 -17.031 1 98.56 124 VAL B N 1
ATOM 2716 C CA . VAL B 1 124 ? -12.695 -16.266 -16.344 1 98.56 124 VAL B CA 1
ATOM 2717 C C . VAL B 1 124 ? -12.836 -17.422 -17.344 1 98.56 124 VAL B C 1
ATOM 2719 O O . VAL B 1 124 ? -12.438 -18.547 -17.047 1 98.56 124 VAL B O 1
ATOM 2722 N N . ARG B 1 125 ? -13.359 -17.094 -18.531 1 98.31 125 ARG B N 1
ATOM 2723 C CA . ARG B 1 125 ? -13.477 -18.109 -19.562 1 98.31 125 ARG B CA 1
ATOM 2724 C C . ARG B 1 125 ? -12.117 -18.703 -19.922 1 98.31 125 ARG B C 1
ATOM 2726 O O . ARG B 1 125 ? -11.961 -19.922 -20 1 98.31 125 ARG B O 1
ATOM 2733 N N . GLN B 1 126 ? -11.156 -17.875 -20.109 1 98.44 126 GLN B N 1
ATOM 2734 C CA . GLN B 1 126 ? -9.805 -18.312 -20.422 1 98.44 126 GLN B CA 1
ATOM 2735 C C . GLN B 1 126 ? -9.188 -19.078 -19.266 1 98.44 126 GLN B C 1
ATOM 2737 O O . GLN B 1 126 ? -8.422 -20.031 -19.469 1 98.44 126 GLN B O 1
ATOM 2742 N N . GLY B 1 127 ? -9.547 -18.656 -18.062 1 97.44 127 GLY B N 1
ATOM 2743 C CA . GLY B 1 127 ? -9.078 -19.391 -16.891 1 97.44 127 GLY B CA 1
ATOM 2744 C C . GLY B 1 127 ? -9.57 -20.812 -16.828 1 97.44 127 GLY B C 1
ATOM 2745 O O . GLY B 1 127 ? -8.797 -21.734 -16.562 1 97.44 127 GLY B O 1
ATOM 2746 N N . TRP B 1 128 ? -10.797 -21.016 -17.156 1 97.19 128 TRP B N 1
ATOM 2747 C CA . TRP B 1 128 ? -11.367 -22.359 -17.188 1 97.19 128 TRP B CA 1
ATOM 2748 C C . TRP B 1 128 ? -10.68 -23.219 -18.25 1 97.19 128 TRP B C 1
ATOM 2750 O O . TRP B 1 128 ? -10.422 -24.406 -18.031 1 97.19 128 TRP B O 1
ATOM 2760 N N . VAL B 1 129 ? -10.383 -22.625 -19.344 1 97.94 129 VAL B N 1
ATOM 2761 C CA . VAL B 1 129 ? -9.688 -23.328 -20.406 1 97.94 129 VAL B CA 1
ATOM 2762 C C . VAL B 1 129 ? -8.297 -23.75 -19.938 1 97.94 129 VAL B C 1
ATOM 2764 O O . VAL B 1 129 ? -7.875 -24.875 -20.156 1 97.94 129 VAL B O 1
ATOM 2767 N N . ALA B 1 130 ? -7.605 -22.812 -19.312 1 96.94 130 ALA B N 1
ATOM 2768 C CA . ALA B 1 130 ? -6.266 -23.094 -18.812 1 96.94 130 ALA B CA 1
ATOM 2769 C C . ALA B 1 130 ? -6.285 -24.25 -17.828 1 96.94 130 ALA B C 1
ATOM 2771 O O . ALA B 1 130 ? -5.406 -25.125 -17.844 1 96.94 130 ALA B O 1
ATOM 2772 N N . VAL B 1 131 ? -7.266 -24.281 -16.969 1 95.25 131 VAL B N 1
ATOM 2773 C CA . VAL B 1 131 ? -7.398 -25.344 -15.984 1 95.25 131 VAL B CA 1
ATOM 2774 C C . VAL B 1 131 ? -7.672 -26.672 -16.688 1 95.25 131 VAL B C 1
ATOM 2776 O O . VAL B 1 131 ? -7.059 -27.688 -16.375 1 95.25 131 VAL B O 1
ATOM 2779 N N . ALA B 1 132 ? -8.531 -26.656 -17.656 1 95.81 132 ALA B N 1
ATOM 2780 C CA . ALA B 1 132 ? -8.883 -27.859 -18.406 1 95.81 132 ALA B CA 1
ATOM 2781 C C . ALA B 1 132 ? -7.664 -28.422 -19.141 1 95.81 132 ALA B C 1
ATOM 2783 O O . ALA B 1 132 ? -7.531 -29.641 -19.281 1 95.81 132 ALA B O 1
ATOM 2784 N N . GLU B 1 133 ? -6.766 -27.547 -19.547 1 96.56 133 GLU B N 1
ATOM 2785 C CA . GLU B 1 133 ? -5.578 -27.938 -20.297 1 96.56 133 GLU B CA 1
ATOM 2786 C C . GLU B 1 133 ? -4.395 -28.188 -19.359 1 96.56 133 GLU B C 1
ATOM 2788 O O . GLU B 1 133 ? -3.275 -28.422 -19.812 1 96.56 133 GLU B O 1
ATOM 2793 N N . ASP B 1 134 ? -4.617 -28.031 -18.094 1 93.75 134 ASP B N 1
ATOM 2794 C CA . ASP B 1 134 ? -3.584 -28.188 -17.078 1 93.75 134 ASP B CA 1
ATOM 2795 C C . ASP B 1 134 ? -2.406 -27.25 -17.344 1 93.75 134 ASP B C 1
ATOM 2797 O O . ASP B 1 134 ? -1.249 -27.656 -17.188 1 93.75 134 ASP B O 1
ATOM 2801 N N . ASP B 1 135 ? -2.752 -26.156 -17.875 1 93.56 135 ASP B N 1
ATOM 2802 C CA . ASP B 1 135 ? -1.763 -25.094 -18.094 1 93.56 135 ASP B CA 1
ATOM 2803 C C . ASP B 1 135 ? -1.652 -24.172 -16.891 1 93.56 135 ASP B C 1
ATOM 2805 O O . ASP B 1 135 ? -2.213 -23.078 -16.891 1 93.56 135 ASP B O 1
ATOM 2809 N N . VAL B 1 136 ? -0.873 -24.578 -15.938 1 89.81 136 VAL B N 1
ATOM 2810 C CA . VAL B 1 136 ? -0.771 -23.891 -14.648 1 89.81 136 VAL B CA 1
ATOM 2811 C C . VAL B 1 136 ? -0.175 -22.5 -14.852 1 89.81 136 VAL B C 1
ATOM 2813 O O . VAL B 1 136 ? -0.616 -21.531 -14.219 1 89.81 136 VAL B O 1
ATOM 2816 N N . HIS B 1 137 ? 0.796 -22.406 -15.688 1 88.5 137 HIS B N 1
ATOM 2817 C CA . HIS B 1 137 ? 1.434 -21.125 -15.953 1 88.5 137 HIS B CA 1
ATOM 2818 C C . HIS B 1 137 ? 0.424 -20.094 -16.469 1 88.5 137 HIS B C 1
ATOM 2820 O O . HIS B 1 137 ? 0.393 -18.953 -15.992 1 88.5 137 HIS B O 1
ATOM 2826 N N . ARG B 1 138 ? -0.332 -20.531 -17.359 1 93 138 ARG B N 1
ATOM 2827 C CA . ARG B 1 138 ? -1.36 -19.656 -17.922 1 93 138 ARG B CA 1
ATOM 2828 C C . ARG B 1 138 ? -2.41 -19.312 -16.859 1 93 138 ARG B C 1
ATOM 2830 O O . ARG B 1 138 ? -2.879 -18.172 -16.797 1 93 138 ARG B O 1
ATOM 2837 N N . ALA B 1 139 ? -2.812 -20.266 -16.047 1 94.12 139 ALA B N 1
ATOM 2838 C CA . ALA B 1 139 ? -3.789 -20.031 -14.977 1 94.12 139 ALA B CA 1
ATOM 2839 C C . ALA B 1 139 ? -3.291 -18.984 -13.992 1 94.12 139 ALA B C 1
ATOM 2841 O O . ALA B 1 139 ? -4.051 -18.109 -13.562 1 94.12 139 ALA B O 1
ATOM 2842 N N . VAL B 1 140 ? -2.033 -19.047 -13.672 1 92.81 140 VAL B N 1
ATOM 2843 C CA . VAL B 1 140 ? -1.43 -18.109 -12.734 1 92.81 140 VAL B CA 1
ATOM 2844 C C . VAL B 1 140 ? -1.438 -16.703 -13.328 1 92.81 140 VAL B C 1
ATOM 2846 O O . VAL B 1 140 ? -1.797 -15.734 -12.648 1 92.81 140 VAL B O 1
ATOM 2849 N N . ALA B 1 141 ? -1.057 -16.562 -14.594 1 93.06 141 ALA B N 1
ATOM 2850 C CA . ALA B 1 141 ? -1.049 -15.273 -15.266 1 93.06 141 ALA B CA 1
ATOM 2851 C C . ALA B 1 141 ? -2.457 -14.688 -15.352 1 93.06 141 ALA B C 1
ATOM 2853 O O . ALA B 1 141 ? -2.65 -13.484 -15.156 1 93.06 141 ALA B O 1
ATOM 2854 N N . LEU B 1 142 ? -3.426 -15.516 -15.617 1 96.5 142 LEU B N 1
ATOM 2855 C CA . LEU B 1 142 ? -4.812 -15.086 -15.742 1 96.5 142 LEU B CA 1
ATOM 2856 C C . LEU B 1 142 ? -5.371 -14.672 -14.383 1 96.5 142 LEU B C 1
ATOM 2858 O O . LEU B 1 142 ? -6.148 -13.719 -14.289 1 96.5 142 LEU B O 1
ATOM 2862 N N . ASN B 1 143 ? -5.031 -15.43 -13.367 1 96.56 143 ASN B N 1
ATOM 2863 C CA . ASN B 1 143 ? -5.418 -15.031 -12.023 1 96.56 143 ASN B CA 1
ATOM 2864 C C . ASN B 1 143 ? -4.926 -13.625 -11.688 1 96.56 143 ASN B C 1
ATOM 2866 O O . ASN B 1 143 ? -5.684 -12.805 -11.164 1 96.56 143 ASN B O 1
ATOM 2870 N N . ALA B 1 144 ? -3.73 -13.375 -12.008 1 95.5 144 ALA B N 1
ATOM 2871 C CA . ALA B 1 144 ? -3.172 -12.039 -11.781 1 95.5 144 ALA B CA 1
ATOM 2872 C C . ALA B 1 144 ? -3.926 -10.984 -12.586 1 95.5 144 ALA B C 1
ATOM 2874 O O . ALA B 1 144 ? -4.227 -9.906 -12.07 1 95.5 144 ALA B O 1
ATOM 2875 N N . ALA B 1 145 ? -4.188 -11.266 -13.805 1 97.31 145 ALA B N 1
ATOM 2876 C CA . ALA B 1 145 ? -4.91 -10.344 -14.672 1 97.31 145 ALA B CA 1
ATOM 2877 C C . ALA B 1 145 ? -6.305 -10.047 -14.117 1 97.31 145 ALA B C 1
ATOM 2879 O O . ALA B 1 145 ? -6.781 -8.914 -14.195 1 97.31 145 ALA B O 1
ATOM 2880 N N . PHE B 1 146 ? -6.977 -11.125 -13.594 1 98.5 146 PHE B N 1
ATOM 2881 C CA . PHE B 1 146 ? -8.312 -11 -13.016 1 98.5 146 PHE B CA 1
ATOM 2882 C C . PHE B 1 146 ? -8.312 -10 -11.867 1 98.5 146 PHE B C 1
ATOM 2884 O O . PHE B 1 146 ? -9.109 -9.055 -11.859 1 98.5 146 PHE B O 1
ATOM 2891 N N . HIS B 1 147 ? -7.402 -10.125 -10.945 1 98.31 147 HIS B N 1
ATOM 2892 C CA . HIS B 1 147 ? -7.336 -9.266 -9.773 1 98.31 147 HIS B CA 1
ATOM 2893 C C . HIS B 1 147 ? -6.891 -7.855 -10.148 1 98.31 147 HIS B C 1
ATOM 2895 O O . HIS B 1 147 ? -7.375 -6.871 -9.586 1 98.31 147 HIS B O 1
ATOM 2901 N N . ARG B 1 148 ? -6.008 -7.773 -11.117 1 97.75 148 ARG B N 1
ATOM 2902 C CA . ARG B 1 148 ? -5.59 -6.465 -11.617 1 97.75 148 ARG B CA 1
ATOM 2903 C C . ARG B 1 148 ? -6.766 -5.715 -12.227 1 97.75 148 ARG B C 1
ATOM 2905 O O . ARG B 1 148 ? -6.906 -4.504 -12.031 1 97.75 148 ARG B O 1
ATOM 2912 N N . LYS B 1 149 ? -7.539 -6.426 -12.961 1 98.12 149 LYS B N 1
ATOM 2913 C CA . LYS B 1 149 ? -8.695 -5.797 -13.594 1 98.12 149 LYS B CA 1
ATOM 2914 C C . LYS B 1 149 ? -9.688 -5.293 -12.547 1 98.12 149 LYS B C 1
ATOM 2916 O O . LYS B 1 149 ? -10.25 -4.207 -12.695 1 98.12 149 LYS B O 1
ATOM 2921 N N . ILE B 1 150 ? -9.891 -6.059 -11.516 1 98.56 150 ILE B N 1
ATOM 2922 C CA . ILE B 1 150 ? -10.766 -5.633 -10.43 1 98.56 150 ILE B CA 1
ATOM 2923 C C . ILE B 1 150 ? -10.203 -4.371 -9.781 1 98.56 150 ILE B C 1
ATOM 2925 O O . ILE B 1 150 ? -10.945 -3.434 -9.484 1 98.56 150 ILE B O 1
ATOM 2929 N N . MET B 1 151 ? -8.922 -4.379 -9.578 1 98 151 MET B N 1
ATOM 2930 C CA . MET B 1 151 ? -8.25 -3.215 -9 1 98 151 MET B CA 1
ATOM 2931 C C . MET B 1 151 ? -8.469 -1.981 -9.875 1 98 151 MET B C 1
ATOM 2933 O O . MET B 1 151 ? -8.742 -0.896 -9.359 1 98 151 MET B O 1
ATOM 2937 N N . GLU B 1 152 ? -8.359 -2.148 -11.133 1 97.38 152 GLU B N 1
ATOM 2938 C CA . GLU B 1 152 ? -8.594 -1.062 -12.078 1 97.38 152 GLU B CA 1
ATOM 2939 C C . GLU B 1 152 ? -10.039 -0.567 -12 1 97.38 152 GLU B C 1
ATOM 2941 O O . GLU B 1 152 ? -10.281 0.64 -11.961 1 97.38 152 GLU B O 1
ATOM 2946 N N . MET B 1 153 ? -10.93 -1.47 -11.938 1 97.81 153 MET B N 1
ATOM 2947 C CA . MET B 1 153 ? -12.359 -1.15 -11.914 1 97.81 153 MET B CA 1
ATOM 2948 C C . MET B 1 153 ? -12.734 -0.447 -10.617 1 97.81 153 MET B C 1
ATOM 2950 O O . MET B 1 153 ? -13.75 0.244 -10.555 1 97.81 153 MET B O 1
ATOM 2954 N N . ALA B 1 154 ? -11.984 -0.685 -9.586 1 97.81 154 ALA B N 1
ATOM 2955 C CA . ALA B 1 154 ? -12.234 -0.044 -8.297 1 97.81 154 ALA B CA 1
ATOM 2956 C C . ALA B 1 154 ? -12.148 1.475 -8.414 1 97.81 154 ALA B C 1
ATOM 2958 O O . ALA B 1 154 ? -12.742 2.199 -7.613 1 97.81 154 ALA B O 1
ATOM 2959 N N . GLY B 1 155 ? -11.297 1.951 -9.336 1 96.94 155 GLY B N 1
ATOM 2960 C CA . GLY B 1 155 ? -11.227 3.377 -9.617 1 96.94 155 GLY B CA 1
ATOM 2961 C C . GLY B 1 155 ? -10.492 4.16 -8.547 1 96.94 155 GLY B C 1
ATOM 2962 O O . GLY B 1 155 ? -10.68 5.371 -8.414 1 96.94 155 GLY B O 1
ATOM 2963 N N . ASN B 1 156 ? -9.75 3.555 -7.738 1 97.69 156 ASN B N 1
ATOM 2964 C CA . ASN B 1 156 ? -8.898 4.188 -6.738 1 97.69 156 ASN B CA 1
ATOM 2965 C C . ASN B 1 156 ? -7.422 4.016 -7.07 1 97.69 156 ASN B C 1
ATOM 2967 O O . ASN B 1 156 ? -6.859 2.938 -6.871 1 97.69 156 ASN B O 1
ATOM 2971 N N . ARG B 1 157 ? -6.793 5.059 -7.457 1 95.56 157 ARG B N 1
ATOM 2972 C CA . ARG B 1 157 ? -5.43 4.984 -7.973 1 95.56 157 ARG B CA 1
ATOM 2973 C C . ARG B 1 157 ? -4.438 4.695 -6.852 1 95.56 157 ARG B C 1
ATOM 2975 O O . ARG B 1 157 ? -3.4 4.07 -7.082 1 95.56 157 ARG B O 1
ATOM 2982 N N . VAL B 1 158 ? -4.738 5.145 -5.676 1 96.44 158 VAL B N 1
ATOM 2983 C CA . VAL B 1 158 ? -3.869 4.871 -4.535 1 96.44 158 VAL B CA 1
ATOM 2984 C C . VAL B 1 158 ? -3.898 3.381 -4.207 1 96.44 158 VAL B C 1
ATOM 2986 O O . VAL B 1 158 ? -2.85 2.752 -4.043 1 96.44 158 VAL B O 1
ATOM 2989 N N . LEU B 1 159 ? -5.09 2.84 -4.164 1 97.69 159 LEU B N 1
ATOM 2990 C CA . LEU B 1 159 ? -5.281 1.416 -3.912 1 97.69 159 LEU B CA 1
ATOM 2991 C C . LEU B 1 159 ? -4.566 0.575 -4.961 1 97.69 159 LEU B C 1
ATOM 2993 O O . LEU B 1 159 ? -3.838 -0.362 -4.625 1 97.69 159 LEU B O 1
ATOM 2997 N N . ALA B 1 160 ? -4.734 0.955 -6.211 1 97 160 ALA B N 1
ATOM 2998 C CA . ALA B 1 160 ? -4.113 0.233 -7.316 1 97 160 ALA B CA 1
ATOM 2999 C C . ALA B 1 160 ? -2.59 0.286 -7.223 1 97 160 ALA B C 1
ATOM 3001 O O . ALA B 1 160 ? -1.91 -0.714 -7.465 1 97 160 ALA B O 1
ATOM 3002 N N . GLY B 1 161 ? -2.111 1.416 -6.855 1 95.31 161 GLY B N 1
ATOM 3003 C CA . GLY B 1 161 ? -0.673 1.577 -6.707 1 95.31 161 GLY B CA 1
ATOM 3004 C C . GLY B 1 161 ? -0.086 0.706 -5.613 1 95.31 161 GLY B C 1
ATOM 3005 O O . GLY B 1 161 ? 0.95 0.067 -5.809 1 95.31 161 GLY B O 1
ATOM 3006 N N . LEU B 1 162 ? -0.71 0.659 -4.48 1 96.62 162 LEU B N 1
ATOM 3007 C CA . LEU B 1 162 ? -0.23 -0.169 -3.379 1 96.62 162 LEU B CA 1
ATOM 3008 C C . LEU B 1 162 ? -0.345 -1.65 -3.723 1 96.62 162 LEU B C 1
ATOM 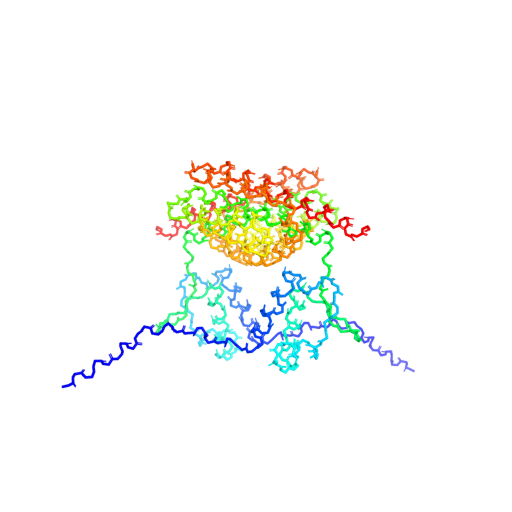3010 O O . LEU B 1 162 ? 0.572 -2.428 -3.449 1 96.62 162 LEU B O 1
ATOM 3014 N N . ALA B 1 163 ? -1.439 -2.004 -4.359 1 96.5 163 ALA B N 1
ATOM 3015 C CA . ALA B 1 163 ? -1.648 -3.396 -4.75 1 96.5 163 ALA B CA 1
ATOM 3016 C C . ALA B 1 163 ? -0.575 -3.857 -5.73 1 96.5 163 ALA B C 1
ATOM 3018 O O . ALA B 1 163 ? -0.128 -5.004 -5.68 1 96.5 163 ALA B O 1
ATOM 3019 N N . ALA B 1 164 ? -0.174 -2.992 -6.621 1 94.19 164 ALA B N 1
ATOM 3020 C CA . ALA B 1 164 ? 0.84 -3.314 -7.625 1 94.19 164 ALA B CA 1
ATOM 3021 C C . ALA B 1 164 ? 2.176 -3.646 -6.965 1 94.19 164 ALA B C 1
ATOM 3023 O O . ALA B 1 164 ? 2.949 -4.453 -7.488 1 94.19 164 ALA B O 1
ATOM 3024 N N . GLN B 1 165 ? 2.381 -3.119 -5.836 1 92.75 165 GLN B N 1
ATOM 3025 C CA . GLN B 1 165 ? 3.645 -3.344 -5.145 1 92.75 165 GLN B CA 1
ATOM 3026 C C . GLN B 1 165 ? 3.715 -4.754 -4.566 1 92.75 165 GLN B C 1
ATOM 3028 O O . GLN B 1 165 ? 4.805 -5.293 -4.359 1 92.75 165 GLN B O 1
ATOM 3033 N N . VAL B 1 166 ? 2.564 -5.355 -4.332 1 93.44 166 VAL B N 1
ATOM 3034 C CA . VAL B 1 166 ? 2.602 -6.668 -3.699 1 93.44 166 VAL B CA 1
ATOM 3035 C C . VAL B 1 166 ? 2.254 -7.746 -4.723 1 93.44 166 VAL B C 1
ATOM 3037 O O . VAL B 1 166 ? 2.416 -8.938 -4.457 1 93.44 166 VAL B O 1
ATOM 3040 N N . GLU B 1 167 ? 1.864 -7.359 -5.879 1 93.19 167 GLU B N 1
ATOM 3041 C CA . GLU B 1 167 ? 1.276 -8.258 -6.871 1 93.19 167 GLU B CA 1
ATOM 3042 C C . GLU B 1 167 ? 2.244 -9.375 -7.246 1 93.19 167 GLU B C 1
ATOM 3044 O O . GLU B 1 167 ? 1.854 -10.539 -7.328 1 93.19 167 GLU B O 1
ATOM 3049 N N . ARG B 1 168 ? 3.475 -9.078 -7.5 1 89.88 168 ARG B N 1
ATOM 3050 C CA . ARG B 1 168 ? 4.438 -10.078 -7.949 1 89.88 168 ARG B CA 1
ATOM 3051 C C . ARG B 1 168 ? 4.703 -11.109 -6.855 1 89.88 168 ARG B C 1
ATOM 3053 O O . ARG B 1 168 ? 4.824 -12.305 -7.137 1 89.88 168 ARG B O 1
ATOM 3060 N N . ARG B 1 169 ? 4.777 -10.672 -5.66 1 92.31 169 ARG B N 1
ATOM 3061 C CA . ARG B 1 169 ? 4.988 -11.609 -4.559 1 92.31 169 ARG B CA 1
ATOM 3062 C C . ARG B 1 169 ? 3.756 -12.477 -4.336 1 92.31 169 ARG B C 1
ATOM 3064 O O . ARG B 1 169 ? 3.875 -13.656 -3.982 1 92.31 169 ARG B O 1
ATOM 3071 N N . VAL B 1 170 ? 2.654 -11.898 -4.547 1 93 170 VAL B N 1
ATOM 3072 C CA . VAL B 1 170 ? 1.423 -12.68 -4.457 1 93 170 VAL B CA 1
ATOM 3073 C C . VAL B 1 170 ? 1.439 -13.797 -5.5 1 93 170 VAL B C 1
ATOM 3075 O O . VAL B 1 170 ? 1.097 -14.945 -5.195 1 93 170 VAL B O 1
ATOM 3078 N N . ARG B 1 171 ? 1.851 -13.477 -6.688 1 91.44 171 ARG B N 1
ATOM 3079 C CA . ARG B 1 171 ? 1.938 -14.492 -7.738 1 91.44 171 ARG B CA 1
ATOM 3080 C C . ARG B 1 171 ? 2.891 -15.609 -7.34 1 91.44 171 ARG B C 1
ATOM 3082 O O . ARG B 1 171 ? 2.611 -16.781 -7.586 1 91.44 171 ARG B O 1
ATOM 3089 N N . TRP B 1 172 ? 3.955 -15.25 -6.715 1 90.12 172 TRP B N 1
ATOM 3090 C CA . TRP B 1 172 ? 4.949 -16.219 -6.254 1 90.12 172 TRP B CA 1
ATOM 3091 C C . TRP B 1 172 ? 4.34 -17.188 -5.25 1 90.12 172 TRP B C 1
ATOM 3093 O O . TRP B 1 172 ? 4.578 -18.391 -5.324 1 90.12 172 TRP B O 1
ATOM 3103 N N . TYR B 1 173 ? 3.502 -16.703 -4.398 1 89.56 173 TYR B N 1
ATOM 3104 C CA . TYR B 1 173 ? 2.914 -17.547 -3.357 1 89.56 173 TYR B CA 1
ATOM 3105 C C . TYR B 1 173 ? 1.738 -18.344 -3.9 1 89.56 173 TYR B C 1
ATOM 3107 O O . TYR B 1 173 ? 1.404 -19.406 -3.369 1 89.56 173 TYR B O 1
ATOM 3115 N N . TYR B 1 174 ? 1.131 -17.891 -4.918 1 90.31 174 TYR B N 1
ATOM 3116 C CA . TYR B 1 174 ? -0.037 -18.531 -5.5 1 90.31 174 TYR B CA 1
ATOM 3117 C C . TYR B 1 174 ? 0.377 -19.688 -6.402 1 90.31 174 TYR B C 1
ATOM 3119 O O . TYR B 1 174 ? -0.307 -20.719 -6.465 1 90.31 174 TYR B O 1
ATOM 3127 N N . ALA B 1 175 ? 1.453 -19.594 -7.027 1 88.12 175 ALA B N 1
ATOM 3128 C CA . ALA B 1 175 ? 1.865 -20.516 -8.086 1 88.12 175 ALA B CA 1
ATOM 3129 C C . ALA B 1 175 ? 1.89 -21.953 -7.578 1 88.12 175 ALA B C 1
ATOM 3131 O O . ALA B 1 175 ? 1.344 -22.859 -8.219 1 88.12 175 ALA B O 1
ATOM 3132 N N . PRO B 1 176 ? 2.414 -22.188 -6.457 1 87.69 176 PRO B N 1
ATOM 3133 C CA . PRO B 1 176 ? 2.506 -23.594 -6.023 1 87.69 176 PRO B CA 1
ATOM 3134 C C . PRO B 1 176 ? 1.142 -24.203 -5.711 1 87.69 176 PRO B C 1
ATOM 3136 O O . PRO B 1 176 ? 1.008 -25.422 -5.656 1 87.69 176 PRO B O 1
ATOM 3139 N N . VAL B 1 177 ? 0.154 -23.375 -5.512 1 90.44 177 VAL B N 1
ATOM 3140 C CA . VAL B 1 177 ? -1.137 -23.922 -5.105 1 90.44 177 VAL B CA 1
ATOM 3141 C C . VAL B 1 177 ? -2.154 -23.734 -6.23 1 90.44 177 VAL B C 1
ATOM 3143 O O . VAL B 1 177 ? -3.311 -24.141 -6.105 1 90.44 177 VAL B O 1
ATOM 3146 N N . ALA B 1 178 ? -1.738 -23.188 -7.281 1 90.12 178 ALA B N 1
ATOM 3147 C CA . ALA B 1 178 ? -2.654 -22.875 -8.375 1 90.12 178 ALA B CA 1
ATOM 3148 C C . ALA B 1 178 ? -3.312 -24.141 -8.922 1 90.12 178 ALA B C 1
ATOM 3150 O O . ALA B 1 178 ? -4.508 -24.141 -9.227 1 90.12 178 ALA B O 1
ATOM 3151 N N . GLY B 1 179 ? -2.48 -25.125 -9.055 1 86.44 179 GLY B N 1
ATOM 3152 C CA . GLY B 1 179 ? -3.016 -26.391 -9.539 1 86.44 179 GLY B CA 1
ATOM 3153 C C . GLY B 1 179 ? -4.043 -27 -8.602 1 86.44 179 GLY B C 1
ATOM 3154 O O . GLY B 1 179 ? -5.07 -27.516 -9.047 1 86.44 179 GLY B O 1
ATOM 3155 N N . GLN B 1 180 ? -3.764 -26.891 -7.375 1 86.44 180 GLN B N 1
ATOM 3156 C CA . GLN B 1 180 ? -4.66 -27.438 -6.355 1 86.44 180 GLN B CA 1
ATOM 3157 C C . GLN B 1 180 ? -5.965 -26.641 -6.297 1 86.44 180 GLN B C 1
ATOM 3159 O O . GLN B 1 180 ? -7.043 -27.234 -6.16 1 86.44 180 GLN B O 1
ATOM 3164 N N . ARG B 1 181 ? -5.879 -25.406 -6.324 1 90.06 181 ARG B N 1
ATOM 3165 C CA . ARG B 1 181 ? -7.062 -24.562 -6.281 1 90.06 181 ARG B CA 1
ATOM 3166 C C . ARG B 1 181 ? -7.91 -24.75 -7.535 1 90.06 181 ARG B C 1
ATOM 3168 O O . ARG B 1 181 ? -9.133 -24.859 -7.453 1 90.06 181 ARG B O 1
ATOM 3175 N N . GLY B 1 182 ? -7.254 -24.859 -8.734 1 88.38 182 GLY B N 1
ATOM 3176 C CA . GLY B 1 182 ? -7.836 -25.25 -10.008 1 88.38 182 GLY B CA 1
ATOM 3177 C C . GLY B 1 182 ? -9.211 -24.672 -10.242 1 88.38 182 GLY B C 1
ATOM 3178 O O . GLY B 1 182 ? -9.414 -23.453 -10.094 1 88.38 182 GLY B O 1
ATOM 3179 N N . GLY B 1 183 ? -10.133 -25.562 -10.516 1 90.69 183 GLY B N 1
ATOM 3180 C CA . GLY B 1 183 ? -11.492 -25.203 -10.883 1 90.69 183 GLY B CA 1
ATOM 3181 C C . GLY B 1 183 ? -12.234 -24.469 -9.773 1 90.69 183 GLY B C 1
ATOM 3182 O O . GLY B 1 183 ? -13.055 -23.594 -10.039 1 90.69 183 GLY B O 1
ATOM 3183 N N . THR B 1 184 ? -11.914 -24.75 -8.539 1 95.06 184 THR B N 1
ATOM 3184 C CA . THR B 1 184 ? -12.594 -24.125 -7.418 1 95.06 184 THR B CA 1
ATOM 3185 C C . THR B 1 184 ? -12.312 -22.625 -7.391 1 95.06 184 THR B C 1
ATOM 3187 O O . THR B 1 184 ? -13.219 -21.812 -7.191 1 95.06 184 THR B O 1
ATOM 3190 N N . ALA B 1 185 ? -11.117 -22.266 -7.578 1 96.62 185 ALA B N 1
ATOM 3191 C CA . ALA B 1 185 ? -10.75 -20.859 -7.59 1 96.62 185 ALA B CA 1
ATOM 3192 C C . ALA B 1 185 ? -11.461 -20.125 -8.727 1 96.62 185 ALA B C 1
ATOM 3194 O O . ALA B 1 185 ? -11.914 -18.984 -8.547 1 96.62 185 ALA B O 1
ATOM 3195 N N . TRP B 1 186 ? -11.594 -20.719 -9.867 1 97.44 186 TRP B N 1
ATOM 3196 C CA . TRP B 1 186 ? -12.195 -20.031 -11.008 1 97.44 186 TRP B CA 1
ATOM 3197 C C . TRP B 1 186 ? -13.711 -20 -10.883 1 97.44 186 TRP B C 1
ATOM 3199 O O . TRP B 1 186 ? -14.359 -19.062 -11.375 1 97.44 186 TRP B O 1
ATOM 3209 N N . GLN B 1 187 ? -14.281 -21 -10.188 1 97.94 187 GLN B N 1
ATOM 3210 C CA . GLN B 1 187 ? -15.688 -20.875 -9.828 1 97.94 187 GLN B CA 1
ATOM 3211 C C . GLN B 1 187 ? -15.906 -19.688 -8.898 1 97.94 187 GLN B C 1
ATOM 3213 O O . GLN B 1 187 ? -16.859 -18.922 -9.062 1 97.94 187 GLN B O 1
ATOM 3218 N N . GLU B 1 188 ? -15.062 -19.547 -7.934 1 98.25 188 GLU B N 1
ATOM 3219 C CA . GLU B 1 188 ? -15.125 -18.406 -7.035 1 98.25 188 GLU B CA 1
ATOM 3220 C C . GLU B 1 188 ? -15.039 -17.094 -7.812 1 98.25 188 GLU B C 1
ATOM 3222 O O . GLU B 1 188 ? -15.766 -16.141 -7.52 1 98.25 188 GLU B O 1
ATOM 3227 N N . HIS B 1 189 ? -14.125 -17.031 -8.797 1 98.62 189 HIS B N 1
ATOM 3228 C CA . HIS B 1 189 ? -14.016 -15.852 -9.648 1 98.62 189 HIS B CA 1
ATOM 3229 C C . HIS B 1 189 ? -15.312 -15.594 -10.398 1 98.62 189 HIS B C 1
ATOM 3231 O O . HIS B 1 189 ? -15.75 -14.445 -10.508 1 98.62 189 HIS B O 1
ATOM 3237 N N . GLN B 1 190 ? -15.859 -16.641 -10.891 1 98.31 190 GLN B N 1
ATOM 3238 C CA . GLN B 1 190 ? -17.125 -16.516 -11.609 1 98.31 190 GLN B CA 1
ATOM 3239 C C . GLN B 1 190 ? -18.219 -15.945 -10.711 1 98.31 190 GLN B C 1
ATOM 3241 O O . GLN B 1 190 ? -18.984 -15.07 -11.125 1 98.31 190 GLN B O 1
ATOM 3246 N N . ASP B 1 191 ? -18.297 -16.438 -9.5 1 98.69 191 ASP B N 1
ATOM 3247 C CA . ASP B 1 191 ? -19.25 -15.922 -8.523 1 98.69 191 ASP B CA 1
ATOM 3248 C C . ASP B 1 191 ? -19 -14.445 -8.227 1 98.69 191 ASP B C 1
ATOM 3250 O O . ASP B 1 191 ? -19.953 -13.672 -8.062 1 98.69 191 ASP B O 1
ATOM 3254 N N . LEU B 1 192 ? -17.781 -14.102 -8.148 1 98.75 192 LEU B N 1
ATOM 3255 C CA . LEU B 1 192 ? -17.406 -12.711 -7.91 1 98.75 192 LEU B CA 1
ATOM 3256 C C . LEU B 1 192 ? -17.859 -11.82 -9.062 1 98.75 192 LEU B C 1
ATOM 3258 O O . LEU B 1 192 ? -18.406 -10.734 -8.844 1 98.75 192 LEU B O 1
ATOM 3262 N N . VAL B 1 193 ? -17.672 -12.273 -10.289 1 98.75 193 VAL B N 1
ATOM 3263 C CA . VAL B 1 193 ? -18.094 -11.508 -11.461 1 98.75 193 VAL B CA 1
ATOM 3264 C C . VAL B 1 193 ? -19.609 -11.289 -11.422 1 98.75 193 VAL B C 1
ATOM 3266 O O . VAL B 1 193 ? -20.094 -10.203 -11.758 1 98.75 193 VAL B O 1
ATOM 3269 N N . GLN B 1 194 ? -20.281 -12.281 -11.008 1 98.5 194 GLN B N 1
ATOM 3270 C CA . GLN B 1 194 ? -21.734 -12.141 -10.883 1 98.5 194 GLN B CA 1
ATOM 3271 C C . GLN B 1 194 ? -22.094 -11.07 -9.852 1 98.5 194 GLN B C 1
ATOM 3273 O O . GLN B 1 194 ? -22.969 -10.242 -10.102 1 98.5 194 GLN B O 1
ATOM 3278 N N . ALA B 1 195 ? -21.422 -11.094 -8.719 1 98.69 195 ALA B N 1
ATOM 3279 C CA . ALA B 1 195 ? -21.672 -10.078 -7.695 1 98.69 195 ALA B CA 1
ATOM 3280 C C . ALA B 1 195 ? -21.375 -8.68 -8.227 1 98.69 195 ALA B C 1
ATOM 3282 O O . ALA B 1 195 ? -22.094 -7.723 -7.918 1 98.69 195 ALA B O 1
ATOM 3283 N N . LEU B 1 196 ? -20.344 -8.531 -9.023 1 98.69 196 LEU B N 1
ATOM 3284 C CA . LEU B 1 196 ? -20 -7.258 -9.641 1 98.69 196 LEU B CA 1
ATOM 3285 C C . LEU B 1 196 ? -21.078 -6.824 -10.641 1 98.69 196 LEU B C 1
ATOM 3287 O O . LEU B 1 196 ? -21.469 -5.656 -10.664 1 98.69 196 LEU B O 1
ATOM 3291 N N . THR B 1 197 ? -21.531 -7.719 -11.406 1 98 197 THR B N 1
ATOM 3292 C CA . THR B 1 197 ? -22.578 -7.457 -12.391 1 98 197 THR B CA 1
ATOM 3293 C C . THR B 1 197 ? -23.844 -6.957 -11.719 1 98 197 THR B C 1
ATOM 3295 O O . THR B 1 197 ? -24.516 -6.066 -12.234 1 98 197 THR B O 1
ATOM 3298 N N . ASP B 1 198 ? -24.094 -7.504 -10.547 1 97.88 198 ASP B N 1
ATOM 3299 C CA . ASP B 1 198 ? -25.312 -7.184 -9.805 1 97.88 198 ASP B CA 1
ATOM 3300 C C . ASP B 1 198 ? -25.109 -5.926 -8.961 1 97.88 198 ASP B C 1
ATOM 3302 O O . ASP B 1 198 ? -26.016 -5.52 -8.219 1 97.88 198 ASP B O 1
ATOM 3306 N N . HIS B 1 199 ? -23.969 -5.406 -8.938 1 98.12 199 HIS B N 1
ATOM 3307 C CA . HIS B 1 199 ? -23.609 -4.242 -8.133 1 98.12 199 HIS B CA 1
ATOM 3308 C C . HIS B 1 199 ? -23.828 -4.512 -6.648 1 98.12 199 HIS B C 1
ATOM 3310 O O . HIS B 1 199 ? -24.312 -3.643 -5.922 1 98.12 199 HIS B O 1
ATOM 3316 N N . ASP B 1 200 ? -23.594 -5.719 -6.328 1 98.38 200 ASP B N 1
ATOM 3317 C CA . ASP B 1 200 ? -23.656 -6.133 -4.93 1 98.38 200 ASP B CA 1
ATOM 3318 C C . ASP B 1 200 ? -22.297 -5.914 -4.242 1 98.38 200 ASP B C 1
ATOM 3320 O O . ASP B 1 200 ? -21.5 -6.844 -4.125 1 98.38 200 ASP B O 1
ATOM 3324 N N . ASP B 1 201 ? -22.125 -4.719 -3.723 1 98.12 201 ASP B N 1
ATOM 3325 C CA . ASP B 1 201 ? -20.812 -4.344 -3.205 1 98.12 201 ASP B CA 1
ATOM 3326 C C . ASP B 1 2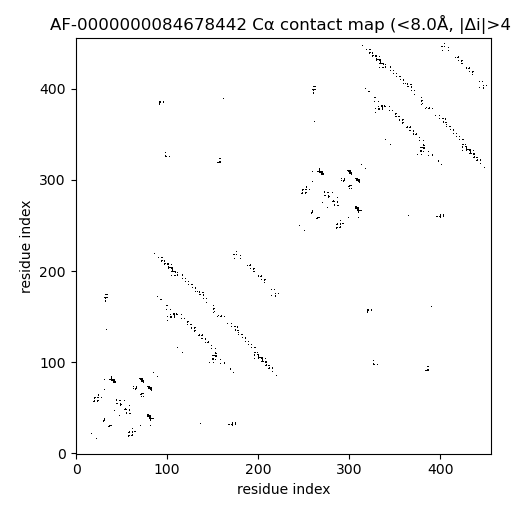01 ? -20.469 -5.156 -1.959 1 98.12 201 ASP B C 1
ATOM 3328 O O . ASP B 1 201 ? -19.328 -5.609 -1.807 1 98.12 201 ASP B O 1
ATOM 3332 N N . GLN B 1 202 ? -21.391 -5.426 -1.108 1 98.12 202 GLN B N 1
ATOM 3333 C CA . GLN B 1 202 ? -21.125 -6.219 0.088 1 98.12 202 GLN B CA 1
ATOM 3334 C C . GLN B 1 202 ? -20.844 -7.676 -0.27 1 98.12 202 GLN B C 1
ATOM 3336 O O . GLN B 1 202 ? -19.938 -8.297 0.3 1 98.12 202 GLN B O 1
ATOM 3341 N N . GLY B 1 203 ? -21.625 -8.164 -1.17 1 98.56 203 GLY B N 1
ATOM 3342 C CA . GLY B 1 203 ? -21.391 -9.523 -1.638 1 98.56 203 GLY B CA 1
ATOM 3343 C C . GLY B 1 203 ? -20.047 -9.695 -2.312 1 98.56 203 GLY B C 1
ATOM 3344 O O . GLY B 1 203 ? -19.359 -10.695 -2.086 1 98.56 203 GLY B O 1
ATOM 3345 N N . ALA B 1 204 ? -19.656 -8.727 -3.133 1 98.81 204 ALA B N 1
ATOM 3346 C CA . ALA B 1 204 ? -18.359 -8.773 -3.812 1 98.81 204 ALA B CA 1
ATOM 3347 C C . ALA B 1 204 ? -17.203 -8.758 -2.809 1 98.81 204 ALA B C 1
ATOM 3349 O O . ALA B 1 204 ? -16.266 -9.539 -2.934 1 98.81 204 ALA B O 1
ATOM 3350 N N . ALA B 1 205 ? -17.344 -7.926 -1.817 1 98.56 205 ALA B N 1
ATOM 3351 C CA . ALA B 1 205 ? -16.328 -7.852 -0.772 1 98.56 205 ALA B CA 1
ATOM 3352 C C . ALA B 1 205 ? -16.219 -9.172 -0.019 1 98.56 205 ALA B C 1
ATOM 3354 O O . ALA B 1 205 ? -15.117 -9.68 0.199 1 98.56 205 ALA B O 1
ATOM 3355 N N . ARG B 1 206 ? -17.312 -9.703 0.322 1 98.5 206 ARG B N 1
ATOM 3356 C CA . ARG B 1 206 ? -17.328 -10.961 1.061 1 98.5 206 ARG B CA 1
ATOM 3357 C C . ARG B 1 206 ? -16.719 -12.086 0.239 1 98.5 206 ARG B C 1
ATOM 3359 O O . ARG B 1 206 ? -15.867 -12.836 0.737 1 98.5 206 ARG B O 1
ATOM 3366 N N . LEU B 1 207 ? -17.125 -12.211 -0.973 1 98.69 207 LEU B N 1
ATOM 3367 C CA . LEU B 1 207 ? -16.625 -13.266 -1.848 1 98.69 207 LEU B CA 1
ATOM 3368 C C . LEU B 1 207 ? -15.133 -13.141 -2.068 1 98.69 207 LEU B C 1
ATOM 3370 O O . LEU B 1 207 ? -14.406 -14.141 -2.045 1 98.69 207 LEU B O 1
ATOM 3374 N N . MET B 1 208 ? -14.641 -11.922 -2.26 1 98.75 208 MET B N 1
ATOM 3375 C CA . MET B 1 208 ? -13.211 -11.719 -2.461 1 98.75 208 MET B CA 1
ATOM 3376 C C . MET B 1 208 ? -12.43 -12.07 -1.198 1 98.75 208 MET B C 1
ATOM 3378 O O . MET B 1 208 ? -11.375 -12.703 -1.271 1 98.75 208 MET B O 1
ATOM 3382 N N . ARG B 1 209 ? -12.945 -11.641 -0.097 1 98 209 ARG B N 1
ATOM 3383 C CA . ARG B 1 209 ? -12.297 -11.961 1.171 1 98 209 ARG B CA 1
ATOM 3384 C C . ARG B 1 209 ? -12.188 -13.469 1.361 1 98 209 ARG B C 1
ATOM 3386 O O . ARG B 1 209 ? -11.117 -13.977 1.708 1 98 209 ARG B O 1
ATOM 3393 N N . GLU B 1 210 ? -13.258 -14.172 1.152 1 98 210 GLU B N 1
ATOM 3394 C CA . GLU B 1 210 ? -13.266 -15.625 1.288 1 98 210 GLU B CA 1
ATOM 3395 C C . GLU B 1 210 ? -12.312 -16.281 0.292 1 98 210 GLU B C 1
ATOM 3397 O O . GLU B 1 210 ? -11.555 -17.172 0.651 1 98 210 GLU B O 1
ATOM 3402 N N . HIS B 1 211 ? -12.328 -15.789 -0.918 1 97.81 211 HIS B N 1
ATOM 3403 C CA . HIS B 1 211 ? -11.484 -16.312 -1.981 1 97.81 211 HIS B CA 1
ATOM 3404 C C . HIS B 1 211 ? -10.008 -16.172 -1.625 1 97.81 211 HIS B C 1
ATOM 3406 O O . HIS B 1 211 ? -9.242 -17.141 -1.739 1 97.81 211 HIS B O 1
ATOM 3412 N N . THR B 1 212 ? -9.586 -14.984 -1.185 1 96.94 212 THR B N 1
ATOM 3413 C CA . THR B 1 212 ? -8.18 -14.719 -0.873 1 96.94 212 THR B CA 1
ATOM 3414 C C . THR B 1 212 ? -7.77 -15.445 0.404 1 96.94 212 THR B C 1
ATOM 3416 O O . THR B 1 212 ? -6.625 -15.898 0.525 1 96.94 212 THR B O 1
ATOM 3419 N N . GLU B 1 213 ? -8.703 -15.594 1.309 1 94.56 213 GLU B N 1
ATOM 3420 C CA . GLU B 1 213 ? -8.414 -16.328 2.529 1 94.56 213 GLU B CA 1
ATOM 3421 C C . GLU B 1 213 ? -8.203 -17.812 2.238 1 94.56 213 GLU B C 1
ATOM 3423 O O . GLU B 1 213 ? -7.336 -18.453 2.838 1 94.56 213 GLU B O 1
ATOM 3428 N N . LEU B 1 214 ? -8.945 -18.359 1.38 1 94 214 LEU B N 1
ATOM 3429 C CA . LEU B 1 214 ? -8.781 -19.75 0.99 1 94 214 LEU B CA 1
ATOM 3430 C C . LEU B 1 214 ? -7.426 -19.969 0.323 1 94 214 LEU B C 1
ATOM 3432 O O . LEU B 1 214 ? -6.789 -21.016 0.531 1 94 214 LEU B O 1
ATOM 3436 N N . THR B 1 215 ? -7.055 -19.016 -0.475 1 92.19 215 THR B N 1
ATOM 3437 C CA . THR B 1 215 ? -5.73 -19.094 -1.077 1 92.19 215 THR B CA 1
ATOM 3438 C C . THR B 1 215 ? -4.645 -19.109 -0.002 1 92.19 215 THR B C 1
ATOM 3440 O O . THR B 1 215 ? -3.713 -19.906 -0.062 1 92.19 215 THR B O 1
ATOM 3443 N N . ARG B 1 216 ? -4.773 -18.219 0.985 1 92.38 216 ARG B N 1
ATOM 3444 C CA . ARG B 1 216 ? -3.82 -18.156 2.088 1 92.38 216 ARG B CA 1
ATOM 3445 C C . ARG B 1 216 ? -3.752 -19.484 2.828 1 92.38 216 ARG B C 1
ATOM 3447 O O . ARG B 1 216 ? -2.662 -20 3.098 1 92.38 216 ARG B O 1
ATOM 3454 N N . GLN B 1 217 ? -4.828 -20.078 3.064 1 92.44 217 GLN B N 1
ATOM 3455 C CA . GLN B 1 217 ? -4.891 -21.359 3.76 1 92.44 217 GLN B CA 1
ATOM 3456 C C . GLN B 1 217 ? -4.258 -22.469 2.926 1 92.44 217 GLN B C 1
ATOM 3458 O O . GLN B 1 217 ? -3.516 -23.312 3.451 1 92.44 217 GLN B O 1
ATOM 3463 N N . SER B 1 218 ? -4.59 -22.484 1.668 1 92.19 218 SER B N 1
ATOM 3464 C CA . SER B 1 218 ? -4.031 -23.484 0.767 1 92.19 218 SER B CA 1
ATOM 3465 C C . SER B 1 218 ? -2.51 -23.422 0.734 1 92.19 218 SER B C 1
ATOM 3467 O O . SER B 1 218 ? -1.836 -24.453 0.679 1 92.19 218 SER B O 1
ATOM 3469 N N . TYR B 1 219 ? -2.027 -22.25 0.721 1 90.75 219 TYR B N 1
ATOM 3470 C CA . TYR B 1 219 ? -0.579 -22.094 0.711 1 90.75 219 TYR B CA 1
ATOM 3471 C C . TYR B 1 219 ? 0.046 -22.688 1.963 1 90.75 219 TYR B C 1
ATOM 3473 O O . TYR B 1 219 ? 1.068 -23.375 1.886 1 90.75 219 TYR B O 1
ATOM 3481 N N . HIS B 1 220 ? -0.523 -22.453 3.1 1 88.94 220 HIS B N 1
ATOM 3482 C CA . HIS B 1 220 ? 0.002 -22.984 4.352 1 88.94 220 HIS B CA 1
ATOM 3483 C C . HIS B 1 220 ? -0.044 -24.516 4.367 1 88.94 220 HIS B C 1
ATOM 3485 O O . HIS B 1 220 ? 0.885 -25.156 4.852 1 88.94 220 HIS B O 1
ATOM 3491 N N . GLU B 1 221 ? -1.032 -24.984 3.857 1 87.62 221 GLU B N 1
ATOM 3492 C CA . GLU B 1 221 ? -1.162 -26.438 3.789 1 87.62 221 GLU B CA 1
ATOM 3493 C C . GLU B 1 221 ? -0.116 -27.047 2.857 1 87.62 221 GLU B C 1
ATOM 3495 O O . GLU B 1 221 ? 0.443 -28.109 3.146 1 87.62 221 GLU B O 1
ATOM 3500 N N . HIS B 1 222 ? 0.042 -26.406 1.82 1 82.56 222 HIS B N 1
ATOM 3501 C CA . HIS B 1 222 ? 1.023 -26.875 0.849 1 82.56 222 HIS B CA 1
ATOM 3502 C C . HIS B 1 222 ? 2.434 -26.828 1.427 1 82.56 222 HIS B C 1
ATOM 3504 O O . HIS B 1 222 ? 3.223 -27.75 1.217 1 82.56 222 HIS B O 1
ATOM 3510 N N . SER B 1 223 ? 2.799 -25.781 2.082 1 78.31 223 SER B N 1
ATOM 3511 C CA . SER B 1 223 ? 4.125 -25.594 2.658 1 78.31 223 SER B CA 1
ATOM 3512 C C . SER B 1 223 ? 4.395 -26.625 3.764 1 78.31 223 SER B C 1
ATOM 3514 O O . SER B 1 223 ? 5.539 -27.031 3.967 1 78.31 223 SER B O 1
ATOM 3516 N N . GLU B 1 224 ? 3.447 -26.906 4.43 1 71.19 224 GLU B N 1
ATOM 3517 C CA . GLU B 1 224 ? 3.602 -27.922 5.465 1 71.19 224 GLU B CA 1
ATOM 3518 C C . GLU B 1 224 ? 3.871 -29.297 4.855 1 71.19 224 GLU B C 1
ATOM 3520 O O . GLU B 1 224 ? 4.602 -30.109 5.43 1 71.19 224 GLU B O 1
ATOM 3525 N N . THR B 1 225 ? 3.334 -29.484 3.744 1 66.69 225 THR B N 1
ATOM 3526 C CA . THR B 1 225 ? 3.523 -30.766 3.078 1 66.69 225 THR B CA 1
ATOM 3527 C C . THR B 1 225 ? 4.902 -30.844 2.424 1 66.69 225 THR B C 1
ATOM 3529 O O . THR B 1 225 ? 5.535 -31.906 2.416 1 66.69 225 THR B O 1
ATOM 3532 N N . ASP B 1 226 ? 5.316 -29.766 1.89 1 62.62 226 ASP B N 1
ATOM 3533 C CA . ASP B 1 226 ? 6.633 -29.766 1.257 1 62.62 226 ASP B CA 1
ATOM 3534 C C . ASP B 1 226 ? 7.746 -29.766 2.303 1 62.62 226 ASP B C 1
ATOM 3536 O O . ASP B 1 226 ? 8.852 -30.234 2.037 1 62.62 226 ASP B O 1
ATOM 3540 N N . GLY B 1 227 ? 7.594 -29.031 3.488 1 49.03 227 GLY B N 1
ATOM 3541 C CA . GLY B 1 227 ? 8.586 -29.094 4.551 1 49.03 227 GLY B CA 1
ATOM 3542 C C . GLY B 1 227 ? 8.578 -30.406 5.305 1 49.03 227 GLY B C 1
ATOM 3543 O O . GLY B 1 227 ? 9.445 -30.656 6.145 1 49.03 227 GLY B O 1
ATOM 3544 N N . ALA B 1 228 ? 7.602 -31.297 5.207 1 40.38 228 ALA B N 1
ATOM 3545 C CA . ALA B 1 228 ? 7.641 -32.625 5.781 1 40.38 228 ALA B CA 1
ATOM 3546 C C . ALA B 1 228 ? 8.266 -33.625 4.812 1 40.38 228 ALA B C 1
ATOM 3548 O O . ALA B 1 228 ? 8.18 -33.469 3.596 1 40.38 228 ALA B O 1
#

Secondary structure (DSSP, 8-state):
-------GGGS--------HHHHHHHHHHHHHHTTSS-TT-EE-HHHHHHHHTS-HHHHHHHHHHHHHTTSEEEETTTEEEE----HHHHHHHHHHHHHHHHHHHHHHHHH--HHHHHHHHHHHHHHHHHHHTT-HHHHHHHHHHHHHHHHHHHT-HHHHHHHHHHHHHHHHHHHHHHHHHHHHHHHHHHHHHHHHHTT-HHHHHHHHHHHHHHHHHHHHHHHHHHH-/-------GGGS--------HHHHHHHHHHHHHHTTSS-TT-EE-HHHHHHHHTS-HHHHHHHHHHHHHTTSEEEETTTEEEE----HHHHHHHHHHHHHHHHHHHHHHHHH--HHHHHHHHHHHHHHHHHHHTT-HHHHHHHHHHHHHHHHHHHT-HHHHHHHHHHHHHHHHHHHHHHHHHHHHHHHHHHHHHHHHHTT-HHHHHHHHHHHHHHHHHHHHHHHHHHH-